Protein AF-0000000074539979 (afdb_homodimer)

Foldseek 3Di:
DDDDDWDWDDDDPDDIDTDDDPVVCVVVVPDPPQDWDWDDDPVDTDTHRDPPPDQAEEEAEDAPAALVRLLVVVLVCVLLRHFKYKYFYDDPSSVVSVVVSQLLEPQWDFDDDPPGITMIGGHDDLVPDDLVVLVVVLLVLLLVLLVLLLVCQAPPDVVSLVVLVVSLSVSSSSLSVSSSSLSVCVVVVVDDPLVSVLSNLLSVLSNLLSVLSNLLSVLSVQLVGHDNVVSVLSVLLSVLLVLLVVCLVVLPLVSLVVSLVSLVVSVVVLVVVLVVLVPDDPSSSVSVVSNSVSSNSNSVSSNVSSVSSVVVVVD/DDDDDWDWDDDDPDDIDTDDDPVVCVVVVPDPPQDWDWDDDPVDTDTHRDPPPDQAEEEAEDAPAALVRLLVVVLVCVLLRHFKYKYFYDDPSSVVSVVVSQLLEPQWDFDDDPPGITMIGGHDDLVPDDLVVLVVVLLVLLLVLLVLLLVCQAPPDVVSLVVLVVSLSVSSSSLSVSSSSLSVCVVVVVDDPLVSVLSNLLSVLSNLLSVLSNLLSVLSVQLVGHDNVVSVLSVLLSVLLVLLVVCLVVLPLVSLVVSLVSLVVSVVVLVVVLVVLVPDDPSSSVSVVSNSVSSNSNSVSSNVSSVSSVVVVVD

Organism: Archaeoglobus fulgidus (strain ATCC 49558 / DSM 4304 / JCM 9628 / NBRC 100126 / VC-16) (NCBI:txid224325)

InterPro domains:
  IPR007159 SpoVT-AbrB domain [PF04014] (10-51)
  IPR007159 SpoVT-AbrB domain [SM00966] (10-55)
  IPR026022 PhoU domain [PF01895] (135-219)
  IPR026022 PhoU domain [PF01895] (230-309)
  IPR028366 PhoU [PTHR42930] (119-313)
  IPR037914 SpoVT-AbrB domain superfamily [SSF89447] (14-52)
  IPR038078 PhoU-like domain superfamily [G3DSA:1.20.58.220] (124-225)
  IPR038078 PhoU-like domain superfamily [G3DSA:1.20.58.220] (226-313)

pLDDT: mean 90.28, std 8.46, range [52.29, 98.52]

Secondary structure (DSSP, 8-state):
-EEEEEE-EEETTTEEEEEPPHHHHHHTT--TTPEEEEEE-SS-EEEESS-----EEEEE--TT--HHHHHHHHHHHHHTTEEEEEEE--SHHHHHHHHHHHHTSTTEEEEEE-SSEEEEEE---GGG--HHHHHHHHHHHHHHHHHHHHHHHHS--HHHHHHHHHHHHHHHHHHHHHHHHHHHHHHHTSS-HHHHHHHHHHHHHHHHHHHHHHHHHHHHHHH-S--HHHHHHHHHHHHHHHHHHHHHHHT-HHHHHHHHHHHHHHHHHHHHHHHHHTTS-HHHHHHHHHHHHHHHHHHHHHHHHHHHHHHHTT-/-EEEEEE-EEETTTEEEEEPPHHHHHHTT--TTPEEEEEE-SS-EEEESS-----EEEEE--TT--HHHHHHHHHHHHHTTEEEEEEE--SHHHHHHHHHHHHTSTTEEEEEE-SSEEEEEE---GGG--HHHHHHHHHHHHHHHHHHHHHHHHS--HHHHHHHHHHHHHHHHHHHHHHHHHHHHHHHTSS-HHHHHHHHHHHHHHHHHHHHHHHHHHHHHHH-S--HHHHHHHHHHHHHHHHHHHHHHHT-HHHHHHHHHHHHHHHHHHHHHHHHHTTS-HHHHHHHHHHHHHHHHHHHHHHHHHHHHHHHTT-

Nearest PDB structures (foldseek):
  2i0m-assembly1_A  TM=8.784E-01  e=3.864E-05  Streptococcus pneumoniae TIGR4
  1sum-assembly1_B  TM=8.101E-01  e=4.628E-04  Thermotoga maritima
  3l39-assembly1_A  TM=7.850E-01  e=6.197E-04  Bacteroides thetaiotaomicron VPI-5482
  2iiu-assembly1_A  TM=6.389E-01  e=1.937E-01  Shewanella oneidensis
  5i6j-assembly1_A-2  TM=2.763E-01  e=8.633E+00  Homo sapiens

Structure (mmCIF, N/CA/C/O backbone):
data_AF-0000000074539979-model_v1
#
loop_
_entity.id
_entity.type
_entity.pdbx_description
1 polymer 'SpoVT-AbrB domain-containing protein'
#
loop_
_atom_site.group_PDB
_atom_site.id
_atom_site.type_symbol
_atom_site.label_atom_id
_atom_site.label_alt_id
_atom_site.label_comp_id
_atom_site.label_asym_id
_atom_site.label_entity_id
_atom_site.label_seq_id
_atom_site.pdbx_PDB_ins_code
_atom_site.Cartn_x
_atom_site.Cartn_y
_atom_site.Cartn_z
_atom_site.occupancy
_atom_site.B_iso_or_equiv
_atom_site.auth_seq_id
_atom_site.auth_comp_id
_atom_site.auth_asym_id
_atom_site.auth_atom_id
_atom_site.pdbx_PDB_model_num
ATOM 1 N N . MET A 1 1 ? 1.001 26.762 -1.518 1 52.29 1 MET A N 1
ATOM 2 C CA . MET A 1 1 ? 1.401 26.958 -0.128 1 52.29 1 MET A CA 1
ATOM 3 C C . MET A 1 1 ? 2.257 28.211 0.02 1 52.29 1 MET A C 1
ATOM 5 O O . MET A 1 1 ? 3.234 28.391 -0.71 1 52.29 1 MET A O 1
ATOM 9 N N . LYS A 1 2 ? 1.678 29.297 0.604 1 69.04 2 LYS A N 1
ATOM 10 C CA . LYS A 1 2 ? 2.41 30.545 0.797 1 69.04 2 LYS A CA 1
ATOM 11 C C . LYS A 1 2 ? 3.04 30.604 2.186 1 69.04 2 LYS A C 1
ATOM 13 O O . LYS A 1 2 ? 2.398 30.259 3.18 1 69.04 2 LYS A O 1
ATOM 18 N N . VAL A 1 3 ? 4.4 30.557 2.191 1 72.48 3 VAL A N 1
ATOM 19 C CA . VAL A 1 3 ? 5.099 30.718 3.462 1 72.48 3 VAL A CA 1
ATOM 20 C C . VAL A 1 3 ? 5.379 32.197 3.714 1 72.48 3 VAL A C 1
ATOM 22 O O . VAL A 1 3 ? 5.797 32.92 2.807 1 72.48 3 VAL A O 1
ATOM 25 N N . GLU A 1 4 ? 4.974 32.739 4.833 1 80.27 4 GLU A N 1
ATOM 26 C CA . GLU A 1 4 ? 5.227 34.124 5.222 1 80.27 4 GLU A CA 1
ATOM 27 C C . GLU A 1 4 ? 6.032 34.195 6.516 1 80.27 4 GLU A C 1
ATOM 29 O O . GLU A 1 4 ? 5.826 33.39 7.427 1 80.27 4 GLU A O 1
ATOM 34 N N . ALA A 1 5 ? 7.022 34.973 6.437 1 84.09 5 ALA A N 1
ATOM 35 C CA . ALA A 1 5 ? 7.774 35.229 7.663 1 84.09 5 ALA A CA 1
ATOM 36 C C . ALA A 1 5 ? 7.119 36.335 8.487 1 84.09 5 ALA A C 1
ATOM 38 O O . ALA A 1 5 ? 6.659 37.338 7.937 1 84.09 5 ALA A O 1
ATOM 39 N N . ARG A 1 6 ? 6.929 36.041 9.745 1 87.79 6 ARG A N 1
ATOM 40 C CA . ARG A 1 6 ? 6.358 37.042 10.64 1 87.79 6 ARG A CA 1
ATOM 41 C C . ARG A 1 6 ? 7.199 37.189 11.904 1 87.79 6 ARG A C 1
ATOM 43 O O . ARG A 1 6 ? 7.682 36.197 12.453 1 87.79 6 ARG A O 1
ATOM 50 N N . LYS A 1 7 ? 7.308 38.388 12.328 1 87.36 7 LYS A N 1
ATOM 51 C CA . LYS A 1 7 ? 8.045 38.657 13.559 1 87.36 7 LYS A CA 1
ATOM 52 C C . LYS A 1 7 ? 7.157 38.462 14.785 1 87.36 7 LYS A C 1
ATOM 54 O O . LYS A 1 7 ? 5.972 38.803 14.76 1 87.36 7 LYS A O 1
ATOM 59 N N . VAL A 1 8 ? 7.786 37.895 15.728 1 90.78 8 VAL A N 1
ATOM 60 C CA . VAL A 1 8 ? 7.112 37.713 17.009 1 90.78 8 VAL A CA 1
ATOM 61 C C . VAL A 1 8 ? 7.216 38.993 17.835 1 90.78 8 VAL A C 1
ATOM 63 O O . VAL A 1 8 ? 8.274 39.625 17.88 1 90.78 8 VAL A O 1
ATOM 66 N N . TYR A 1 9 ? 6.072 39.407 18.362 1 89.83 9 TYR A N 1
ATOM 67 C CA . TYR A 1 9 ? 6.052 40.578 19.231 1 89.83 9 TYR A CA 1
ATOM 68 C C . TYR A 1 9 ? 5.64 40.199 20.648 1 89.83 9 TYR A C 1
ATOM 70 O O . TYR A 1 9 ? 4.967 39.186 20.856 1 89.83 9 TYR A O 1
ATOM 78 N N . ARG A 1 10 ? 6.166 40.864 21.538 1 89.21 10 ARG A N 1
ATOM 79 C CA . ARG A 1 10 ? 5.792 40.674 22.936 1 89.21 10 ARG A CA 1
ATOM 80 C C . ARG A 1 10 ? 4.747 41.698 23.367 1 89.21 10 ARG A C 1
ATOM 82 O O . ARG A 1 10 ? 4.844 42.876 23.018 1 89.21 10 ARG A O 1
ATOM 89 N N . THR A 1 11 ? 3.609 41.133 23.85 1 82.77 11 THR A N 1
ATOM 90 C CA . THR A 1 11 ? 2.59 42.022 24.397 1 82.77 11 THR A CA 1
ATOM 91 C C . THR A 1 11 ? 2.417 41.791 25.895 1 82.77 11 THR A C 1
ATOM 93 O O . THR A 1 11 ? 2.28 40.65 26.341 1 82.77 11 THR A O 1
ATOM 96 N N . GLY A 1 12 ? 2.29 42.96 26.704 1 77.36 12 GLY A N 1
ATOM 97 C CA . GLY A 1 12 ? 2.214 42.86 28.153 1 77.36 12 GLY A CA 1
ATOM 98 C C . GLY A 1 12 ? 3.476 42.298 28.779 1 77.36 12 GLY A C 1
ATOM 99 O O . GLY A 1 12 ? 4.578 42.523 28.276 1 77.36 12 GLY A O 1
ATOM 100 N N . ARG A 1 13 ? 3.464 41.643 29.956 1 75.71 13 ARG A N 1
ATOM 101 C CA . ARG A 1 13 ? 4.626 41.198 30.718 1 75.71 13 ARG A CA 1
ATOM 102 C C . ARG A 1 13 ? 5.082 39.816 30.263 1 75.71 13 ARG A C 1
ATOM 104 O O . ARG A 1 13 ? 6.241 39.443 30.46 1 75.71 13 ARG A O 1
ATOM 111 N N . SER A 1 14 ? 4.085 39.026 29.441 1 80.15 14 SER A N 1
ATOM 112 C CA . SER A 1 14 ? 4.582 37.664 29.274 1 80.15 14 SER A CA 1
ATOM 113 C C . SER A 1 14 ? 3.972 37.001 28.043 1 80.15 14 SER A C 1
ATOM 115 O O . SER A 1 14 ? 4.148 35.8 27.828 1 80.15 14 SER A O 1
ATOM 117 N N . SER A 1 15 ? 3.271 37.753 27.197 1 86.5 15 SER A N 1
ATOM 118 C CA . SER A 1 15 ? 2.617 37.077 26.082 1 86.5 15 SER A CA 1
ATOM 119 C C . SER A 1 15 ? 3.297 37.409 24.758 1 86.5 15 SER A C 1
ATOM 121 O O . SER A 1 15 ? 3.707 38.55 24.534 1 86.5 15 SER A O 1
ATOM 123 N N . TYR A 1 16 ? 3.55 36.388 23.968 1 91.53 16 TYR A N 1
ATOM 124 C CA . TYR A 1 16 ? 4.087 36.52 22.619 1 91.53 16 TYR A CA 1
ATOM 125 C C . TYR A 1 16 ? 2.976 36.44 21.579 1 91.53 16 TYR A C 1
ATOM 127 O O . TYR A 1 16 ? 2.056 35.628 21.705 1 91.53 16 TYR A O 1
ATOM 135 N N . ILE A 1 17 ? 2.966 37.355 20.653 1 91.69 17 ILE A N 1
ATOM 136 C CA . ILE A 1 17 ? 1.904 37.403 19.654 1 91.69 17 ILE A CA 1
ATOM 137 C C . ILE A 1 17 ? 2.512 37.377 18.253 1 91.69 17 ILE A C 1
ATOM 139 O O . ILE A 1 17 ? 3.673 37.75 18.067 1 91.69 17 ILE A O 1
ATOM 143 N N . ILE A 1 18 ? 1.766 36.895 17.347 1 90.66 18 ILE A N 1
ATOM 144 C CA . ILE A 1 18 ? 2.092 36.943 15.926 1 90.66 18 ILE A CA 1
ATOM 145 C C . ILE A 1 18 ? 0.904 37.497 15.142 1 90.66 18 ILE A C 1
ATOM 147 O O . ILE A 1 18 ? -0.247 37.343 15.557 1 90.66 18 ILE A O 1
ATOM 151 N N . THR A 1 19 ? 1.176 38.204 14.113 1 90.37 19 THR A N 1
ATOM 152 C CA . THR A 1 19 ? 0.126 38.725 13.245 1 90.37 19 THR A CA 1
ATOM 153 C C . THR A 1 19 ? -0.354 37.651 12.272 1 90.37 19 THR A C 1
ATOM 155 O O . THR A 1 19 ? 0.451 36.888 11.735 1 90.37 19 THR A O 1
ATOM 158 N N . LEU A 1 20 ? -1.553 37.551 12.093 1 91.04 20 LEU A N 1
ATOM 159 C CA . LEU A 1 20 ? -2.151 36.629 11.133 1 91.04 20 LEU A CA 1
ATOM 160 C C . LEU A 1 20 ? -2.149 37.228 9.73 1 91.04 20 LEU A C 1
ATOM 162 O O . LEU A 1 20 ? -2.277 38.443 9.57 1 91.04 20 LEU A O 1
ATOM 166 N N . PRO A 1 21 ? -1.953 36.369 8.758 1 89.05 21 PRO A N 1
ATOM 167 C CA . PRO A 1 21 ? -2.014 36.879 7.387 1 89.05 21 PRO A CA 1
ATOM 168 C C . PRO A 1 21 ? -3.369 37.496 7.046 1 89.05 21 PRO A C 1
ATOM 170 O O . PRO A 1 21 ? -4.409 36.874 7.276 1 89.05 21 PRO A O 1
ATOM 173 N N . LYS A 1 22 ? -3.296 38.687 6.472 1 86.91 22 LYS A N 1
ATOM 174 C CA . LYS A 1 22 ? -4.504 39.455 6.183 1 86.91 22 LYS A CA 1
ATOM 175 C C . LYS A 1 22 ? -5.45 38.672 5.278 1 86.91 22 LYS A C 1
ATOM 177 O O . LYS A 1 22 ? -6.652 38.596 5.544 1 86.91 22 LYS A O 1
ATOM 182 N N . ASN A 1 23 ? -4.862 38.112 4.248 1 87.31 23 ASN A N 1
ATOM 183 C CA . ASN A 1 23 ? -5.682 37.382 3.287 1 87.31 23 ASN A CA 1
ATOM 184 C C . ASN A 1 23 ? -6.419 36.22 3.947 1 87.31 23 ASN A C 1
ATOM 186 O O . ASN A 1 23 ? -7.581 35.959 3.634 1 87.31 23 ASN A O 1
ATOM 190 N N . TRP A 1 24 ? -5.778 35.528 4.815 1 87.44 24 TRP A N 1
ATOM 191 C CA . TRP A 1 24 ? -6.373 34.394 5.516 1 87.44 24 TRP A CA 1
ATOM 192 C C . TRP A 1 24 ? -7.48 34.857 6.458 1 87.44 24 TRP A C 1
ATOM 194 O O . TRP A 1 24 ? -8.544 34.237 6.526 1 87.44 24 TRP A O 1
ATOM 204 N N . VAL A 1 25 ? -7.356 36.012 7.13 1 88.22 25 VAL A N 1
ATOM 205 C CA . VAL A 1 25 ? -8.327 36.596 8.05 1 88.22 25 VAL A CA 1
ATOM 206 C C . VAL A 1 25 ? -9.581 37.009 7.283 1 88.22 25 VAL A C 1
ATOM 208 O O . VAL A 1 25 ? -10.702 36.762 7.736 1 88.22 25 VAL A O 1
ATOM 211 N N . GLU A 1 26 ? -9.273 37.533 6.199 1 87.92 26 GLU A N 1
ATOM 212 C CA . GLU A 1 26 ? -10.39 37.977 5.37 1 87.92 26 GLU A CA 1
ATOM 213 C C . GLU A 1 26 ? -11.156 36.79 4.794 1 87.92 26 GLU A C 1
ATOM 215 O O . GLU A 1 26 ? -12.388 36.799 4.756 1 87.92 26 GLU A O 1
ATOM 220 N N . GLU A 1 27 ? -10.378 35.845 4.344 1 85.7 27 GLU A N 1
ATOM 221 C CA . GLU A 1 27 ? -10.972 34.662 3.728 1 85.7 27 GLU A CA 1
ATOM 222 C C . GLU A 1 27 ? -11.903 33.943 4.699 1 85.7 27 GLU A C 1
ATOM 224 O O . GLU A 1 27 ? -12.963 33.452 4.304 1 85.7 27 GLU A O 1
ATOM 229 N N . PHE A 1 28 ? -11.556 33.972 5.994 1 83.14 28 PHE A N 1
ATOM 230 C CA . PHE A 1 28 ? -12.331 33.21 6.966 1 83.14 28 PHE A CA 1
ATOM 231 C C . PHE A 1 28 ? -13.201 34.134 7.808 1 83.14 28 PHE A C 1
ATOM 233 O O . PHE A 1 28 ? -13.854 33.689 8.755 1 83.14 28 PHE A O 1
ATOM 240 N N . GLY A 1 29 ? -13.188 35.373 7.43 1 85.74 29 GLY A N 1
ATOM 241 C CA . GLY A 1 29 ? -14.028 36.338 8.122 1 85.74 29 GLY A CA 1
ATOM 242 C C . GLY A 1 29 ? -13.706 36.457 9.6 1 85.74 29 GLY A C 1
ATOM 243 O O . GLY A 1 29 ? -14.611 36.559 10.431 1 85.74 29 GLY A O 1
ATOM 244 N N . ILE A 1 30 ? -12.473 36.288 9.889 1 87.37 30 ILE A N 1
ATOM 245 C CA . ILE A 1 30 ? -12.034 36.352 11.278 1 87.37 30 ILE A CA 1
ATOM 246 C C . ILE A 1 30 ? -12.118 37.792 11.78 1 87.37 30 ILE A C 1
ATOM 248 O O . ILE A 1 30 ? -11.679 38.721 11.097 1 87.37 30 ILE A O 1
ATOM 252 N N . LYS A 1 31 ? -12.771 37.954 12.904 1 87.61 31 LYS A N 1
ATOM 253 C CA . LYS A 1 31 ? -12.925 39.27 13.518 1 87.61 31 LYS A CA 1
ATOM 254 C C . LYS A 1 31 ? -12.324 39.295 14.92 1 87.61 31 LYS A C 1
ATOM 256 O O . LYS A 1 31 ? -11.983 38.248 15.475 1 87.61 31 LYS A O 1
ATOM 261 N N . GLU A 1 32 ? -12.153 40.567 15.34 1 88.47 32 GLU A N 1
ATOM 262 C CA . GLU A 1 32 ? -11.702 40.72 16.72 1 88.47 32 GLU A CA 1
ATOM 263 C C . GLU A 1 32 ? -12.657 40.034 17.692 1 88.47 32 GLU A C 1
ATOM 265 O O . GLU A 1 32 ? -13.876 40.177 17.579 1 88.47 32 GLU A O 1
ATOM 270 N N . GLY A 1 33 ? -12.107 39.248 18.546 1 88.4 33 GLY A N 1
ATOM 271 C CA . GLY A 1 33 ? -12.92 38.537 19.519 1 88.4 33 GLY A CA 1
ATOM 272 C C . GLY A 1 33 ? -13.191 37.095 19.132 1 88.4 33 GLY A C 1
ATOM 273 O O . GLY A 1 33 ? -13.623 36.294 19.963 1 88.4 33 GLY A O 1
ATOM 274 N N . ASP A 1 34 ? -12.951 36.829 17.817 1 85.91 34 ASP A N 1
ATOM 275 C CA . ASP A 1 34 ? -13.147 35.448 17.386 1 85.91 34 ASP A CA 1
ATOM 276 C C . ASP A 1 34 ? -12.156 34.512 18.074 1 85.91 34 ASP A C 1
ATOM 278 O O . ASP A 1 34 ? -11.083 34.943 18.502 1 85.91 34 ASP A O 1
ATOM 282 N N . THR A 1 35 ? -12.603 33.284 18.275 1 86.42 35 THR A N 1
ATOM 283 C CA . THR A 1 35 ? -11.745 32.268 18.876 1 86.42 35 THR A CA 1
ATOM 284 C C . THR A 1 35 ? -11.13 31.376 17.801 1 86.42 35 THR A C 1
ATOM 286 O O . THR A 1 35 ? -11.835 30.881 16.919 1 86.42 35 THR A O 1
ATOM 289 N N . LEU A 1 36 ? -9.838 31.389 17.795 1 85.52 36 LEU A N 1
ATOM 290 C CA . LEU A 1 36 ? -9.103 30.446 16.958 1 85.52 36 LEU A CA 1
ATOM 291 C C . LEU A 1 36 ? -8.589 29.272 17.784 1 85.52 36 LEU A C 1
ATOM 293 O O . LEU A 1 36 ? -8.378 29.403 18.992 1 85.52 36 LEU A O 1
ATOM 297 N N . PHE A 1 37 ? -8.494 28.185 17.104 1 82.92 37 PHE A N 1
ATOM 298 C CA . PHE A 1 37 ? -8.017 26.981 17.774 1 82.92 37 PHE A CA 1
ATOM 299 C C . PHE A 1 37 ? -6.596 26.645 17.337 1 82.92 37 PHE A C 1
ATOM 301 O O . PHE A 1 37 ? -6.318 26.539 16.14 1 82.92 37 PHE A O 1
ATOM 308 N N . LEU A 1 38 ? -5.721 26.645 18.338 1 82.96 38 LEU A N 1
ATOM 309 C CA . LEU A 1 38 ? -4.318 26.32 18.102 1 82.96 38 LEU A CA 1
ATOM 310 C C . LEU A 1 38 ? -4.035 24.859 18.432 1 82.96 38 LEU A C 1
ATOM 312 O O . LEU A 1 38 ? -4.19 24.436 19.58 1 82.96 38 LEU A O 1
ATOM 316 N N . GLU A 1 39 ? -3.773 24.149 17.424 1 77.21 39 GLU A N 1
ATOM 317 C CA . GLU A 1 39 ? -3.267 22.795 17.627 1 77.21 39 GLU A CA 1
ATOM 318 C C . GLU A 1 39 ? -1.749 22.788 17.774 1 77.21 39 GLU A C 1
ATOM 320 O O . GLU A 1 39 ? -1.026 23.059 16.812 1 77.21 39 GLU A O 1
ATOM 325 N N . ILE A 1 40 ? -1.297 22.602 18.984 1 77.02 40 ILE A N 1
ATOM 326 C CA . ILE A 1 40 ? 0.131 22.646 19.279 1 77.02 40 ILE A CA 1
ATOM 327 C C . ILE A 1 40 ? 0.762 21.287 18.983 1 77.02 40 ILE A C 1
ATOM 329 O O . ILE A 1 40 ? 0.363 20.273 19.559 1 77.02 40 ILE A O 1
ATOM 333 N N . LYS A 1 41 ? 1.581 21.325 18.054 1 73.73 41 LYS A N 1
ATOM 334 C CA . LYS A 1 41 ? 2.366 20.15 17.69 1 73.73 41 LYS A CA 1
ATOM 335 C C . LYS A 1 41 ? 3.806 20.277 18.181 1 73.73 41 LYS A C 1
ATOM 337 O O . LYS A 1 41 ? 4.152 21.245 18.86 1 73.73 41 LYS A O 1
ATOM 342 N N . GLU A 1 42 ? 4.561 19.279 18.088 1 65.42 42 GLU A N 1
ATOM 343 C CA . GLU A 1 42 ? 5.933 19.295 18.587 1 65.42 42 GLU A CA 1
ATOM 344 C C . GLU A 1 42 ? 6.715 20.472 18.012 1 65.42 42 GLU A C 1
ATOM 346 O O . GLU A 1 42 ? 7.359 21.218 18.753 1 65.42 42 GLU A O 1
ATOM 351 N N . ASN A 1 43 ? 6.608 20.671 16.667 1 70.33 43 ASN A N 1
ATOM 352 C CA . ASN A 1 43 ? 7.46 21.699 16.078 1 70.33 43 ASN A CA 1
ATOM 353 C C . ASN A 1 43 ? 6.64 22.754 15.342 1 70.33 43 ASN A C 1
ATOM 355 O O . ASN A 1 43 ? 7.169 23.482 14.5 1 70.33 43 ASN A O 1
ATOM 359 N N . SER A 1 44 ? 5.3 22.657 15.659 1 78.04 44 SER A N 1
ATOM 360 C CA . SER A 1 44 ? 4.474 23.613 14.929 1 78.04 44 SER A CA 1
ATOM 361 C C . SER A 1 44 ? 3.164 23.884 15.661 1 78.04 44 SER A C 1
ATOM 363 O O . SER A 1 44 ? 2.79 23.14 16.57 1 78.04 44 SER A O 1
ATOM 365 N N . ILE A 1 45 ? 2.58 25.003 15.398 1 82.63 45 ILE A N 1
ATOM 366 C CA . ILE A 1 45 ? 1.229 25.337 15.837 1 82.63 45 ILE A CA 1
ATOM 367 C C . ILE A 1 45 ? 0.317 25.498 14.623 1 82.63 45 ILE A C 1
ATOM 369 O O . ILE A 1 45 ? 0.634 26.246 13.695 1 82.63 45 ILE A O 1
ATOM 373 N N . CYS A 1 46 ? -0.687 24.659 14.645 1 81.98 46 CYS A N 1
ATOM 374 C CA . CYS A 1 46 ? -1.685 24.793 13.59 1 81.98 46 CYS A CA 1
ATOM 375 C C . CYS A 1 46 ? -2.89 25.59 14.077 1 81.98 46 CYS A C 1
ATOM 377 O O . CYS A 1 46 ? -3.516 25.228 15.075 1 81.98 46 CYS A O 1
ATOM 379 N N . ILE A 1 47 ? -3.146 26.736 13.525 1 84.15 47 ILE A N 1
ATOM 380 C CA . ILE A 1 47 ? -4.254 27.61 13.897 1 84.15 47 ILE A CA 1
ATOM 381 C C . ILE A 1 47 ? -5.451 27.34 12.989 1 84.15 47 ILE A C 1
ATOM 383 O O . ILE A 1 47 ? -5.318 27.33 11.763 1 84.15 47 ILE A O 1
ATOM 387 N N . LYS A 1 48 ? -6.571 26.959 13.532 1 82.02 48 LYS A N 1
ATOM 388 C CA . LYS A 1 48 ? -7.805 26.714 12.791 1 82.02 48 LYS A CA 1
ATOM 389 C C . LYS A 1 48 ? -8.946 27.577 13.323 1 82.02 48 LYS A C 1
ATOM 391 O O . LYS A 1 48 ? -9.036 27.823 14.527 1 82.02 48 LYS A O 1
ATOM 396 N N . PRO A 1 49 ? -9.73 28.266 12.458 1 75.79 49 PRO A N 1
ATOM 397 C CA . PRO A 1 49 ? -10.874 29.052 12.927 1 75.79 49 PRO A CA 1
ATOM 398 C C . PRO A 1 49 ? -11.923 28.2 13.638 1 75.79 49 PRO A C 1
ATOM 400 O O . PRO A 1 49 ? -12.659 28.704 14.49 1 75.79 49 PRO A O 1
ATOM 403 N N . LYS A 1 50 ? -12.367 27.048 13.225 1 63.6 50 LYS A N 1
ATOM 404 C CA . LYS A 1 50 ? -13.403 26.214 13.828 1 63.6 50 LYS A CA 1
ATOM 405 C C . LYS A 1 50 ? -12.828 24.883 14.305 1 63.6 50 LYS A C 1
ATOM 407 O O . LYS A 1 50 ? -11.805 24.423 13.793 1 63.6 50 LYS A O 1
ATOM 412 N N . ILE A 1 51 ? -13.126 24.451 15.634 1 54.24 51 ILE A N 1
ATOM 413 C CA . ILE A 1 51 ? -12.846 23.089 16.075 1 54.24 51 ILE A CA 1
ATOM 414 C C . ILE A 1 51 ? -13.557 22.093 15.161 1 54.24 51 ILE A C 1
ATOM 416 O O . ILE A 1 51 ? -14.776 22.161 14.988 1 54.24 51 ILE A O 1
ATOM 420 N N . GLU A 1 52 ? -13.148 21.715 14.149 1 52.52 52 GLU A N 1
ATOM 421 C CA . GLU A 1 52 ? -13.864 20.823 13.242 1 52.52 52 GLU A CA 1
ATOM 422 C C . GLU A 1 52 ? -14.326 19.559 13.961 1 52.52 52 GLU A C 1
ATOM 424 O O . GLU A 1 52 ? -13.547 18.62 14.139 1 52.52 52 GLU A O 1
ATOM 429 N N . GLU A 1 53 ? -14.852 19.67 15.198 1 53.32 53 GLU A N 1
ATOM 430 C CA . GLU A 1 53 ? -15.364 18.387 15.67 1 53.32 53 GLU A CA 1
ATOM 431 C C . GLU A 1 53 ? -16.529 17.908 14.809 1 53.32 53 GLU A C 1
ATOM 433 O O . GLU A 1 53 ? -17.409 17.191 15.291 1 53.32 53 GLU A O 1
ATOM 438 N N . LYS A 1 54 ? -16.968 18.596 13.705 1 54.55 54 LYS A N 1
ATOM 439 C CA . LYS A 1 54 ? -18.323 18.411 13.194 1 54.55 54 LYS A CA 1
ATOM 440 C C . LYS A 1 54 ? -18.562 16.96 12.785 1 54.55 54 LYS A C 1
ATOM 442 O O . LYS A 1 54 ? -17.702 16.336 12.159 1 54.55 54 LYS A O 1
ATOM 447 N N . SER A 1 55 ? -19.415 16.332 13.517 1 70.35 55 SER A N 1
ATOM 448 C CA . SER A 1 55 ? -20.095 15.133 13.039 1 70.35 55 SER A CA 1
ATOM 449 C C . SER A 1 55 ? -20.469 15.26 11.567 1 70.35 55 SER A C 1
ATOM 451 O O . SER A 1 55 ? -21.244 16.142 11.191 1 70.35 55 SER A O 1
ATOM 453 N N . LEU A 1 56 ? -19.668 14.64 10.74 1 84.58 56 LEU A N 1
ATOM 454 C CA . LEU A 1 56 ? -19.97 14.618 9.313 1 84.58 56 LEU A CA 1
ATOM 455 C C . LEU A 1 56 ? -21.201 13.763 9.031 1 84.58 56 LEU A C 1
ATOM 457 O O . LEU A 1 56 ? -21.346 12.674 9.59 1 84.58 56 LEU A O 1
ATOM 461 N N . ARG A 1 57 ? -22.209 14.349 8.413 1 91.56 57 ARG A N 1
ATOM 462 C CA . ARG A 1 57 ? -23.406 13.615 8.015 1 91.56 57 ARG A CA 1
ATOM 463 C C . ARG A 1 57 ? -23.493 13.493 6.498 1 91.56 57 ARG A C 1
ATOM 465 O O . ARG A 1 57 ? -23.158 14.433 5.774 1 91.56 57 ARG A O 1
ATOM 472 N N . ALA A 1 58 ? -23.924 12.289 6.019 1 94.27 58 ALA A N 1
ATOM 473 C CA . ALA A 1 58 ? -24.016 12.076 4.577 1 94.27 58 ALA A CA 1
ATOM 474 C C . ALA A 1 58 ? -25.366 11.476 4.196 1 94.27 58 ALA A C 1
ATOM 476 O O . ALA A 1 58 ? -26.007 10.807 5.011 1 94.27 58 ALA A O 1
ATOM 477 N N . ASN A 1 59 ? -25.823 11.871 3.012 1 94.85 59 ASN A N 1
ATOM 478 C CA . ASN A 1 59 ? -26.936 11.209 2.341 1 94.85 59 ASN A CA 1
ATOM 479 C C . ASN A 1 59 ? -26.466 10.42 1.122 1 94.85 59 ASN A C 1
ATOM 481 O O . ASN A 1 59 ? -25.93 10.996 0.174 1 94.85 59 ASN A O 1
ATOM 485 N N . ILE A 1 60 ? -26.665 9.129 1.171 1 96 60 ILE A N 1
ATOM 486 C CA . ILE A 1 60 ? -26.216 8.246 0.1 1 96 60 ILE A CA 1
ATOM 487 C C . ILE A 1 60 ? -27.414 7.792 -0.731 1 96 60 ILE A C 1
ATOM 489 O O . ILE A 1 60 ? -28.312 7.119 -0.22 1 96 60 ILE A O 1
ATOM 493 N N . GLU A 1 61 ? -27.403 8.234 -1.927 1 94.39 61 GLU A N 1
ATOM 494 C CA . GLU A 1 61 ? -28.478 7.846 -2.835 1 94.39 61 GLU A CA 1
ATOM 495 C C . GLU A 1 61 ? -27.929 7.45 -4.202 1 94.39 61 GLU A C 1
ATOM 497 O O . GLU A 1 61 ? -27.253 8.244 -4.86 1 94.39 61 GLU A O 1
ATOM 502 N N . ASP A 1 62 ? -28.207 6.247 -4.601 1 93.03 62 ASP A N 1
ATOM 503 C CA . ASP A 1 62 ? -27.844 5.709 -5.908 1 93.03 62 ASP A CA 1
ATOM 504 C C . ASP A 1 62 ? -28.771 4.562 -6.307 1 93.03 62 ASP A C 1
ATOM 506 O O . ASP A 1 62 ? -28.542 3.412 -5.926 1 93.03 62 ASP A O 1
ATOM 510 N N . ALA A 1 63 ? -29.726 4.848 -7.086 1 93.1 63 ALA A N 1
ATOM 511 C CA . ALA A 1 63 ? -30.773 3.898 -7.454 1 93.1 63 ALA A CA 1
ATOM 512 C C . ALA A 1 63 ? -30.198 2.732 -8.255 1 93.1 63 ALA A C 1
ATOM 514 O O . ALA A 1 63 ? -30.726 1.619 -8.208 1 93.1 63 ALA A O 1
ATOM 515 N N . GLU A 1 64 ? -29.153 2.984 -8.901 1 91.83 64 GLU A N 1
ATOM 516 C CA . GLU A 1 64 ? -28.609 1.977 -9.807 1 91.83 64 GLU A CA 1
ATOM 517 C C . GLU A 1 64 ? -27.469 1.203 -9.151 1 91.83 64 GLU A C 1
ATOM 519 O O . GLU A 1 64 ? -26.901 0.293 -9.757 1 91.83 64 GLU A O 1
ATOM 524 N N . ALA A 1 65 ? -27.208 1.52 -7.885 1 92.9 65 ALA A N 1
ATOM 525 C CA . ALA A 1 65 ? -26.066 0.889 -7.23 1 92.9 65 ALA A CA 1
ATOM 526 C C . ALA A 1 65 ? -26.301 -0.606 -7.037 1 92.9 65 ALA A C 1
ATOM 528 O O . ALA A 1 65 ? -27.309 -1.013 -6.454 1 92.9 65 ALA A O 1
ATOM 529 N N . LYS A 1 66 ? -25.363 -1.364 -7.505 1 93.84 66 LYS A N 1
ATOM 530 C CA . LYS A 1 66 ? -25.38 -2.797 -7.229 1 93.84 66 LYS A CA 1
ATOM 531 C C . LYS A 1 66 ? -24.862 -3.094 -5.825 1 93.84 66 LYS A C 1
ATOM 533 O O . LYS A 1 66 ? -24.401 -2.19 -5.124 1 93.84 66 LYS A O 1
ATOM 538 N N . PHE A 1 67 ? -24.974 -4.287 -5.441 1 95.36 67 PHE A N 1
ATOM 539 C CA . PHE A 1 67 ? -24.648 -4.731 -4.092 1 95.36 67 PHE A CA 1
ATOM 540 C C . PHE A 1 67 ? -23.253 -4.264 -3.69 1 95.36 67 PHE A C 1
ATOM 542 O O . PHE A 1 67 ? -23.1 -3.502 -2.734 1 95.36 67 PHE A O 1
ATOM 549 N N . ASN A 1 68 ? -22.243 -4.617 -4.464 1 94.55 68 ASN A N 1
ATOM 550 C CA . ASN A 1 68 ? -20.858 -4.324 -4.109 1 94.55 68 ASN A CA 1
ATOM 551 C C . ASN A 1 68 ? -20.571 -2.826 -4.161 1 94.55 68 ASN A C 1
ATOM 553 O O . ASN A 1 68 ? -19.763 -2.318 -3.381 1 94.55 68 ASN A O 1
ATOM 557 N N . HIS A 1 69 ? -21.271 -2.18 -5.062 1 94.14 69 HIS A N 1
ATOM 558 C CA . HIS A 1 69 ? -21.108 -0.735 -5.181 1 94.14 69 HIS A CA 1
ATOM 559 C C . HIS A 1 69 ? -21.576 -0.022 -3.917 1 94.14 69 HIS A C 1
ATOM 561 O O . HIS A 1 69 ? -20.87 0.838 -3.387 1 94.14 69 HIS A O 1
ATOM 567 N N . LEU A 1 70 ? -22.749 -0.38 -3.488 1 95.83 70 LEU A 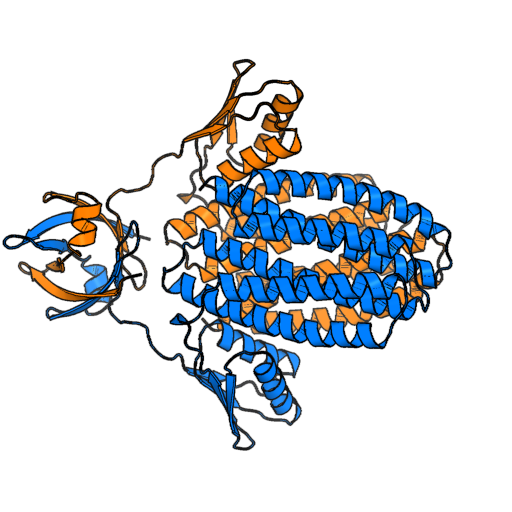N 1
ATOM 568 C CA . LEU A 1 70 ? -23.312 0.273 -2.31 1 95.83 70 LEU A CA 1
ATOM 569 C C . LEU A 1 70 ? -22.489 -0.046 -1.067 1 95.83 70 LEU A C 1
ATOM 571 O O . LEU A 1 70 ? -22.279 0.822 -0.216 1 95.83 70 LEU A O 1
ATOM 575 N N . VAL A 1 71 ? -22.01 -1.238 -0.966 1 96.54 71 VAL A N 1
ATOM 576 C CA . VAL A 1 71 ? -21.14 -1.625 0.14 1 96.54 71 VAL A CA 1
ATOM 577 C C . VAL A 1 71 ? -19.909 -0.721 0.17 1 96.54 71 VAL A C 1
ATOM 579 O O . VAL A 1 71 ? -19.57 -0.158 1.213 1 96.54 71 VAL A O 1
ATOM 582 N N . ARG A 1 72 ? -19.298 -0.522 -0.961 1 95.65 72 ARG A N 1
ATOM 583 C CA . ARG A 1 72 ? -18.09 0.289 -1.063 1 95.65 72 ARG A CA 1
ATOM 584 C C . ARG A 1 72 ? -18.374 1.742 -0.699 1 95.65 72 ARG A C 1
ATOM 586 O O . ARG A 1 72 ? -17.542 2.406 -0.076 1 95.65 72 ARG A O 1
ATOM 593 N N . LEU A 1 73 ? -19.507 2.207 -1.079 1 95.28 73 LEU A N 1
ATOM 594 C CA . LEU A 1 73 ? -19.88 3.586 -0.785 1 95.28 73 LEU A CA 1
ATOM 595 C C . LEU A 1 73 ? -20.017 3.803 0.718 1 95.28 73 LEU A C 1
ATOM 597 O O . LEU A 1 73 ? -19.483 4.774 1.261 1 95.28 73 LEU A O 1
ATOM 601 N N . VAL A 1 74 ? -20.707 2.904 1.353 1 96.83 74 VAL A N 1
ATOM 602 C CA . VAL A 1 74 ? -20.905 3.017 2.794 1 96.83 74 VAL A CA 1
ATOM 603 C C . VAL A 1 74 ? -19.555 2.975 3.506 1 96.83 74 VAL A C 1
ATOM 605 O O . VAL A 1 74 ? -19.285 3.794 4.388 1 96.83 74 VAL A O 1
ATOM 608 N N . ILE A 1 75 ? -18.708 2.095 3.088 1 96.58 75 ILE A N 1
ATOM 609 C CA . ILE A 1 75 ? -17.386 1.952 3.689 1 96.58 75 ILE A CA 1
ATOM 610 C C . ILE A 1 75 ? -16.583 3.234 3.479 1 96.58 75 ILE A C 1
ATOM 612 O O . ILE A 1 75 ? -15.904 3.706 4.394 1 96.58 75 ILE A O 1
ATOM 616 N N . SER A 1 76 ? -16.68 3.802 2.293 1 96.08 76 SER A N 1
ATOM 617 C CA . SER A 1 76 ? -15.924 5.009 1.978 1 96.08 76 SER A CA 1
ATOM 618 C C . SER A 1 76 ? -16.315 6.162 2.897 1 96.08 76 SER A C 1
ATOM 620 O O . SER A 1 76 ? -15.453 6.903 3.374 1 96.08 76 SER A O 1
ATOM 622 N N . TYR A 1 77 ? -17.582 6.315 3.187 1 95.98 77 TYR A N 1
ATOM 623 C CA . TYR A 1 77 ? -18.045 7.37 4.082 1 95.98 77 TYR A CA 1
ATOM 624 C C . TYR A 1 77 ? -17.586 7.113 5.512 1 95.98 77 TYR A C 1
ATOM 626 O O . TYR A 1 77 ? -17.224 8.047 6.231 1 95.98 77 TYR A O 1
ATOM 634 N N . TYR A 1 78 ? -17.662 5.835 5.861 1 95.15 78 TYR A N 1
ATOM 635 C CA . TYR A 1 78 ? -17.141 5.449 7.168 1 95.15 78 TYR A CA 1
ATOM 636 C C . TYR A 1 78 ? -15.673 5.835 7.306 1 95.15 78 TYR A C 1
ATOM 638 O O . TYR A 1 78 ? -15.276 6.443 8.303 1 95.15 78 TYR A O 1
ATOM 646 N N . LEU A 1 79 ? -14.852 5.597 6.344 1 93.96 79 LEU A N 1
ATOM 647 C CA . LEU A 1 79 ? -13.417 5.86 6.366 1 93.96 79 LEU A CA 1
ATOM 648 C C . LEU A 1 79 ? -13.139 7.359 6.417 1 93.96 79 LEU A C 1
ATOM 650 O O . LEU A 1 79 ? -12.162 7.793 7.032 1 93.96 79 LEU A O 1
ATOM 654 N N . ALA A 1 80 ? -14.037 8.099 5.797 1 91.16 80 ALA A N 1
ATOM 655 C CA . ALA A 1 80 ? -13.856 9.546 5.712 1 91.16 80 ALA A CA 1
ATOM 656 C C . ALA A 1 80 ? -14.222 10.223 7.03 1 91.16 80 ALA A C 1
ATOM 658 O O . ALA A 1 80 ? -14.012 11.427 7.195 1 91.16 80 ALA A O 1
ATOM 659 N N . GLY A 1 81 ? -14.894 9.46 7.946 1 90.87 81 GLY A N 1
ATOM 660 C CA . GLY A 1 81 ? -15.13 10.003 9.275 1 90.87 81 GLY A CA 1
ATOM 661 C C . GLY A 1 81 ? -16.572 10.414 9.503 1 90.87 81 GLY A C 1
ATOM 662 O O . GLY A 1 81 ? -16.887 11.066 10.501 1 90.87 81 GLY A O 1
ATOM 663 N N . TYR A 1 82 ? -17.456 9.986 8.581 1 92.6 82 TYR A N 1
ATOM 664 C CA . TYR A 1 82 ? -18.861 10.331 8.76 1 92.6 82 TYR A CA 1
ATOM 665 C C . TYR A 1 82 ? -19.456 9.594 9.955 1 92.6 82 TYR A C 1
ATOM 667 O O . TYR A 1 82 ? -19.248 8.389 10.114 1 92.6 82 TYR A O 1
ATOM 675 N N . SER A 1 83 ? -20.161 10.348 10.809 1 92.3 83 SER A N 1
ATOM 676 C CA . SER A 1 83 ? -20.748 9.755 12.006 1 92.3 83 SER A CA 1
ATOM 677 C C . SER A 1 83 ? -22.202 9.361 11.772 1 92.3 83 SER A C 1
ATOM 679 O O . SER A 1 83 ? -22.782 8.612 12.561 1 92.3 83 SER A O 1
ATOM 681 N N . SER A 1 84 ? -22.75 9.923 10.733 1 94.15 84 SER A N 1
ATOM 682 C CA . SER A 1 84 ? -24.134 9.626 10.379 1 94.15 84 SER A CA 1
ATOM 683 C C . SER A 1 84 ? -24.307 9.52 8.868 1 94.15 84 SER A C 1
ATOM 685 O O . SER A 1 84 ? -23.899 10.417 8.127 1 94.15 84 SER A O 1
ATOM 687 N N . MET A 1 85 ? -24.965 8.354 8.412 1 96.9 85 MET A N 1
ATOM 688 C CA . MET A 1 85 ? -25.202 8.127 6.989 1 96.9 85 MET A CA 1
ATOM 689 C C . MET A 1 85 ? -26.644 7.697 6.74 1 96.9 85 MET A C 1
ATOM 691 O O . MET A 1 85 ? -27.085 6.665 7.248 1 96.9 85 MET A O 1
ATOM 695 N N . ALA A 1 86 ? -27.348 8.498 6.067 1 97.37 86 ALA A N 1
ATOM 696 C CA . ALA A 1 86 ? -28.677 8.104 5.607 1 97.37 86 ALA A CA 1
ATOM 697 C C . ALA A 1 86 ? -28.613 7.484 4.214 1 97.37 86 ALA A C 1
ATOM 699 O O . ALA A 1 86 ? -28.25 8.155 3.245 1 97.37 86 ALA A O 1
ATOM 700 N N . VAL A 1 87 ? -29.045 6.234 4.073 1 97.72 87 VAL A N 1
ATOM 701 C CA . VAL A 1 87 ? -28.934 5.525 2.803 1 97.72 87 VAL A CA 1
ATOM 702 C C . VAL A 1 87 ? -30.327 5.223 2.256 1 97.72 87 VAL A C 1
ATOM 704 O O . VAL A 1 87 ? -31.113 4.52 2.895 1 97.72 87 VAL A O 1
ATOM 707 N N . ARG A 1 88 ? -30.59 5.73 1.153 1 97.25 88 ARG A N 1
ATOM 708 C CA . ARG A 1 88 ? -31.829 5.37 0.471 1 97.25 88 ARG A CA 1
ATOM 709 C C . ARG A 1 88 ? -31.671 4.062 -0.298 1 97.25 88 ARG A C 1
ATOM 711 O O . ARG A 1 88 ? -30.712 3.893 -1.054 1 97.25 88 ARG A O 1
ATOM 718 N N . VAL A 1 89 ? -32.614 3.146 -0.08 1 96.81 89 VAL A N 1
ATOM 719 C CA . VAL A 1 89 ? -32.536 1.848 -0.743 1 96.81 89 VAL A CA 1
ATOM 720 C C . VAL A 1 89 ? -33.759 1.648 -1.635 1 96.81 89 VAL A C 1
ATOM 722 O O . VAL A 1 89 ? -34.869 2.049 -1.275 1 96.81 89 VAL A O 1
ATOM 725 N N . TYR A 1 90 ? -33.577 1.022 -2.766 1 95.83 90 TYR A N 1
ATOM 726 C CA . TYR A 1 90 ? -34.623 0.868 -3.771 1 95.83 90 TYR A CA 1
ATOM 727 C C . TYR A 1 90 ? -34.956 -0.603 -3.991 1 95.83 90 TYR A C 1
ATOM 729 O O . TYR A 1 90 ? -35.877 -0.932 -4.742 1 95.83 90 TYR A O 1
ATOM 737 N N . SER A 1 91 ? -34.218 -1.51 -3.459 1 95.38 91 SER A N 1
ATOM 738 C CA . SER A 1 91 ? -34.409 -2.949 -3.611 1 95.38 91 SER A CA 1
ATOM 739 C C . SER A 1 91 ? -33.942 -3.703 -2.371 1 95.38 91 SER A C 1
ATOM 741 O O . SER A 1 91 ? -33.266 -3.135 -1.51 1 95.38 91 SER A O 1
ATOM 743 N N . ASP A 1 92 ? -34.255 -4.928 -2.309 1 94.87 92 ASP A N 1
ATOM 744 C CA . ASP A 1 92 ? -33.824 -5.784 -1.208 1 94.87 92 ASP A CA 1
ATOM 745 C C . ASP A 1 92 ? -32.318 -6.028 -1.26 1 94.87 92 ASP A C 1
ATOM 747 O O . ASP A 1 92 ? -31.669 -6.162 -0.22 1 94.87 92 ASP A O 1
ATOM 751 N N . GLU A 1 93 ? -31.886 -6.063 -2.388 1 96.19 93 GLU A N 1
ATOM 752 C CA . GLU A 1 93 ? -30.448 -6.247 -2.563 1 96.19 93 GLU A CA 1
ATOM 753 C C . GLU A 1 93 ? -29.664 -5.095 -1.941 1 96.19 93 GLU A C 1
ATOM 755 O O . GLU A 1 93 ? -28.651 -5.315 -1.274 1 96.19 93 GLU A O 1
ATOM 760 N N . GLN A 1 94 ? -30.151 -3.935 -2.175 1 97.11 94 GLN A N 1
ATOM 761 C CA . GLN A 1 94 ? -29.487 -2.763 -1.613 1 97.11 94 GLN A CA 1
ATOM 762 C C . GLN A 1 94 ? -29.582 -2.755 -0.09 1 97.11 94 GLN A C 1
ATOM 764 O O . GLN A 1 94 ? -28.629 -2.376 0.594 1 97.11 94 GLN A O 1
ATOM 769 N N . ARG A 1 95 ? -30.694 -3.178 0.381 1 96.18 95 ARG A N 1
ATOM 770 C CA . ARG A 1 95 ? -30.859 -3.273 1.827 1 96.18 95 ARG A CA 1
ATOM 771 C C . ARG A 1 95 ? -29.852 -4.244 2.432 1 96.18 95 ARG A C 1
ATOM 773 O O . ARG A 1 95 ? -29.227 -3.945 3.452 1 96.18 95 ARG A O 1
ATOM 780 N N . ARG A 1 96 ? -29.713 -5.306 1.814 1 96.2 96 ARG A N 1
ATOM 781 C CA . ARG A 1 96 ? -28.752 -6.308 2.265 1 96.2 96 ARG A CA 1
ATOM 782 C C . ARG A 1 96 ? -27.326 -5.773 2.185 1 96.2 96 ARG A C 1
ATOM 784 O O . ARG A 1 96 ? -26.492 -6.082 3.039 1 96.2 96 ARG A O 1
ATOM 791 N N . ALA A 1 97 ? -27.065 -5.013 1.145 1 97.01 97 ALA A N 1
ATOM 792 C CA . ALA A 1 97 ? -25.738 -4.427 0.97 1 97.01 97 ALA A CA 1
ATOM 793 C C . ALA A 1 97 ? -25.38 -3.521 2.144 1 97.01 97 ALA A C 1
ATOM 795 O O . ALA A 1 97 ? -24.261 -3.575 2.66 1 97.01 97 ALA A O 1
ATOM 796 N N . VAL A 1 98 ? -26.321 -2.77 2.566 1 97.25 98 VAL A N 1
ATOM 797 C CA . VAL A 1 98 ? -26.094 -1.843 3.67 1 97.25 98 VAL A CA 1
ATOM 798 C C . VAL A 1 98 ? -25.854 -2.625 4.96 1 97.25 98 VAL A C 1
ATOM 800 O O . VAL A 1 98 ? -24.922 -2.325 5.71 1 97.25 98 VAL A O 1
ATOM 803 N N . ALA A 1 99 ? -26.644 -3.603 5.152 1 95.92 99 ALA A N 1
ATOM 804 C CA . ALA A 1 99 ? -26.494 -4.438 6.341 1 95.92 99 ALA A CA 1
ATOM 805 C C . ALA A 1 99 ? -25.127 -5.117 6.365 1 95.92 99 ALA A C 1
ATOM 807 O O . ALA A 1 99 ? -24.471 -5.168 7.408 1 95.92 99 ALA A O 1
ATOM 808 N N . PHE A 1 100 ? -24.786 -5.564 5.249 1 95.7 100 PHE A N 1
ATOM 809 C CA . PHE A 1 100 ? -23.498 -6.232 5.109 1 95.7 100 PHE A CA 1
ATOM 810 C C . PHE A 1 100 ? -22.354 -5.271 5.407 1 95.7 100 PHE A C 1
ATOM 812 O O . PHE A 1 100 ? -21.407 -5.624 6.113 1 95.7 100 PHE A O 1
ATOM 819 N N . ALA A 1 101 ? -22.419 -4.107 4.865 1 96.8 101 ALA A N 1
ATOM 820 C CA . ALA A 1 101 ? -21.393 -3.092 5.09 1 96.8 101 ALA A CA 1
ATOM 821 C C . ALA A 1 101 ? -21.281 -2.745 6.572 1 96.8 101 ALA A C 1
ATOM 823 O O . ALA A 1 101 ? -20.177 -2.677 7.118 1 96.8 101 ALA A O 1
ATOM 824 N N . VAL A 1 102 ? -22.405 -2.559 7.19 1 96.07 102 VAL A N 1
ATOM 825 C CA . VAL A 1 102 ? -22.44 -2.169 8.595 1 96.07 102 VAL A CA 1
ATOM 826 C C . VAL A 1 102 ? -21.799 -3.259 9.451 1 96.07 102 VAL A C 1
ATOM 828 O O . VAL A 1 102 ? -21.113 -2.964 10.433 1 96.07 102 VAL A O 1
ATOM 831 N N . ASP A 1 103 ? -21.974 -4.458 9.053 1 93.77 103 ASP A N 1
ATOM 832 C CA . ASP A 1 103 ? -21.415 -5.595 9.776 1 93.77 103 ASP A CA 1
ATOM 833 C C . ASP A 1 103 ? -19.889 -5.589 9.716 1 93.77 103 ASP A C 1
ATOM 835 O O . ASP A 1 103 ? -19.227 -6.213 10.547 1 93.77 103 ASP A O 1
ATOM 839 N N . LEU A 1 104 ? -19.346 -4.869 8.766 1 94.51 104 LEU A N 1
ATOM 840 C CA . LEU A 1 104 ? -17.9 -4.818 8.58 1 94.51 104 LEU A CA 1
ATOM 841 C C . LEU A 1 104 ? -17.299 -3.622 9.311 1 94.51 104 LEU A C 1
ATOM 843 O O . LEU A 1 104 ? -16.077 -3.472 9.365 1 94.51 104 LEU A O 1
ATOM 847 N N . LEU A 1 105 ? -18.17 -2.799 9.904 1 95.73 105 LEU A N 1
ATOM 848 C CA . LEU A 1 105 ? -17.683 -1.52 10.41 1 95.73 105 LEU A CA 1
ATOM 849 C C . LEU A 1 105 ? -17.86 -1.43 11.922 1 95.73 105 LEU A C 1
ATOM 851 O O . LEU A 1 105 ? -18.989 -1.428 12.42 1 95.73 105 LEU A O 1
ATOM 855 N N . VAL A 1 106 ? -16.788 -1.311 12.589 1 93.26 106 VAL A N 1
ATOM 856 C CA . VAL A 1 106 ? -16.807 -1.232 14.045 1 93.26 106 VAL A CA 1
ATOM 857 C C . VAL A 1 106 ? -17.515 0.048 14.484 1 93.26 106 VAL A C 1
ATOM 859 O O . VAL A 1 106 ? -17.22 1.133 13.977 1 93.26 106 VAL A O 1
ATOM 862 N N . GLY A 1 107 ? -18.471 -0.069 15.383 1 92.29 107 GLY A N 1
ATOM 863 C CA . GLY A 1 107 ? -19.146 1.076 15.973 1 92.29 107 GLY A CA 1
ATOM 864 C C . GLY A 1 107 ? -20.317 1.57 15.145 1 92.29 107 GLY A C 1
ATOM 865 O O . GLY A 1 107 ? -21.004 2.517 15.534 1 92.29 107 GLY A O 1
ATOM 866 N N . ALA A 1 108 ? -20.526 0.949 13.991 1 94.83 108 ALA A N 1
ATOM 867 C CA . ALA A 1 108 ? -21.638 1.358 13.138 1 94.83 108 ALA A CA 1
ATOM 868 C C . ALA A 1 108 ? -22.885 0.529 13.427 1 94.83 108 ALA A C 1
ATOM 870 O O . ALA A 1 108 ? -22.796 -0.681 13.651 1 94.83 108 ALA A O 1
ATOM 871 N N . GLU A 1 109 ? -24.007 1.221 13.45 1 94.64 109 GLU A N 1
ATOM 872 C CA . GLU A 1 109 ? -25.281 0.546 13.675 1 94.64 109 GLU A CA 1
ATOM 873 C C . GLU A 1 109 ? -26.394 1.175 12.84 1 94.64 109 GLU A C 1
ATOM 875 O O . GLU A 1 109 ? -26.396 2.386 12.612 1 94.64 109 GLU A O 1
ATOM 880 N N . ILE A 1 110 ? -27.278 0.338 12.468 1 95 110 ILE A N 1
ATOM 881 C CA . ILE A 1 110 ? -28.49 0.842 11.831 1 95 110 ILE A CA 1
ATOM 882 C C . ILE A 1 110 ? -29.491 1.278 12.899 1 95 110 ILE A C 1
ATOM 884 O O . ILE A 1 110 ? -29.999 0.449 13.658 1 95 110 ILE A O 1
ATOM 888 N N . MET A 1 111 ? -29.781 2.545 12.881 1 92.09 111 MET A N 1
ATOM 889 C CA . MET A 1 111 ? -30.618 3.088 13.946 1 92.09 111 MET A CA 1
ATOM 890 C C . MET A 1 111 ? -32.071 3.194 13.496 1 92.09 111 MET A C 1
ATOM 892 O O . MET A 1 111 ? -32.986 3.151 14.321 1 92.09 111 MET A O 1
ATOM 896 N N . GLU A 1 112 ? -32.214 3.538 12.278 1 90.35 112 GLU A N 1
ATOM 897 C CA . GLU A 1 112 ? -33.55 3.687 11.709 1 90.35 112 GLU A CA 1
ATOM 898 C C . GLU A 1 112 ? -33.687 2.898 10.41 1 90.35 112 GLU A C 1
ATOM 900 O O . GLU A 1 112 ? -32.761 2.865 9.597 1 90.35 112 GLU A O 1
ATOM 905 N N . ASP A 1 113 ? -34.793 2.191 10.278 1 91.16 113 ASP A N 1
ATOM 906 C CA . ASP A 1 113 ? -35.161 1.453 9.073 1 91.16 113 ASP A CA 1
ATOM 907 C C . ASP A 1 113 ? -36.614 1.72 8.689 1 91.16 113 ASP A C 1
ATOM 909 O O . ASP A 1 113 ? -37.53 1.108 9.242 1 91.16 113 ASP A O 1
ATOM 913 N N . THR A 1 114 ? -36.818 2.606 7.729 1 89.51 114 THR A N 1
ATOM 914 C CA . THR A 1 114 ? -38.171 2.979 7.329 1 89.51 114 THR A CA 1
ATOM 915 C C . THR A 1 114 ? -38.597 2.21 6.082 1 89.51 114 THR A C 1
ATOM 917 O O . THR A 1 114 ? -39.634 2.508 5.486 1 89.51 114 THR A O 1
ATOM 920 N N . GLY A 1 115 ? -37.853 1.245 5.642 1 86.15 115 GLY A N 1
ATOM 921 C CA . GLY A 1 115 ? -38.135 0.482 4.436 1 86.15 115 GLY A CA 1
ATOM 922 C C . GLY A 1 115 ? -37.385 0.991 3.219 1 86.15 115 GLY A C 1
ATOM 923 O O . GLY A 1 115 ? -36.685 0.227 2.551 1 86.15 115 GLY A O 1
ATOM 924 N N . ASN A 1 116 ? -37.491 2.378 3.074 1 92.08 116 ASN A N 1
ATOM 925 C CA . ASN A 1 116 ? -36.803 2.912 1.903 1 92.08 116 ASN A CA 1
ATOM 926 C C . ASN A 1 116 ? -35.567 3.715 2.298 1 92.08 116 ASN A C 1
ATOM 928 O O . ASN A 1 116 ? -34.843 4.213 1.434 1 92.08 116 ASN A O 1
ATOM 932 N N . LYS A 1 117 ? -35.379 3.86 3.589 1 95.24 117 LYS A N 1
ATOM 933 C CA . LYS A 1 117 ? -34.236 4.621 4.084 1 95.24 117 LYS A CA 1
ATOM 934 C C . LYS A 1 117 ? -33.659 3.987 5.347 1 95.24 117 LYS A C 1
ATOM 936 O O . LYS A 1 117 ? -34.403 3.618 6.257 1 95.24 117 LYS A O 1
ATOM 941 N N . LEU A 1 118 ? -32.38 3.851 5.31 1 96.85 118 LEU A N 1
ATOM 942 C CA . LEU A 1 118 ? -31.664 3.336 6.472 1 96.85 118 LEU A CA 1
ATOM 943 C C . LEU A 1 118 ? -30.743 4.4 7.059 1 96.85 118 LEU A C 1
ATOM 945 O O . LEU A 1 118 ? -30.033 5.088 6.322 1 96.85 118 LEU A O 1
ATOM 949 N N . LEU A 1 119 ? -30.757 4.586 8.326 1 96.81 119 LEU A N 1
ATOM 950 C CA . LEU A 1 119 ? -29.868 5.526 9.001 1 96.81 119 LEU A CA 1
ATOM 951 C C . LEU A 1 119 ? -28.779 4.786 9.771 1 96.81 119 LEU A C 1
ATOM 953 O O . LEU A 1 119 ? -29.074 4.013 10.684 1 96.81 119 LEU A O 1
ATOM 957 N N . ILE A 1 120 ? -27.577 4.951 9.35 1 96.8 120 ILE A N 1
ATOM 958 C CA . ILE A 1 120 ? -26.424 4.355 10.016 1 96.8 120 ILE A CA 1
ATOM 959 C C . ILE A 1 120 ? -25.766 5.387 10.93 1 96.8 120 ILE A C 1
ATOM 961 O O . ILE A 1 120 ? -25.453 6.498 10.498 1 96.8 120 ILE A O 1
ATOM 965 N N . GLU A 1 121 ? -25.515 5.035 12.161 1 94.68 121 GLU A N 1
ATOM 966 C CA . GLU A 1 121 ? -24.789 5.882 13.103 1 94.68 121 GLU A CA 1
ATOM 967 C C . GLU A 1 121 ? -23.504 5.208 13.575 1 94.68 121 GLU A C 1
ATOM 969 O O . GLU A 1 121 ? -23.483 3.998 13.813 1 94.68 121 GLU A O 1
ATOM 974 N N . VAL A 1 122 ? -22.491 5.957 13.618 1 93.03 122 VAL A N 1
ATOM 975 C CA . VAL A 1 122 ? -21.2 5.447 14.067 1 93.03 122 VAL A CA 1
ATOM 976 C C . VAL A 1 122 ? -20.89 5.981 15.464 1 93.03 122 VAL A C 1
ATOM 978 O O . VAL A 1 122 ? -20.757 7.191 15.657 1 93.03 122 VAL A O 1
ATOM 981 N N . PHE A 1 123 ? -20.722 5.133 16.442 1 86.92 123 PHE A N 1
ATOM 982 C CA . PHE A 1 123 ? -20.536 5.487 17.845 1 86.92 123 PHE A CA 1
ATOM 983 C C . PHE A 1 123 ? -19.084 5.293 18.265 1 86.92 123 PHE A C 1
ATOM 985 O O . PHE A 1 123 ? -18.806 4.639 19.272 1 86.92 123 PHE A O 1
ATOM 992 N N . LEU A 1 124 ? -18.191 5.71 17.503 1 84.6 124 LEU A N 1
ATOM 993 C CA . LEU A 1 124 ? -16.777 5.532 17.814 1 84.6 124 LEU A CA 1
ATOM 994 C C . LEU A 1 124 ? -16.2 6.788 18.458 1 84.6 124 LEU A C 1
ATOM 996 O O . LEU A 1 124 ? -16.424 7.899 17.973 1 84.6 124 LEU A O 1
ATOM 1000 N N . ASP A 1 125 ? -15.612 6.612 19.592 1 78.65 125 ASP A N 1
ATOM 1001 C CA . ASP A 1 125 ? -14.805 7.676 20.182 1 78.65 125 ASP A CA 1
ATOM 1002 C C . ASP A 1 125 ? -13.34 7.546 19.771 1 78.65 125 ASP A C 1
ATOM 1004 O O . ASP A 1 125 ? -12.571 6.828 20.413 1 78.65 125 ASP A O 1
ATOM 1008 N N . VAL A 1 126 ? -12.987 8.152 18.776 1 76.59 126 VAL A N 1
ATOM 1009 C CA . VAL A 1 126 ? -11.687 8.004 18.13 1 76.59 126 VAL A CA 1
ATOM 1010 C C . VAL A 1 126 ? -10.575 8.336 19.123 1 76.59 126 VAL A C 1
ATOM 1012 O O . VAL A 1 126 ? -9.474 7.787 19.037 1 76.59 126 VAL A O 1
ATOM 1015 N N . GLU A 1 127 ? -10.811 9.155 20.04 1 71.91 127 GLU A N 1
ATOM 1016 C CA . GLU A 1 127 ? -9.793 9.587 20.994 1 71.91 127 GLU A CA 1
ATOM 1017 C C . GLU A 1 127 ? -9.429 8.463 21.96 1 71.91 127 GLU A C 1
ATOM 1019 O O . GLU A 1 127 ? -8.374 8.502 22.597 1 71.91 127 GLU A O 1
ATOM 1024 N N . ARG A 1 128 ? -10.301 7.499 22.013 1 75.43 128 ARG A N 1
ATOM 1025 C CA . ARG A 1 128 ? -10.095 6.418 22.97 1 75.43 128 ARG A CA 1
ATOM 1026 C C . ARG A 1 128 ? -9.265 5.295 22.357 1 75.43 128 ARG A C 1
ATOM 1028 O O . ARG A 1 128 ? -8.824 4.385 23.063 1 75.43 128 ARG A O 1
ATOM 1035 N N . PHE A 1 129 ? -9.042 5.438 21.086 1 77.02 129 PHE A N 1
ATOM 1036 C CA . PHE A 1 129 ? -8.338 4.345 20.427 1 77.02 129 PHE A CA 1
ATOM 1037 C C . PHE A 1 129 ? -6.867 4.689 20.23 1 77.02 129 PHE A C 1
ATOM 1039 O O . PHE A 1 129 ? -6.533 5.808 19.834 1 77.02 129 PHE A O 1
ATOM 1046 N N . GLU A 1 130 ? -6.089 3.741 20.651 1 86.81 130 GLU A N 1
ATOM 1047 C CA . GLU A 1 130 ? -4.671 3.776 20.308 1 86.81 130 GLU A CA 1
ATOM 1048 C C . GLU A 1 130 ? -4.385 2.952 19.057 1 86.81 130 GLU A C 1
ATOM 1050 O O . GLU A 1 130 ? -4.545 1.729 19.062 1 86.81 130 GLU A O 1
ATOM 1055 N N . ILE A 1 131 ? -4 3.517 18.086 1 90.92 131 ILE A N 1
ATOM 1056 C CA . ILE A 1 131 ? -3.785 2.888 16.788 1 90.92 131 ILE A CA 1
ATOM 1057 C C . ILE A 1 131 ? -2.864 1.68 16.946 1 90.92 131 ILE A C 1
ATOM 1059 O O . ILE A 1 131 ? -3.124 0.616 16.379 1 90.92 131 ILE A O 1
ATOM 1063 N N . ASP A 1 132 ? -1.823 1.756 17.803 1 92.56 132 ASP A N 1
ATOM 1064 C CA . ASP A 1 132 ? -0.874 0.666 18.008 1 92.56 132 ASP A CA 1
ATOM 1065 C C . ASP A 1 132 ? -1.561 -0.554 18.616 1 92.56 132 ASP A C 1
ATOM 1067 O O . ASP A 1 132 ? -1.254 -1.692 18.254 1 92.56 132 ASP A O 1
ATOM 1071 N N . ALA A 1 133 ? -2.494 -0.27 19.5 1 93.09 133 ALA A N 1
ATOM 1072 C CA . ALA A 1 133 ? -3.19 -1.371 20.162 1 93.09 133 ALA A CA 1
ATOM 1073 C C . ALA A 1 133 ? -4.067 -2.136 19.176 1 93.09 133 ALA A C 1
ATOM 1075 O O . ALA A 1 133 ? -4.122 -3.368 19.21 1 93.09 133 ALA A O 1
ATOM 1076 N N . ILE A 1 134 ? -4.754 -1.466 18.333 1 94.4 134 ILE A N 1
ATOM 1077 C CA . ILE A 1 134 ? -5.621 -2.102 17.348 1 94.4 134 ILE A CA 1
ATOM 1078 C C . ILE A 1 134 ? -4.774 -2.847 16.319 1 94.4 134 ILE A C 1
ATOM 1080 O O . ILE A 1 134 ? -5.136 -3.944 15.885 1 94.4 134 ILE A O 1
ATOM 1084 N N . LEU A 1 135 ? -3.658 -2.254 15.931 1 95.79 135 LEU A N 1
ATOM 1085 C CA . LEU A 1 135 ? -2.731 -2.904 15.011 1 95.79 135 LEU A CA 1
ATOM 1086 C C . LEU A 1 135 ? -2.195 -4.202 15.606 1 95.79 135 LEU A C 1
ATOM 1088 O O . LEU A 1 135 ? -2.078 -5.21 14.904 1 95.79 135 LEU A O 1
ATOM 1092 N N . GLU A 1 136 ? -1.873 -4.176 16.861 1 95.98 136 GLU A N 1
ATOM 1093 C CA . GLU A 1 136 ? -1.404 -5.377 17.545 1 95.98 136 GLU A CA 1
ATOM 1094 C C . GLU A 1 136 ? -2.476 -6.464 17.549 1 95.98 136 GLU A C 1
ATOM 1096 O O . GLU A 1 136 ? -2.171 -7.645 17.372 1 95.98 136 GLU A O 1
ATOM 1101 N N . LYS A 1 137 ? -3.683 -6.071 17.833 1 96.36 137 LYS A N 1
ATOM 1102 C CA . LYS A 1 137 ? -4.79 -7.021 17.789 1 96.36 137 LYS A CA 1
ATOM 1103 C C . LYS A 1 137 ? -4.927 -7.642 16.402 1 96.36 137 LYS A C 1
ATOM 1105 O O . LYS A 1 137 ? -5.101 -8.856 16.274 1 96.36 137 LYS A O 1
ATOM 1110 N N . LEU A 1 138 ? -4.901 -6.793 15.364 1 97.16 138 LEU A N 1
ATOM 1111 C CA . LEU A 1 138 ? -4.953 -7.244 13.977 1 97.16 138 LEU A CA 1
ATOM 1112 C C . LEU A 1 138 ? -3.841 -8.248 13.69 1 97.16 138 LEU A C 1
ATOM 1114 O O . LEU A 1 138 ? -4.088 -9.303 13.101 1 97.16 138 LEU A O 1
ATOM 1118 N N . PHE A 1 139 ? -2.663 -7.937 14.128 1 97.92 139 PHE A N 1
ATOM 1119 C CA . PHE A 1 139 ? -1.509 -8.811 13.951 1 97.92 139 PHE A CA 1
ATOM 1120 C C . PHE A 1 139 ? -1.724 -10.143 14.66 1 97.92 139 PHE A C 1
ATOM 1122 O O . PHE A 1 139 ? -1.486 -11.205 14.082 1 97.92 139 PHE A O 1
ATOM 1129 N N . ASN A 1 140 ? -2.178 -10.08 15.857 1 97.67 140 ASN A N 1
ATOM 1130 C CA . ASN A 1 140 ? -2.353 -11.291 16.651 1 97.67 140 ASN A CA 1
ATOM 1131 C C . ASN A 1 140 ? -3.367 -12.237 16.016 1 97.67 140 ASN A C 1
ATOM 1133 O O . ASN A 1 140 ? -3.166 -13.453 16.003 1 97.67 140 ASN A O 1
ATOM 1137 N N . ILE A 1 141 ? -4.425 -11.703 15.501 1 97.69 141 ILE A N 1
ATOM 1138 C CA . ILE A 1 141 ? -5.426 -12.53 14.835 1 97.69 141 ILE A CA 1
ATOM 1139 C C . ILE A 1 141 ? -4.819 -13.17 13.589 1 97.69 141 ILE A C 1
ATOM 1141 O O . ILE A 1 141 ? -4.971 -14.374 13.364 1 97.69 141 ILE A O 1
ATOM 1145 N N . THR A 1 142 ? -4.111 -12.408 12.792 1 98.03 142 THR A N 1
ATOM 1146 C CA . THR A 1 142 ? -3.495 -12.901 11.565 1 98.03 142 THR A CA 1
ATOM 1147 C C . THR A 1 142 ? -2.461 -13.979 11.874 1 98.03 142 THR A C 1
ATOM 1149 O O . THR A 1 142 ? -2.404 -15.006 11.194 1 98.03 142 THR A O 1
ATOM 1152 N N . LEU A 1 143 ? -1.68 -13.714 12.931 1 97.73 143 LEU A N 1
ATOM 1153 C CA . LEU A 1 143 ? -0.674 -14.688 13.339 1 97.73 143 LEU A CA 1
ATOM 1154 C C . LEU A 1 143 ? -1.327 -15.997 13.769 1 97.73 143 LEU A C 1
ATOM 1156 O O . LEU A 1 143 ? -0.838 -17.079 13.435 1 97.73 143 LEU A O 1
ATOM 1160 N N . SER A 1 144 ? -2.388 -15.847 14.507 1 96.76 144 SER A N 1
ATOM 1161 C CA . SER A 1 144 ? -3.116 -17.032 14.948 1 96.76 144 SER A CA 1
ATOM 1162 C C . SER A 1 144 ? -3.669 -17.815 13.762 1 96.76 144 SER A C 1
ATOM 1164 O O . SER A 1 144 ? -3.682 -19.047 13.776 1 96.76 144 SER A O 1
ATOM 1166 N N . MET A 1 145 ? -4.136 -17.112 12.726 1 97.09 145 MET A N 1
ATOM 1167 C CA . MET A 1 145 ? -4.604 -17.765 11.506 1 97.09 145 MET A CA 1
ATOM 1168 C C . MET A 1 145 ? -3.481 -18.559 10.849 1 97.09 145 MET A C 1
ATOM 1170 O O . MET A 1 145 ? -3.698 -19.677 10.379 1 97.09 145 MET A O 1
ATOM 1174 N N . LEU A 1 146 ? -2.338 -17.986 10.817 1 96.84 146 LEU A N 1
ATOM 1175 C CA . LEU A 1 146 ? -1.185 -18.644 10.213 1 96.84 146 LEU A CA 1
ATOM 1176 C C . LEU A 1 146 ? -0.783 -19.88 11.012 1 96.84 146 LEU A C 1
ATOM 1178 O O . LEU A 1 146 ? -0.446 -20.915 10.434 1 96.84 146 LEU A O 1
ATOM 1182 N N . LYS A 1 147 ? -0.829 -19.808 12.324 1 96 147 LYS A N 1
ATOM 1183 C CA . LYS A 1 147 ? -0.538 -20.946 13.192 1 96 147 LYS A CA 1
ATOM 1184 C C . LYS A 1 147 ? -1.505 -22.097 12.932 1 96 147 LYS A C 1
ATOM 1186 O O . LYS A 1 147 ? -1.09 -23.253 12.832 1 96 147 LYS A O 1
ATOM 1191 N N . ASP A 1 148 ? -2.751 -21.763 12.816 1 95.63 148 ASP A N 1
ATOM 1192 C CA . ASP A 1 148 ? -3.763 -22.777 12.536 1 95.63 148 ASP A CA 1
ATOM 1193 C C . ASP A 1 148 ? -3.542 -23.409 11.164 1 95.63 148 ASP A C 1
ATOM 1195 O O . ASP A 1 148 ? -3.744 -24.613 10.99 1 95.63 148 ASP A O 1
ATOM 1199 N N . LEU A 1 149 ? -3.191 -22.556 10.203 1 95.65 149 LEU A N 1
ATOM 1200 C CA . LEU A 1 149 ? -2.933 -23.054 8.857 1 95.65 149 LEU A CA 1
ATOM 1201 C C . LEU A 1 149 ? -1.816 -24.093 8.867 1 95.65 149 LEU A C 1
ATOM 1203 O O . LEU A 1 149 ? -1.872 -25.078 8.128 1 95.65 149 LEU A O 1
ATOM 1207 N N . LYS A 1 150 ? -0.763 -23.842 9.654 1 94.91 150 LYS A N 1
ATOM 1208 C CA . LYS A 1 150 ? 0.344 -24.784 9.795 1 94.91 150 LYS A CA 1
ATOM 1209 C C . LYS A 1 150 ? -0.165 -26.184 10.129 1 94.91 150 LYS A C 1
ATOM 1211 O O . LYS A 1 150 ? 0.254 -27.165 9.512 1 94.91 150 LYS A O 1
ATOM 1216 N N . ASP A 1 151 ? -1.087 -26.26 11.021 1 90.69 151 ASP A N 1
ATOM 1217 C CA . ASP A 1 151 ? -1.639 -27.539 11.457 1 90.69 151 ASP A CA 1
ATOM 1218 C C . ASP A 1 151 ? -2.518 -28.156 10.372 1 90.69 151 ASP A C 1
ATOM 1220 O O . ASP A 1 151 ? -2.495 -29.371 10.163 1 90.69 151 ASP A O 1
ATOM 1224 N N . VAL A 1 152 ? -3.273 -27.301 9.698 1 92.18 152 VAL A N 1
ATOM 1225 C CA . VAL A 1 152 ? -4.228 -27.758 8.694 1 92.18 152 VAL A CA 1
ATOM 1226 C C . VAL A 1 152 ? -3.481 -28.342 7.497 1 92.18 152 VAL A C 1
ATOM 1228 O O . VAL A 1 152 ? -3.908 -29.343 6.918 1 92.18 152 VAL A O 1
ATOM 1231 N N . VAL A 1 153 ? -2.385 -27.766 7.131 1 91.68 153 VAL A N 1
ATOM 1232 C CA . VAL A 1 153 ? -1.644 -28.225 5.961 1 91.68 153 VAL A CA 1
ATOM 1233 C C . VAL A 1 153 ? -0.97 -29.561 6.268 1 91.68 153 VAL A C 1
ATOM 1235 O O . VAL A 1 153 ? -0.752 -30.375 5.367 1 91.68 153 VAL A O 1
ATOM 1238 N N . ALA A 1 154 ? -0.59 -29.733 7.554 1 90.05 154 ALA A N 1
ATOM 1239 C CA . ALA A 1 154 ? 0.017 -30.997 7.965 1 90.05 154 ALA A CA 1
ATOM 1240 C C . ALA A 1 154 ? -1.033 -32.099 8.074 1 90.05 154 ALA A C 1
ATOM 1242 O O . ALA A 1 154 ? -0.814 -33.222 7.612 1 90.05 154 ALA A O 1
ATOM 1243 N N . ASN A 1 155 ? -2.097 -31.709 8.791 1 88.85 155 ASN A N 1
ATOM 1244 C CA . ASN A 1 155 ? -3.229 -32.604 9.01 1 88.85 155 ASN A CA 1
ATOM 1245 C C . ASN A 1 155 ? -4.551 -31.934 8.649 1 88.85 155 ASN A C 1
ATOM 1247 O O . ASN A 1 155 ? -5.116 -31.191 9.454 1 88.85 155 ASN A O 1
ATOM 1251 N N . LEU A 1 156 ? -4.995 -32.258 7.538 1 88.97 156 LEU A N 1
ATOM 1252 C CA . LEU A 1 156 ? -6.214 -31.624 7.047 1 88.97 156 LEU A CA 1
ATOM 1253 C C . LEU A 1 156 ? -7.304 -31.642 8.113 1 88.97 156 LEU A C 1
ATOM 1255 O O . LEU A 1 156 ? -7.581 -32.688 8.705 1 88.97 156 LEU A O 1
ATOM 1259 N N . ASP A 1 157 ? -7.782 -30.511 8.5 1 89.05 157 ASP A N 1
ATOM 1260 C CA . ASP A 1 157 ? -8.905 -30.32 9.412 1 89.05 157 ASP A CA 1
ATOM 1261 C C . ASP A 1 157 ? -9.899 -29.305 8.854 1 89.05 157 ASP A C 1
ATOM 1263 O O . ASP A 1 157 ? -9.675 -28.096 8.94 1 89.05 157 ASP A O 1
ATOM 1267 N N . ARG A 1 158 ? -10.946 -29.684 8.385 1 89.55 158 ARG A N 1
ATOM 1268 C CA . ARG A 1 158 ? -11.936 -28.851 7.71 1 89.55 158 ARG A CA 1
ATOM 1269 C C . ARG A 1 158 ? -12.531 -27.823 8.666 1 89.55 158 ARG A C 1
ATOM 1271 O O . ARG A 1 158 ? -12.841 -26.7 8.264 1 89.55 158 ARG A O 1
ATOM 1278 N N . ALA A 1 159 ? -12.72 -28.256 9.88 1 91.28 159 ALA A N 1
ATOM 1279 C CA . ALA A 1 159 ? -13.293 -27.352 10.873 1 91.28 159 ALA A CA 1
ATOM 1280 C C . ALA A 1 159 ? -12.383 -26.149 11.11 1 91.28 159 ALA A C 1
ATOM 1282 O O . ALA A 1 159 ? -12.852 -25.01 11.167 1 91.28 159 ALA A O 1
ATOM 1283 N N . VAL A 1 160 ? -11.136 -26.421 11.197 1 92.45 160 VAL A N 1
ATOM 1284 C CA . VAL A 1 160 ? -10.168 -25.353 11.424 1 92.45 160 VAL A CA 1
ATOM 1285 C C . VAL A 1 160 ? -10.113 -24.438 10.203 1 92.45 160 VAL A C 1
ATOM 1287 O O . VAL A 1 160 ? -9.992 -23.218 10.339 1 92.45 160 VAL A O 1
ATOM 1290 N N . CYS A 1 161 ? -10.245 -24.926 9.008 1 90.56 161 CYS A N 1
ATOM 1291 C CA . CYS A 1 161 ? -10.272 -24.125 7.79 1 90.56 161 CYS A CA 1
ATOM 1292 C C . CYS A 1 161 ? -11.437 -23.142 7.809 1 90.56 161 CYS A C 1
ATOM 1294 O O . CYS A 1 161 ? -11.283 -21.982 7.422 1 90.56 161 CYS A O 1
ATOM 1296 N N . SER A 1 162 ? -12.542 -23.6 8.301 1 90.22 162 SER A N 1
ATOM 1297 C CA . SER A 1 162 ? -13.726 -22.749 8.375 1 90.22 162 SER A CA 1
ATOM 1298 C C . SER A 1 162 ? -13.522 -21.602 9.359 1 90.22 162 SER A C 1
ATOM 1300 O O . SER A 1 162 ? -13.989 -20.486 9.124 1 90.22 162 SER A O 1
ATOM 1302 N N . THR A 1 163 ? -12.845 -21.84 10.443 1 93.16 163 THR A N 1
ATOM 1303 C CA . THR A 1 163 ? -12.599 -20.805 11.441 1 93.16 163 THR A CA 1
ATOM 1304 C C . THR A 1 163 ? -11.661 -19.735 10.89 1 93.16 163 THR A C 1
ATOM 1306 O O . THR A 1 163 ? -11.771 -18.561 11.248 1 93.16 163 THR A O 1
ATOM 1309 N N . ILE A 1 164 ? -10.73 -20.167 9.992 1 92.88 164 ILE A N 1
ATOM 1310 C CA . ILE A 1 164 ? -9.81 -19.215 9.378 1 92.88 164 ILE A CA 1
ATOM 1311 C C . ILE A 1 164 ? -10.594 -18.206 8.543 1 92.88 164 ILE A C 1
ATOM 1313 O O . ILE A 1 164 ? -10.328 -17.003 8.599 1 92.88 164 ILE A O 1
ATOM 1317 N N . LEU A 1 165 ? -11.588 -18.664 7.915 1 87.48 165 LEU A N 1
ATOM 1318 C CA . LEU A 1 165 ? -12.401 -17.806 7.059 1 87.48 165 LEU A CA 1
ATOM 1319 C C . LEU A 1 165 ? -13.188 -16.799 7.889 1 87.48 165 LEU A C 1
ATOM 1321 O O . LEU A 1 165 ? -13.314 -15.634 7.504 1 87.48 165 LEU A O 1
ATOM 1325 N N . THR A 1 166 ? -13.687 -17.241 9.031 1 89.95 166 THR A N 1
ATOM 1326 C CA . THR A 1 166 ? -14.43 -16.359 9.925 1 89.95 166 THR A CA 1
ATOM 1327 C C . THR A 1 166 ? -13.519 -15.276 10.497 1 89.95 166 THR A C 1
ATOM 1329 O O . THR A 1 166 ? -13.917 -14.114 10.599 1 89.95 166 THR A O 1
ATOM 1332 N N . ARG A 1 167 ? -12.353 -15.673 10.836 1 93.86 167 ARG A N 1
ATOM 1333 C CA . ARG A 1 167 ? -11.41 -14.726 11.421 1 93.86 167 ARG A CA 1
ATOM 1334 C C . ARG A 1 167 ? -10.93 -13.719 10.381 1 93.86 167 ARG A C 1
ATOM 1336 O O . ARG A 1 167 ? -10.535 -12.603 10.727 1 93.86 167 ARG A O 1
ATOM 1343 N N . GLU A 1 168 ? -10.949 -14.124 9.13 1 94.02 168 GLU A N 1
ATOM 1344 C CA . GLU A 1 168 ? -10.629 -13.173 8.069 1 94.02 168 GLU A CA 1
ATOM 1345 C C . GLU A 1 168 ? -11.572 -11.974 8.1 1 94.02 168 GLU A C 1
ATOM 1347 O O . GLU A 1 168 ? -11.153 -10.842 7.849 1 94.02 168 GLU A O 1
ATOM 1352 N N . ASN A 1 169 ? -12.806 -12.176 8.487 1 91.4 169 ASN A N 1
ATOM 1353 C CA . ASN A 1 169 ? -13.774 -11.092 8.616 1 91.4 169 ASN A CA 1
ATOM 1354 C C . ASN A 1 169 ? -13.395 -10.133 9.741 1 91.4 169 ASN A C 1
ATOM 1356 O O . ASN A 1 169 ? -13.589 -8.922 9.622 1 91.4 169 ASN A O 1
ATOM 1360 N N . GLU A 1 170 ? -12.916 -10.725 10.807 1 93.59 170 GLU A N 1
ATOM 1361 C CA . GLU A 1 170 ? -12.465 -9.903 11.925 1 93.59 170 GLU A CA 1
ATOM 1362 C C . GLU A 1 170 ? -11.277 -9.032 11.527 1 93.59 170 GLU A C 1
ATOM 1364 O O . GLU A 1 170 ? -11.181 -7.875 11.943 1 93.59 170 GLU A O 1
ATOM 1369 N N . VAL A 1 171 ? -10.421 -9.623 10.724 1 96.06 171 VAL A N 1
ATOM 1370 C CA . VAL A 1 171 ? -9.269 -8.88 10.224 1 96.06 171 VAL A CA 1
ATOM 1371 C C . VAL A 1 171 ? -9.743 -7.701 9.376 1 96.06 171 VAL A C 1
ATOM 1373 O O . VAL A 1 171 ? -9.236 -6.586 9.514 1 96.06 171 VAL A O 1
ATOM 1376 N N . ASP A 1 172 ? -10.731 -7.88 8.573 1 94.55 172 ASP A N 1
ATOM 1377 C CA . ASP A 1 172 ? -11.277 -6.829 7.72 1 94.55 172 ASP A CA 1
ATOM 1378 C C . ASP A 1 172 ? -11.857 -5.69 8.555 1 94.55 172 ASP A C 1
ATOM 1380 O O . ASP A 1 172 ? -11.627 -4.516 8.258 1 94.55 172 ASP A O 1
ATOM 1384 N N . LYS A 1 173 ? -12.54 -6.058 9.611 1 94.7 173 LYS A N 1
ATOM 1385 C CA . LYS A 1 173 ? -13.15 -5.068 10.495 1 94.7 173 LYS A CA 1
ATOM 1386 C C . LYS A 1 173 ? -12.091 -4.171 11.129 1 94.7 173 LYS A C 1
ATOM 1388 O O . LYS A 1 173 ? -12.222 -2.945 11.119 1 94.7 173 LYS A O 1
ATOM 1393 N N . LEU A 1 174 ? -11.116 -4.815 11.611 1 95.84 174 LEU A N 1
ATOM 1394 C CA . LEU A 1 174 ? -10.051 -4.065 12.269 1 95.84 174 LEU A CA 1
ATOM 1395 C C . LEU A 1 174 ? -9.257 -3.247 11.257 1 95.84 174 LEU A C 1
ATOM 1397 O O . LEU A 1 174 ? -8.784 -2.153 11.571 1 95.84 174 LEU A O 1
ATOM 1401 N N . HIS A 1 175 ? -9.136 -3.804 10.063 1 96.82 175 HIS A N 1
ATOM 1402 C CA . HIS A 1 175 ? -8.48 -3.084 8.977 1 96.82 175 HIS A CA 1
ATOM 1403 C C . HIS A 1 175 ? -9.183 -1.761 8.691 1 96.82 175 HIS A C 1
ATOM 1405 O O . HIS A 1 175 ? -8.54 -0.71 8.644 1 96.82 175 HIS A O 1
ATOM 1411 N N . PHE A 1 176 ? -10.495 -1.746 8.583 1 95.51 176 PHE A N 1
ATOM 1412 C CA . PHE A 1 176 ? -11.252 -0.534 8.294 1 95.51 176 PHE A CA 1
ATOM 1413 C C . PHE A 1 176 ? -11.191 0.435 9.469 1 95.51 176 PHE A C 1
ATOM 1415 O O . PHE A 1 176 ? -11.126 1.651 9.275 1 95.51 176 PHE A O 1
ATOM 1422 N N . LEU A 1 177 ? -11.197 -0.108 10.64 1 95.24 177 LEU A N 1
ATOM 1423 C CA . LEU A 1 177 ? -11.117 0.74 11.825 1 95.24 177 LEU A CA 1
ATOM 1424 C C . LEU A 1 177 ? -9.797 1.505 11.858 1 95.24 177 LEU A C 1
ATOM 1426 O O . LEU A 1 177 ? -9.785 2.721 12.056 1 95.24 177 LEU A O 1
ATOM 1430 N N . VAL A 1 178 ? -8.715 0.795 11.605 1 95.19 178 VAL A N 1
ATOM 1431 C CA . VAL A 1 178 ? -7.404 1.435 11.643 1 95.19 178 VAL A CA 1
ATOM 1432 C C . VAL A 1 178 ? -7.32 2.507 10.559 1 95.19 178 VAL A C 1
ATOM 1434 O O . VAL A 1 178 ? -6.797 3.599 10.796 1 95.19 178 VAL A O 1
ATOM 1437 N N . LEU A 1 179 ? -7.851 2.176 9.411 1 93.99 179 LEU A N 1
ATOM 1438 C CA . LEU A 1 179 ? -7.827 3.146 8.322 1 93.99 179 LEU A CA 1
ATOM 1439 C C . LEU A 1 179 ? -8.604 4.404 8.698 1 93.99 179 LEU A C 1
ATOM 1441 O O . LEU A 1 179 ? -8.165 5.519 8.406 1 93.99 179 LEU A O 1
ATOM 1445 N N . ARG A 1 180 ? -9.741 4.254 9.345 1 92.77 180 ARG A N 1
ATOM 1446 C CA . ARG A 1 180 ? -10.525 5.399 9.796 1 92.77 180 ARG A CA 1
ATOM 1447 C C . ARG A 1 180 ? -9.743 6.238 10.8 1 92.77 180 ARG A C 1
ATOM 1449 O O . ARG A 1 180 ? -9.728 7.468 10.712 1 92.77 180 ARG A O 1
ATOM 1456 N N . LEU A 1 181 ? -9.081 5.553 11.687 1 91.46 181 LEU A N 1
ATOM 1457 C CA . LEU A 1 181 ? -8.313 6.236 12.722 1 91.46 181 LEU A CA 1
ATOM 1458 C C . LEU A 1 181 ? -7.129 6.983 12.117 1 91.46 181 LEU A C 1
ATOM 1460 O O . LEU A 1 181 ? -6.811 8.097 12.538 1 91.46 181 LEU A O 1
ATOM 1464 N N . LEU A 1 182 ? -6.493 6.393 11.135 1 91.21 182 LEU A N 1
ATOM 1465 C CA . LEU A 1 182 ? -5.356 7.03 10.479 1 91.21 182 LEU A CA 1
ATOM 1466 C C . LEU A 1 182 ? -5.798 8.268 9.707 1 91.21 182 LEU A C 1
ATOM 1468 O O . LEU A 1 182 ? -5.113 9.293 9.724 1 91.21 182 LEU A O 1
ATOM 1472 N N . ASN A 1 183 ? -6.915 8.148 9.03 1 87.39 183 ASN A N 1
ATOM 1473 C CA . ASN A 1 183 ? -7.456 9.3 8.316 1 87.39 183 ASN A CA 1
ATOM 1474 C C . ASN A 1 183 ? -7.751 10.459 9.264 1 87.39 183 ASN A C 1
ATOM 1476 O O . ASN A 1 183 ? -7.459 11.614 8.949 1 87.39 183 ASN A O 1
ATOM 1480 N N . HIS A 1 184 ? -8.258 10.116 10.378 1 83.59 184 HIS A N 1
ATOM 1481 C CA . HIS A 1 184 ? -8.539 11.123 11.396 1 83.59 184 HIS A CA 1
ATOM 1482 C C . HIS A 1 184 ? -7.251 11.735 11.935 1 83.59 184 HIS A C 1
ATOM 1484 O O . HIS A 1 184 ? -7.141 12.958 12.051 1 83.59 184 HIS A O 1
ATOM 1490 N N . ALA A 1 185 ? -6.326 10.899 12.222 1 79.9 185 ALA A N 1
ATOM 1491 C CA . ALA A 1 185 ? -5.061 11.346 12.799 1 79.9 185 ALA A CA 1
ATOM 1492 C C . ALA A 1 185 ? -4.287 12.219 11.816 1 79.9 185 ALA A C 1
ATOM 1494 O O . ALA A 1 185 ? -3.651 13.198 12.213 1 79.9 185 ALA A O 1
ATOM 1495 N N . GLY A 1 186 ? -4.321 11.892 10.617 1 73.81 186 GLY A N 1
ATOM 1496 C CA . GLY A 1 186 ? -3.63 12.659 9.592 1 73.81 186 GLY A CA 1
ATOM 1497 C C . GLY A 1 186 ? -4.25 14.021 9.347 1 73.81 186 GLY A C 1
ATOM 1498 O O . GLY A 1 186 ? -3.538 15.021 9.233 1 73.81 186 GLY A O 1
ATOM 1499 N N . GLU A 1 187 ? -5.505 14.045 9.27 1 68.94 187 GLU A N 1
ATOM 1500 C CA . GLU A 1 187 ? -6.219 15.29 9 1 68.94 187 G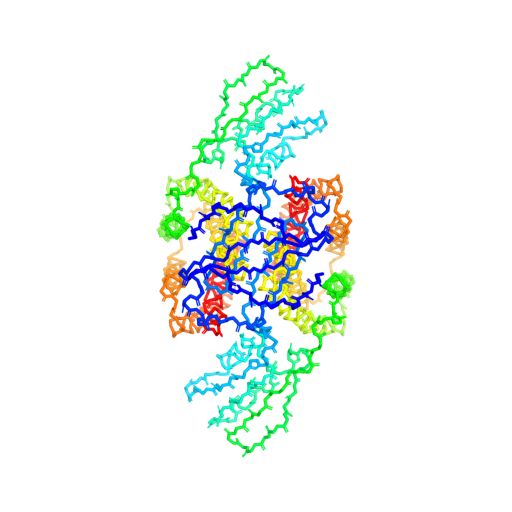LU A CA 1
ATOM 1501 C C . GLU A 1 187 ? -6.119 16.25 10.181 1 68.94 187 GLU A C 1
ATOM 1503 O O . GLU A 1 187 ? -6.04 17.466 9.995 1 68.94 187 GLU A O 1
ATOM 1508 N N . GLY A 1 188 ? -6.063 15.607 11.348 1 64.38 188 GLY A N 1
ATOM 1509 C CA . GLY A 1 188 ? -5.987 16.431 12.543 1 64.38 188 GLY A CA 1
ATOM 1510 C C . GLY A 1 188 ? -4.576 16.883 12.868 1 64.38 188 GLY A C 1
ATOM 1511 O O . GLY A 1 188 ? -4.372 17.697 13.771 1 64.38 188 GLY A O 1
ATOM 1512 N N . GLY A 1 189 ? -3.628 16.302 12.095 1 63.93 189 GLY A N 1
ATOM 1513 C CA . GLY A 1 189 ? -2.248 16.695 12.335 1 63.93 189 GLY A CA 1
ATOM 1514 C C . GLY A 1 189 ? -1.636 16.016 13.545 1 63.93 189 GLY A C 1
ATOM 1515 O O . GLY A 1 189 ? -0.596 16.447 14.046 1 63.93 189 GLY A O 1
ATOM 1516 N N . ILE A 1 190 ? -2.343 15.067 14.128 1 66.37 190 ILE A N 1
ATOM 1517 C CA . ILE A 1 190 ? -1.87 14.345 15.304 1 66.37 190 ILE A CA 1
ATOM 1518 C C . ILE A 1 190 ? -0.684 13.462 14.926 1 66.37 190 ILE A C 1
ATOM 1520 O O . ILE A 1 190 ? 0.219 13.244 15.736 1 66.37 190 ILE A O 1
ATOM 1524 N N . MET A 1 191 ? -0.679 13.038 13.693 1 75.26 191 MET A N 1
ATOM 1525 C CA . MET A 1 191 ? 0.362 12.156 13.174 1 75.26 191 MET A CA 1
ATOM 1526 C C . MET A 1 191 ? 1.003 12.749 11.923 1 75.26 191 MET A C 1
ATOM 1528 O O . MET A 1 191 ? 0.31 13.304 11.069 1 75.26 191 MET A O 1
ATOM 1532 N N . HIS A 1 192 ? 2.348 12.639 11.964 1 77.65 192 HIS A N 1
ATOM 1533 C CA . HIS A 1 192 ? 3.038 13.079 10.757 1 77.65 192 HIS A CA 1
ATOM 1534 C C . HIS A 1 192 ? 2.593 12.27 9.543 1 77.65 192 HIS A C 1
ATOM 1536 O O . HIS A 1 192 ? 2.328 11.071 9.654 1 77.65 192 HIS A O 1
ATOM 1542 N N . ALA A 1 193 ? 2.488 12.924 8.522 1 80.1 193 ALA A N 1
ATOM 1543 C CA . ALA A 1 193 ? 2.006 12.301 7.292 1 80.1 193 ALA A CA 1
ATOM 1544 C C . ALA A 1 193 ? 2.821 11.056 6.952 1 80.1 193 ALA A C 1
ATOM 1546 O O . ALA A 1 193 ? 2.264 10.033 6.548 1 80.1 193 ALA A O 1
ATOM 1547 N N . VAL A 1 194 ? 4.134 11.129 7.153 1 84.18 194 VAL A N 1
ATOM 1548 C CA . VAL A 1 194 ? 5.013 10.013 6.818 1 84.18 194 VAL A CA 1
ATOM 1549 C C . VAL A 1 194 ? 4.684 8.813 7.703 1 84.18 194 VAL A C 1
ATOM 1551 O O . VAL A 1 194 ? 4.642 7.676 7.227 1 84.18 194 VAL A O 1
ATOM 1554 N N . ASP A 1 195 ? 4.413 9.076 8.903 1 87.32 195 ASP A N 1
ATOM 1555 C CA . ASP A 1 195 ? 4.053 8.005 9.827 1 87.32 195 ASP A CA 1
ATOM 1556 C C . ASP A 1 195 ? 2.708 7.387 9.453 1 87.32 195 ASP A C 1
ATOM 1558 O O . ASP A 1 195 ? 2.551 6.164 9.482 1 87.32 195 ASP A O 1
ATOM 1562 N N . ALA A 1 196 ? 1.764 8.278 9.157 1 89.34 196 ALA A N 1
ATOM 1563 C CA . ALA A 1 196 ? 0.453 7.784 8.744 1 89.34 196 ALA A CA 1
ATOM 1564 C C . ALA A 1 196 ? 0.568 6.876 7.523 1 89.34 196 ALA A C 1
ATOM 1566 O O . ALA A 1 196 ? -0.073 5.825 7.461 1 89.34 196 ALA A O 1
ATOM 1567 N N . MET A 1 197 ? 1.386 7.236 6.612 1 90.73 197 MET A N 1
ATOM 1568 C CA . MET A 1 197 ? 1.604 6.444 5.405 1 90.73 197 MET A CA 1
ATOM 1569 C C . MET A 1 197 ? 2.244 5.102 5.742 1 90.73 197 MET A C 1
ATOM 1571 O O . MET A 1 197 ? 1.864 4.07 5.187 1 90.73 197 MET A O 1
ATOM 1575 N N . ASN A 1 198 ? 3.228 5.136 6.589 1 91.88 198 ASN A N 1
ATOM 1576 C CA . ASN A 1 198 ? 3.889 3.905 7.011 1 91.88 198 ASN A CA 1
ATOM 1577 C C . ASN A 1 198 ? 2.909 2.942 7.676 1 91.88 198 ASN A C 1
ATOM 1579 O O . ASN A 1 198 ? 2.877 1.756 7.344 1 91.88 198 ASN A O 1
ATOM 1583 N N . TYR A 1 199 ? 2.086 3.496 8.566 1 93.63 199 TYR A N 1
ATOM 1584 C CA . TYR A 1 199 ? 1.095 2.671 9.248 1 93.63 199 TYR A CA 1
ATOM 1585 C C . TYR A 1 199 ? 0.105 2.074 8.255 1 93.63 199 TYR A C 1
ATOM 1587 O O . TYR A 1 199 ? -0.245 0.896 8.349 1 93.63 199 TYR A O 1
ATOM 1595 N N . ARG A 1 200 ? -0.305 2.844 7.382 1 93.99 200 ARG A N 1
ATOM 1596 C CA . ARG A 1 200 ? -1.257 2.367 6.383 1 93.99 200 ARG A CA 1
ATOM 1597 C C . ARG A 1 200 ? -0.673 1.209 5.581 1 93.99 200 ARG A C 1
ATOM 1599 O O . ARG A 1 200 ? -1.37 0.233 5.293 1 93.99 200 ARG A O 1
ATOM 1606 N N . SER A 1 201 ? 0.559 1.361 5.189 1 94.74 201 SER A N 1
ATOM 1607 C CA . SER A 1 201 ? 1.225 0.295 4.448 1 94.74 201 SER A CA 1
ATOM 1608 C C . SER A 1 201 ? 1.243 -1.004 5.246 1 94.74 201 SER A C 1
ATOM 1610 O O . SER A 1 201 ? 0.98 -2.078 4.7 1 94.74 201 SER A O 1
ATOM 1612 N N . VAL A 1 202 ? 1.56 -0.909 6.482 1 96.73 202 VAL A N 1
ATOM 1613 C CA . VAL A 1 202 ? 1.662 -2.093 7.329 1 96.73 202 VAL A CA 1
ATOM 1614 C C . VAL A 1 202 ? 0.286 -2.735 7.489 1 96.73 202 VAL A C 1
ATOM 1616 O O . VAL A 1 202 ? 0.147 -3.955 7.383 1 96.73 202 VAL A O 1
ATOM 1619 N N . VAL A 1 203 ? -0.721 -1.933 7.704 1 96.59 203 VAL A N 1
ATOM 1620 C CA . VAL A 1 203 ? -2.08 -2.437 7.87 1 96.59 203 VAL A CA 1
ATOM 1621 C C . VAL A 1 203 ? -2.526 -3.15 6.595 1 96.59 203 VAL A C 1
ATOM 1623 O O . VAL A 1 203 ? -3.146 -4.215 6.657 1 96.59 203 VAL A O 1
ATOM 1626 N N . ARG A 1 204 ? -2.229 -2.6 5.511 1 95.34 204 ARG A N 1
ATOM 1627 C CA . ARG A 1 204 ? -2.565 -3.225 4.236 1 95.34 204 ARG A CA 1
ATOM 1628 C C . ARG A 1 204 ? -1.85 -4.562 4.075 1 95.34 204 ARG A C 1
ATOM 1630 O O . ARG A 1 204 ? -2.435 -5.53 3.585 1 95.34 204 ARG A O 1
ATOM 1637 N N . ASN A 1 205 ? -0.598 -4.566 4.404 1 96.88 205 ASN A N 1
ATOM 1638 C CA . ASN A 1 205 ? 0.148 -5.818 4.334 1 96.88 205 ASN A CA 1
ATOM 1639 C C . ASN A 1 205 ? -0.48 -6.895 5.214 1 96.88 205 ASN A C 1
ATOM 1641 O O . ASN A 1 205 ? -0.539 -8.063 4.826 1 96.88 205 ASN A O 1
ATOM 1645 N N . LEU A 1 206 ? -0.966 -6.544 6.414 1 97.58 206 LEU A N 1
ATOM 1646 C CA . LEU A 1 206 ? -1.611 -7.503 7.305 1 97.58 206 LEU A CA 1
ATOM 1647 C C . LEU A 1 206 ? -2.881 -8.062 6.673 1 97.58 206 LEU A C 1
ATOM 1649 O O . LEU A 1 206 ? -3.135 -9.267 6.74 1 97.58 206 LEU A O 1
ATOM 1653 N N . GLU A 1 207 ? -3.636 -7.194 6.123 1 96.48 207 GLU A N 1
ATOM 1654 C CA . GLU A 1 207 ? -4.85 -7.622 5.435 1 96.48 207 GLU A CA 1
ATOM 1655 C C . GLU A 1 207 ? -4.53 -8.587 4.298 1 96.48 207 GLU A C 1
ATOM 1657 O O . GLU A 1 207 ? -5.22 -9.593 4.117 1 96.48 207 GLU A O 1
ATOM 1662 N N . ARG A 1 208 ? -3.527 -8.309 3.555 1 95.45 208 ARG A N 1
ATOM 1663 C CA . ARG A 1 208 ? -3.123 -9.158 2.438 1 95.45 208 ARG A CA 1
ATOM 1664 C C . ARG A 1 208 ? -2.626 -10.513 2.932 1 95.45 208 ARG A C 1
ATOM 1666 O O . ARG A 1 208 ? -2.873 -11.54 2.297 1 95.45 208 ARG A O 1
ATOM 1673 N N . VAL A 1 209 ? -1.867 -10.462 4.004 1 97.68 209 VAL A N 1
ATOM 1674 C CA . VAL A 1 209 ? -1.423 -11.72 4.594 1 97.68 209 VAL A CA 1
ATOM 1675 C C . VAL A 1 209 ? -2.634 -12.584 4.941 1 97.68 209 VAL A C 1
ATOM 1677 O O . VAL A 1 209 ? -2.664 -13.776 4.626 1 97.68 209 VAL A O 1
ATOM 1680 N N . SER A 1 210 ? -3.623 -11.981 5.598 1 97.64 210 SER A N 1
ATOM 1681 C CA . SER A 1 210 ? -4.832 -12.713 5.96 1 97.64 210 SER A CA 1
ATOM 1682 C C . SER A 1 210 ? -5.518 -13.291 4.727 1 97.64 210 SER A C 1
ATOM 1684 O O . SER A 1 210 ? -6.007 -14.422 4.754 1 97.64 210 SER A O 1
ATOM 1686 N N . ASP A 1 211 ? -5.532 -12.565 3.684 1 94.66 211 ASP A N 1
ATOM 1687 C CA . ASP A 1 211 ? -6.113 -13.038 2.431 1 94.66 211 ASP A CA 1
ATOM 1688 C C . ASP A 1 211 ? -5.375 -14.271 1.915 1 94.66 211 ASP A C 1
ATOM 1690 O O . ASP A 1 211 ? -6.001 -15.235 1.468 1 94.66 211 ASP A O 1
ATOM 1694 N N . HIS A 1 212 ? -4.12 -14.215 1.915 1 96.44 212 HIS A N 1
ATOM 1695 C CA . HIS A 1 212 ? -3.329 -15.334 1.415 1 96.44 212 HIS A CA 1
ATOM 1696 C C . HIS A 1 212 ? -3.467 -16.555 2.319 1 96.44 212 HIS A C 1
ATOM 1698 O O . HIS A 1 212 ? -3.43 -17.692 1.843 1 96.44 212 HIS A O 1
ATOM 1704 N N . ILE A 1 213 ? -3.627 -16.337 3.642 1 97.42 213 ILE A N 1
ATOM 1705 C CA . ILE A 1 213 ? -3.874 -17.457 4.544 1 97.42 213 ILE A CA 1
ATOM 1706 C C . ILE A 1 213 ? -5.185 -18.143 4.166 1 97.42 213 ILE A C 1
ATOM 1708 O O . ILE A 1 213 ? -5.257 -19.373 4.112 1 97.42 213 ILE A O 1
ATOM 1712 N N . SER A 1 214 ? -6.143 -17.331 3.89 1 95.29 214 SER A N 1
ATOM 1713 C CA . SER A 1 214 ? -7.427 -17.878 3.465 1 95.29 214 SER A CA 1
ATOM 1714 C C . SER A 1 214 ? -7.29 -18.658 2.161 1 95.29 214 SER A C 1
ATOM 1716 O O . SER A 1 214 ? -7.854 -19.745 2.02 1 95.29 214 SER A O 1
ATOM 1718 N N . GLN A 1 215 ? -6.556 -18.15 1.235 1 94.22 215 GLN A N 1
ATOM 1719 C CA . GLN A 1 215 ? -6.336 -18.818 -0.043 1 94.22 215 GLN A CA 1
ATOM 1720 C C . GLN A 1 215 ? -5.619 -20.151 0.149 1 94.22 215 GLN A C 1
ATOM 1722 O O . GLN A 1 215 ? -5.977 -21.151 -0.478 1 94.22 215 GLN A O 1
ATOM 1727 N N . MET A 1 216 ? -4.628 -20.135 0.99 1 95.57 216 MET A N 1
ATOM 1728 C CA . MET A 1 216 ? -3.894 -21.366 1.268 1 95.57 216 MET A CA 1
ATOM 1729 C C . MET A 1 216 ? -4.797 -22.4 1.931 1 95.57 216 MET A C 1
ATOM 1731 O O . MET A 1 216 ? -4.7 -23.594 1.64 1 95.57 216 MET A O 1
ATOM 1735 N N . SER A 1 217 ? -5.654 -21.937 2.825 1 94.47 217 SER A N 1
ATOM 1736 C CA . SER A 1 217 ? -6.602 -22.831 3.482 1 94.47 217 SER A CA 1
ATOM 1737 C C . SER A 1 217 ? -7.53 -23.494 2.47 1 94.47 217 SER A C 1
ATOM 1739 O O . SER A 1 217 ? -7.738 -24.708 2.512 1 94.47 217 SER A O 1
ATOM 1741 N N . GLU A 1 218 ? -8.035 -22.739 1.567 1 92.72 218 GLU A N 1
ATOM 1742 C CA . GLU A 1 218 ? -8.914 -23.269 0.529 1 92.72 218 GLU A CA 1
ATOM 1743 C C . GLU A 1 218 ? -8.179 -24.272 -0.357 1 92.72 218 GLU A C 1
ATOM 1745 O O . GLU A 1 218 ? -8.726 -25.323 -0.698 1 92.72 218 GLU A O 1
ATOM 1750 N N . ALA A 1 219 ? -6.948 -23.924 -0.77 1 92.78 219 ALA A N 1
ATOM 1751 C CA . ALA A 1 219 ? -6.139 -24.824 -1.588 1 92.78 219 ALA A CA 1
ATOM 1752 C C . ALA A 1 219 ? -5.866 -26.135 -0.855 1 92.78 219 ALA A C 1
ATOM 1754 O O . ALA A 1 219 ? -5.857 -27.205 -1.467 1 92.78 219 ALA A O 1
ATOM 1755 N N . THR A 1 220 ? -5.638 -26.06 0.44 1 92.92 220 THR A N 1
ATOM 1756 C CA . THR A 1 220 ? -5.386 -27.247 1.249 1 92.92 220 THR A CA 1
ATOM 1757 C C . THR A 1 220 ? -6.612 -28.155 1.274 1 92.92 220 THR A C 1
ATOM 1759 O O . THR A 1 220 ? -6.488 -29.378 1.17 1 92.92 220 THR A O 1
ATOM 1762 N N . LEU A 1 221 ? -7.767 -27.566 1.347 1 91.46 221 LEU A N 1
ATOM 1763 C CA . LEU A 1 221 ? -9.003 -28.34 1.306 1 91.46 221 LEU A CA 1
ATOM 1764 C C . LEU A 1 221 ? -9.118 -29.112 -0.004 1 91.46 221 LEU A C 1
ATOM 1766 O O . LEU A 1 221 ? -9.532 -30.273 -0.011 1 91.46 221 LEU A O 1
ATOM 1770 N N . ASN A 1 222 ? -8.658 -28.546 -1.052 1 90.18 222 ASN A N 1
ATOM 1771 C CA . ASN A 1 222 ? -8.75 -29.153 -2.376 1 90.18 222 ASN A CA 1
ATOM 1772 C C . ASN A 1 222 ? -7.728 -30.272 -2.552 1 90.18 222 ASN A C 1
ATOM 1774 O O . ASN A 1 222 ? -7.895 -31.142 -3.408 1 90.18 222 ASN A O 1
ATOM 1778 N N . LEU A 1 223 ? -6.623 -30.257 -1.852 1 89.12 223 LEU A N 1
ATOM 1779 C CA . LEU A 1 223 ? -5.605 -31.301 -1.904 1 89.12 223 LEU A CA 1
ATOM 1780 C C . LEU A 1 223 ? -6.116 -32.589 -1.269 1 89.12 223 LEU A C 1
ATOM 1782 O O . LEU A 1 223 ? -5.619 -33.676 -1.573 1 89.12 223 LEU A O 1
ATOM 1786 N N . GLU A 1 224 ? -7.033 -32.498 -0.398 1 85.11 224 GLU A N 1
ATOM 1787 C CA . GLU A 1 224 ? -7.696 -33.61 0.276 1 85.11 224 GLU A CA 1
ATOM 1788 C C . GLU A 1 224 ? -6.701 -34.438 1.085 1 85.11 224 GLU A C 1
ATOM 1790 O O . GLU A 1 224 ? -7.005 -35.562 1.49 1 85.11 224 GLU A O 1
ATOM 1795 N N . ARG A 1 225 ? -5.429 -33.98 1.201 1 83.48 225 ARG A N 1
ATOM 1796 C CA . ARG A 1 225 ? -4.447 -34.64 2.054 1 83.48 225 ARG A CA 1
ATOM 1797 C C . ARG A 1 225 ? -3.464 -33.631 2.639 1 83.48 225 ARG A C 1
ATOM 1799 O O . ARG A 1 225 ? -3.347 -32.509 2.141 1 83.48 225 ARG A O 1
ATOM 1806 N N . GLY A 1 226 ? -2.813 -33.971 3.689 1 82.12 226 GLY A N 1
ATOM 1807 C CA . GLY A 1 226 ? -1.81 -33.124 4.315 1 82.12 226 GLY A CA 1
ATOM 1808 C C . GLY A 1 226 ? -0.432 -33.277 3.701 1 82.12 226 GLY A C 1
ATOM 1809 O O . GLY A 1 226 ? -0.127 -34.305 3.094 1 82.12 226 GLY A O 1
ATOM 1810 N N . TYR A 1 227 ? 0.316 -32.273 3.782 1 85.52 227 TYR A N 1
ATOM 1811 C CA . TYR A 1 227 ? 1.697 -32.259 3.314 1 85.52 227 TYR A CA 1
ATOM 1812 C C . TYR A 1 227 ? 2.638 -31.763 4.405 1 85.52 227 TYR A C 1
ATOM 1814 O O . TYR A 1 227 ? 2.752 -30.557 4.634 1 85.52 227 TYR A O 1
ATOM 1822 N N . GLY A 1 228 ? 3.294 -32.62 5.05 1 84.42 228 GLY A N 1
ATOM 1823 C CA . GLY A 1 228 ? 4.182 -32.303 6.157 1 84.42 228 GLY A CA 1
ATOM 1824 C C . GLY A 1 228 ? 5.216 -31.248 5.809 1 84.42 228 GLY A C 1
ATOM 1825 O O . GLY A 1 228 ? 5.474 -30.34 6.6 1 84.42 228 GLY A O 1
ATOM 1826 N N . GLU A 1 229 ? 5.8 -31.326 4.66 1 86.4 229 GLU A N 1
ATOM 1827 C CA . GLU A 1 229 ? 6.831 -30.381 4.239 1 86.4 229 GLU A CA 1
ATOM 1828 C C . GLU A 1 229 ? 6.286 -28.956 4.189 1 86.4 229 GLU A C 1
ATOM 1830 O O . GLU A 1 229 ? 7.008 -28 4.477 1 86.4 229 GLU A O 1
ATOM 1835 N N . LEU A 1 230 ? 5.05 -28.842 3.885 1 90.99 230 LEU A N 1
ATOM 1836 C CA . LEU A 1 230 ? 4.421 -27.526 3.837 1 90.99 230 LEU A CA 1
ATOM 1837 C C . LEU A 1 230 ? 4.264 -26.947 5.239 1 90.99 230 LEU A C 1
ATOM 1839 O O . LEU A 1 230 ? 4.37 -25.734 5.43 1 90.99 230 LEU A O 1
ATOM 1843 N N . SER A 1 231 ? 4.057 -27.846 6.165 1 92.88 231 SER A N 1
ATOM 1844 C CA . SER A 1 231 ? 3.936 -27.406 7.551 1 92.88 231 SER A CA 1
ATOM 1845 C C . SER A 1 231 ? 5.221 -26.744 8.036 1 92.88 231 SER A C 1
ATOM 1847 O O . SER A 1 231 ? 5.18 -25.708 8.701 1 92.88 231 SER A O 1
ATOM 1849 N N . GLU A 1 232 ? 6.342 -27.255 7.688 1 93.71 232 GLU A N 1
ATOM 1850 C CA . GLU A 1 232 ? 7.631 -26.68 8.058 1 93.71 232 GLU A CA 1
ATOM 1851 C C . GLU A 1 232 ? 7.844 -25.325 7.389 1 93.71 232 GLU A C 1
ATOM 1853 O O . GLU A 1 232 ? 8.394 -24.405 7.998 1 93.71 232 GLU A O 1
ATOM 1858 N N . MET A 1 233 ? 7.438 -25.251 6.194 1 95.2 233 MET A N 1
ATOM 1859 C CA . MET A 1 233 ? 7.553 -23.996 5.457 1 95.2 233 MET A CA 1
ATOM 1860 C C . MET A 1 233 ? 6.7 -22.908 6.099 1 95.2 233 MET A C 1
ATOM 1862 O O . MET A 1 233 ? 7.15 -21.771 6.255 1 95.2 233 MET A O 1
ATOM 1866 N N . ILE A 1 234 ? 5.52 -23.301 6.494 1 96.44 234 ILE A N 1
ATOM 1867 C CA . ILE A 1 234 ? 4.602 -22.344 7.101 1 96.44 234 ILE A CA 1
ATOM 1868 C C . ILE A 1 234 ? 5.126 -21.927 8.473 1 96.44 234 ILE A C 1
ATOM 1870 O O . ILE A 1 234 ? 4.98 -20.77 8.875 1 96.44 234 ILE A O 1
ATOM 1874 N N . GLU A 1 235 ? 5.736 -22.808 9.164 1 96.29 235 GLU A N 1
ATOM 1875 C CA . GLU A 1 235 ? 6.345 -22.483 10.45 1 96.29 235 GLU A CA 1
ATOM 1876 C C . GLU A 1 235 ? 7.445 -21.436 10.291 1 96.29 235 GLU A C 1
ATOM 1878 O O . GLU A 1 235 ? 7.522 -20.485 11.072 1 96.29 235 GLU A O 1
ATOM 1883 N N . THR A 1 236 ? 8.299 -21.675 9.303 1 97.33 236 THR A N 1
ATOM 1884 C CA . THR A 1 236 ? 9.348 -20.703 9.015 1 97.33 236 THR A CA 1
ATOM 1885 C C . THR A 1 236 ? 8.745 -19.347 8.657 1 97.33 236 THR A C 1
ATOM 1887 O O . THR A 1 236 ? 9.212 -18.31 9.132 1 97.33 236 THR A O 1
ATOM 1890 N N . LEU A 1 237 ? 7.718 -19.384 7.867 1 98.04 237 LEU A N 1
ATOM 1891 C CA . LEU A 1 237 ? 7.02 -18.175 7.444 1 98.04 237 LEU A CA 1
ATOM 1892 C C . LEU A 1 237 ? 6.424 -17.443 8.642 1 98.04 237 LEU A C 1
ATOM 1894 O O . LEU A 1 237 ? 6.509 -16.216 8.731 1 98.04 237 LEU A O 1
ATOM 1898 N N . GLU A 1 238 ? 5.817 -18.231 9.526 1 97.94 238 GLU A N 1
ATOM 1899 C CA . GLU A 1 238 ? 5.245 -17.677 10.75 1 97.94 238 GLU A CA 1
ATOM 1900 C C . GLU A 1 238 ? 6.293 -16.913 11.553 1 97.94 238 GLU A C 1
ATOM 1902 O O . GLU A 1 238 ? 6.022 -15.823 12.06 1 97.94 238 GLU A O 1
ATOM 1907 N N . ASN A 1 239 ? 7.401 -17.467 11.668 1 97.84 239 ASN A N 1
ATOM 1908 C CA . ASN A 1 239 ? 8.486 -16.84 12.415 1 97.84 239 ASN A CA 1
ATOM 1909 C C . ASN A 1 239 ? 8.953 -15.549 11.748 1 97.84 239 ASN A C 1
ATOM 1911 O O . ASN A 1 239 ? 9.183 -14.545 12.424 1 97.84 239 ASN A O 1
ATOM 1915 N N . ILE A 1 240 ? 9.108 -15.578 10.445 1 98.43 240 ILE A N 1
ATOM 1916 C CA . ILE A 1 240 ? 9.523 -14.402 9.689 1 98.43 240 ILE A CA 1
ATOM 1917 C C . ILE A 1 240 ? 8.498 -13.284 9.869 1 98.43 240 ILE A C 1
ATOM 1919 O O . ILE A 1 240 ? 8.86 -12.142 10.159 1 98.43 240 ILE A O 1
ATOM 1923 N N . PHE A 1 241 ? 7.241 -13.661 9.76 1 98.52 241 PHE A N 1
ATOM 1924 C CA . PHE A 1 241 ? 6.145 -12.705 9.866 1 98.52 241 PHE A CA 1
ATOM 1925 C C . PHE A 1 241 ? 6.085 -12.103 11.265 1 98.52 241 PHE A C 1
ATOM 1927 O O . PHE A 1 241 ? 5.958 -10.887 11.418 1 98.52 241 PHE A O 1
ATOM 1934 N N . ARG A 1 242 ? 6.217 -12.907 12.251 1 98.24 242 ARG A N 1
ATOM 1935 C CA . ARG A 1 242 ? 6.222 -12.459 13.639 1 98.24 242 ARG A CA 1
ATOM 1936 C C . ARG A 1 242 ? 7.367 -11.485 13.897 1 98.24 242 ARG A C 1
ATOM 1938 O O . ARG A 1 242 ? 7.166 -10.426 14.495 1 98.24 242 ARG A O 1
ATOM 1945 N N . ARG A 1 243 ? 8.495 -11.767 13.445 1 98.05 243 ARG A N 1
ATOM 1946 C CA . ARG A 1 243 ? 9.667 -10.924 13.661 1 98.05 243 ARG A CA 1
ATOM 1947 C C . ARG A 1 243 ? 9.531 -9.598 12.921 1 98.05 243 ARG A C 1
ATOM 1949 O O . ARG A 1 243 ? 9.984 -8.56 13.408 1 98.05 243 ARG A O 1
ATOM 1956 N N . ALA A 1 244 ? 8.948 -9.659 11.709 1 98.21 244 ALA A N 1
ATOM 1957 C CA . ALA A 1 244 ? 8.715 -8.423 10.967 1 98.21 244 ALA A CA 1
ATOM 1958 C C . ALA A 1 244 ? 7.837 -7.462 11.764 1 98.21 244 ALA A C 1
ATOM 1960 O O . ALA A 1 244 ? 8.142 -6.271 11.865 1 98.21 244 ALA A O 1
ATOM 1961 N N . MET A 1 245 ? 6.83 -8.009 12.407 1 97.84 245 MET A N 1
ATOM 1962 C CA . MET A 1 245 ? 5.903 -7.169 13.159 1 97.84 245 MET A CA 1
ATOM 1963 C C . MET A 1 245 ? 6.534 -6.696 14.464 1 97.84 245 MET A C 1
ATOM 1965 O O . MET A 1 245 ? 6.346 -5.547 14.869 1 97.84 245 MET A O 1
ATOM 1969 N N . VAL A 1 246 ? 7.254 -7.565 15.088 1 96.28 246 VAL A N 1
ATOM 1970 C CA . VAL A 1 246 ? 7.963 -7.184 16.305 1 96.28 246 VAL A CA 1
ATOM 1971 C C . VAL A 1 246 ? 8.931 -6.042 16.003 1 96.28 246 VAL A C 1
ATOM 1973 O O . VAL A 1 246 ? 9.016 -5.074 16.763 1 96.28 246 VAL A O 1
ATOM 1976 N N . CYS A 1 247 ? 9.61 -6.196 14.881 1 96.5 247 CYS A N 1
ATOM 1977 C CA . CYS A 1 247 ? 10.557 -5.157 14.493 1 96.5 247 CYS A CA 1
ATOM 1978 C C . CYS A 1 247 ? 9.846 -3.828 14.268 1 96.5 247 CYS A C 1
ATOM 1980 O O . CYS A 1 247 ? 10.371 -2.771 14.623 1 96.5 247 CYS A O 1
ATOM 1982 N N . PHE A 1 248 ? 8.697 -3.805 13.756 1 96.68 248 PHE A N 1
ATOM 1983 C CA . PHE A 1 248 ? 7.923 -2.595 13.506 1 96.68 248 PHE A CA 1
ATOM 1984 C C . PHE A 1 248 ? 7.515 -1.934 14.817 1 96.68 248 PHE A C 1
ATOM 1986 O O . PHE A 1 248 ? 7.687 -0.725 14.988 1 96.68 248 PHE A O 1
ATOM 1993 N N . PHE A 1 249 ? 7.04 -2.721 15.793 1 95.22 249 PHE A N 1
ATOM 1994 C CA . PHE A 1 249 ? 6.577 -2.183 17.067 1 95.22 249 PHE A CA 1
ATOM 1995 C C . PHE A 1 249 ? 7.745 -1.644 17.884 1 95.22 249 PHE A C 1
ATOM 1997 O O . PHE A 1 249 ? 7.609 -0.639 18.584 1 95.22 249 PHE A O 1
ATOM 2004 N N . LYS A 1 250 ? 8.86 -2.285 17.698 1 94.61 250 LYS A N 1
ATOM 2005 C CA . LYS A 1 250 ? 10.026 -1.884 18.48 1 94.61 250 LYS A CA 1
ATOM 2006 C C . LYS A 1 250 ? 10.86 -0.849 17.731 1 94.61 250 LYS A C 1
ATOM 2008 O O . LYS A 1 250 ? 11.79 -0.268 18.295 1 94.61 250 LYS A O 1
ATOM 2013 N N . ASN A 1 251 ? 10.587 -0.721 16.504 1 93.33 251 ASN A N 1
ATOM 2014 C CA . ASN A 1 251 ? 11.369 0.166 15.65 1 93.33 251 ASN A CA 1
ATOM 2015 C C . ASN A 1 251 ? 12.852 -0.193 15.677 1 93.33 251 ASN A C 1
ATOM 2017 O O . ASN A 1 251 ? 13.7 0.672 15.904 1 93.33 251 ASN A O 1
ATOM 2021 N N . ASP A 1 252 ? 13.132 -1.419 15.468 1 94.45 252 ASP A N 1
ATOM 2022 C CA . ASP A 1 252 ? 14.492 -1.94 15.558 1 94.45 252 ASP A CA 1
ATOM 2023 C C . ASP A 1 252 ? 15.058 -2.239 14.172 1 94.45 252 ASP A C 1
ATOM 2025 O O . ASP A 1 252 ? 14.698 -3.241 13.551 1 94.45 252 ASP A O 1
ATOM 2029 N N . ARG A 1 253 ? 15.99 -1.541 13.755 1 92.35 253 ARG A N 1
ATOM 2030 C CA . ARG A 1 253 ? 16.562 -1.651 12.417 1 92.35 253 ARG A CA 1
ATOM 2031 C C . ARG A 1 253 ? 17.341 -2.952 12.259 1 92.35 253 ARG A C 1
ATOM 2033 O O . ARG A 1 253 ? 17.337 -3.558 11.185 1 92.35 253 ARG A O 1
ATOM 2040 N N . LYS A 1 254 ? 18.031 -3.342 13.239 1 92.36 254 LYS A N 1
ATOM 2041 C CA . LYS A 1 254 ? 18.827 -4.564 13.173 1 92.36 254 LYS A CA 1
ATOM 2042 C C . LYS A 1 254 ? 17.945 -5.782 12.914 1 92.36 254 LYS A C 1
ATOM 2044 O O . LYS A 1 254 ? 18.249 -6.601 12.044 1 92.36 254 LYS A O 1
ATOM 2049 N N . ILE A 1 255 ? 16.86 -5.862 13.658 1 95.79 255 ILE A N 1
ATOM 2050 C CA . ILE A 1 255 ? 15.917 -6.956 13.455 1 95.79 255 ILE A CA 1
ATOM 2051 C C . ILE A 1 255 ? 15.347 -6.891 12.04 1 95.79 255 ILE A C 1
ATOM 2053 O O . ILE A 1 255 ? 15.146 -7.923 11.396 1 95.79 255 ILE A O 1
ATOM 2057 N N . ALA A 1 256 ? 15.108 -5.687 11.567 1 96.44 256 ALA A N 1
ATOM 2058 C CA . ALA A 1 256 ? 14.575 -5.509 10.219 1 96.44 256 ALA A CA 1
ATOM 2059 C C . ALA A 1 256 ? 15.507 -6.119 9.176 1 96.44 256 ALA A C 1
ATOM 2061 O O . ALA A 1 256 ? 15.058 -6.832 8.275 1 96.44 256 ALA A O 1
ATOM 2062 N N . GLU A 1 257 ? 16.766 -5.891 9.311 1 93.99 257 GLU A N 1
ATOM 2063 C CA . GLU A 1 257 ? 17.748 -6.423 8.371 1 93.99 257 GLU A CA 1
ATOM 2064 C C . GLU A 1 257 ? 17.799 -7.947 8.431 1 93.99 257 GLU A C 1
ATOM 2066 O O . GLU A 1 257 ? 17.923 -8.61 7.399 1 93.99 257 GLU A O 1
ATOM 2071 N N . GLU A 1 258 ? 17.701 -8.402 9.586 1 95.74 258 GLU A N 1
ATOM 2072 C CA . GLU A 1 258 ? 17.695 -9.853 9.748 1 95.74 258 GLU A CA 1
ATOM 2073 C C . GLU A 1 258 ? 16.482 -10.48 9.067 1 95.74 258 GLU A C 1
ATOM 2075 O O . GLU A 1 258 ? 16.597 -11.522 8.419 1 95.74 258 GLU A O 1
ATOM 2080 N N . VAL A 1 259 ? 15.374 -9.872 9.216 1 97.56 259 VAL A N 1
ATOM 2081 C CA . VAL A 1 259 ? 14.149 -10.356 8.587 1 97.56 259 VAL A CA 1
ATOM 2082 C C . VAL A 1 259 ? 14.318 -10.367 7.069 1 97.56 259 VAL A C 1
ATOM 2084 O O . VAL A 1 259 ? 13.948 -11.338 6.404 1 97.56 259 VAL A O 1
ATOM 2087 N N . LEU A 1 260 ? 14.875 -9.326 6.519 1 96.95 260 LEU A N 1
ATOM 2088 C CA . LEU A 1 260 ? 15.06 -9.218 5.076 1 96.95 260 LEU A CA 1
ATOM 2089 C C . LEU A 1 260 ? 16.01 -10.297 4.567 1 96.95 260 LEU A C 1
ATOM 2091 O O . LEU A 1 260 ? 15.788 -10.871 3.499 1 96.95 260 LEU A O 1
ATOM 2095 N N . GLU A 1 261 ? 16.982 -10.58 5.326 1 95.33 261 GLU A N 1
ATOM 2096 C CA . GLU A 1 261 ? 17.888 -11.668 4.972 1 95.33 261 GLU A CA 1
ATOM 2097 C C . GLU A 1 261 ? 17.176 -13.017 5.017 1 95.33 261 GLU A C 1
ATOM 2099 O O . GLU A 1 261 ? 17.355 -13.849 4.125 1 95.33 261 GLU A O 1
ATOM 2104 N N . ASP A 1 262 ? 16.393 -13.18 6.036 1 96.8 262 ASP A N 1
ATOM 2105 C CA . ASP A 1 262 ? 15.636 -14.419 6.179 1 96.8 262 ASP A CA 1
ATOM 2106 C C . ASP A 1 262 ? 14.667 -14.608 5.013 1 96.8 262 ASP A C 1
ATOM 2108 O O . ASP A 1 262 ? 14.481 -15.727 4.529 1 96.8 262 ASP A O 1
ATOM 2112 N N . VAL A 1 263 ? 14.056 -13.554 4.609 1 97.38 263 VAL A N 1
ATOM 2113 C CA . VAL A 1 263 ? 13.109 -13.624 3.5 1 97.38 263 VAL A CA 1
ATOM 2114 C C . VAL A 1 263 ? 13.836 -14.046 2.225 1 97.38 263 VAL A C 1
ATOM 2116 O O . VAL A 1 263 ? 13.321 -14.853 1.448 1 97.38 263 VAL A O 1
ATOM 2119 N N . GLU A 1 264 ? 14.982 -13.481 2.007 1 94.24 264 GLU A N 1
ATOM 2120 C CA . GLU A 1 264 ? 15.769 -13.843 0.832 1 94.24 264 GLU A CA 1
ATOM 2121 C C . GLU A 1 264 ? 16.103 -15.332 0.829 1 94.24 264 GLU A C 1
ATOM 2123 O O . GLU A 1 264 ? 15.918 -16.013 -0.182 1 94.24 264 GLU A O 1
ATOM 2128 N N . ASP A 1 265 ? 16.542 -15.811 1.932 1 95.15 265 ASP A N 1
ATOM 2129 C CA . ASP A 1 265 ? 16.866 -17.227 2.069 1 95.15 265 ASP A CA 1
ATOM 2130 C C . ASP A 1 265 ? 15.625 -18.096 1.878 1 95.15 265 ASP A C 1
ATOM 2132 O O . ASP A 1 265 ? 15.685 -19.138 1.223 1 95.15 265 ASP A O 1
ATOM 2136 N N . PHE A 1 266 ? 14.568 -17.666 2.449 1 96.73 266 PHE A N 1
ATOM 2137 C CA . PHE A 1 266 ? 13.308 -18.399 2.389 1 96.73 266 PHE A CA 1
ATOM 2138 C C . PHE A 1 266 ? 12.79 -18.467 0.957 1 96.73 266 PHE A C 1
ATOM 2140 O O . PHE A 1 266 ? 12.28 -19.503 0.525 1 96.73 266 PHE A O 1
ATOM 2147 N N . THR A 1 267 ? 12.908 -17.416 0.243 1 93.82 267 THR A N 1
ATOM 2148 C CA . THR A 1 267 ? 12.47 -17.366 -1.147 1 93.82 267 THR A CA 1
ATOM 2149 C C . THR A 1 267 ? 13.251 -18.364 -1.997 1 93.82 267 THR A C 1
ATOM 2151 O O . THR A 1 267 ? 12.685 -19.015 -2.877 1 93.82 267 THR A O 1
ATOM 2154 N N . ASN A 1 268 ? 14.505 -18.506 -1.719 1 92.36 268 ASN A N 1
ATOM 2155 C CA . ASN A 1 268 ? 15.327 -19.484 -2.424 1 92.36 268 ASN A CA 1
ATOM 2156 C C 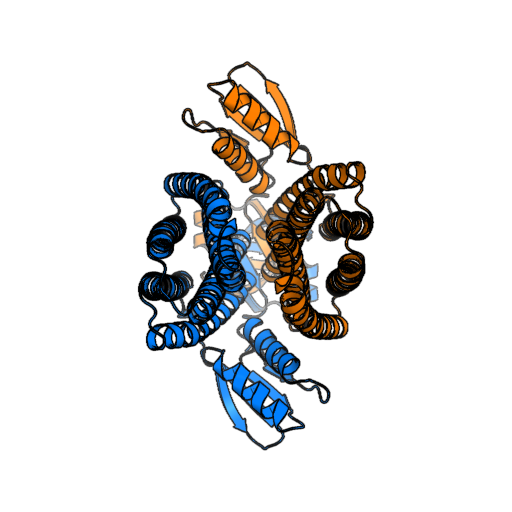. ASN A 1 268 ? 14.868 -20.911 -2.14 1 92.36 268 ASN A C 1
ATOM 2158 O O . ASN A 1 268 ? 14.905 -21.768 -3.025 1 92.36 268 ASN A O 1
ATOM 2162 N N . ARG A 1 269 ? 14.449 -21.117 -0.964 1 92.45 269 ARG A N 1
ATOM 2163 C CA . ARG A 1 269 ? 13.926 -22.43 -0.599 1 92.45 269 ARG A CA 1
ATOM 2164 C C . ARG A 1 269 ? 12.633 -22.732 -1.35 1 92.45 269 ARG A C 1
ATOM 2166 O O . ARG A 1 269 ? 12.411 -23.864 -1.783 1 92.45 269 ARG A O 1
ATOM 2173 N N . ILE A 1 270 ? 11.799 -21.756 -1.467 1 93.63 270 ILE A N 1
ATOM 2174 C CA . ILE A 1 270 ? 10.533 -21.919 -2.174 1 93.63 270 ILE A CA 1
ATOM 2175 C C . ILE A 1 270 ? 10.799 -22.293 -3.63 1 93.63 270 ILE A C 1
ATOM 2177 O O . ILE A 1 270 ? 10.119 -23.155 -4.191 1 93.63 270 ILE A O 1
ATOM 2181 N N . LEU A 1 271 ? 11.846 -21.73 -4.243 1 89.71 271 LEU A N 1
ATOM 2182 C CA . LEU A 1 271 ? 12.199 -22.003 -5.632 1 89.71 271 LEU A CA 1
ATOM 2183 C C . LEU A 1 271 ? 12.571 -23.47 -5.819 1 89.71 271 LEU A C 1
ATOM 2185 O O . LEU A 1 271 ? 12.193 -24.088 -6.817 1 89.71 271 LEU A O 1
ATOM 2189 N N . LYS A 1 272 ? 13.224 -23.984 -4.855 1 90.3 272 LYS A N 1
ATOM 2190 C CA . LYS A 1 272 ? 13.615 -25.39 -4.917 1 90.3 272 LYS A CA 1
ATOM 2191 C C . LYS A 1 272 ? 12.399 -26.304 -4.797 1 90.3 272 LYS A C 1
ATOM 2193 O O . LYS A 1 272 ? 12.371 -27.388 -5.384 1 90.3 272 LYS A O 1
ATOM 2198 N N . TYR A 1 273 ? 11.453 -25.853 -4.074 1 90.41 273 TYR A N 1
ATOM 2199 C CA . TYR A 1 273 ? 10.258 -26.664 -3.87 1 90.41 273 TYR A CA 1
ATOM 2200 C C . TYR A 1 273 ? 9.411 -26.717 -5.136 1 90.41 273 TYR A C 1
ATOM 2202 O O . TYR A 1 273 ? 8.692 -27.691 -5.369 1 90.41 273 TYR A O 1
ATOM 2210 N N . TYR A 1 274 ? 9.451 -25.708 -5.961 1 88.54 274 TYR A N 1
ATOM 2211 C CA . TYR A 1 274 ? 8.738 -25.721 -7.234 1 88.54 274 TYR A CA 1
ATOM 2212 C C . TYR A 1 274 ? 9.191 -26.89 -8.101 1 88.54 274 TYR A C 1
ATOM 2214 O O . TYR A 1 274 ? 8.38 -27.508 -8.795 1 88.54 274 TYR A O 1
ATOM 2222 N N . GLU A 1 275 ? 10.44 -27.2 -8.027 1 87.6 275 GLU A N 1
ATOM 2223 C CA . GLU A 1 275 ? 10.977 -28.31 -8.808 1 87.6 275 GLU A CA 1
ATOM 2224 C C . GLU A 1 275 ? 10.41 -29.645 -8.333 1 87.6 275 GLU A C 1
ATOM 2226 O O . GLU A 1 275 ? 10.136 -30.533 -9.143 1 87.6 275 GLU A O 1
ATOM 2231 N N . LYS A 1 276 ? 10.209 -29.71 -7.086 1 86.83 276 LYS A N 1
ATOM 2232 C CA . LYS A 1 276 ? 9.708 -30.948 -6.497 1 86.83 276 LYS A CA 1
ATOM 2233 C C . LYS A 1 276 ? 8.253 -31.193 -6.886 1 86.83 276 LYS A C 1
ATOM 2235 O O . LYS A 1 276 ? 7.866 -32.325 -7.184 1 86.83 276 LYS A O 1
ATOM 2240 N N . ILE A 1 277 ? 7.481 -30.204 -6.954 1 86.73 277 ILE A N 1
ATOM 2241 C CA . ILE A 1 277 ? 6.051 -30.399 -7.165 1 86.73 277 ILE A CA 1
ATOM 2242 C C . ILE A 1 277 ? 5.771 -30.597 -8.653 1 86.73 277 ILE A C 1
ATOM 2244 O O . ILE A 1 277 ? 4.688 -31.049 -9.032 1 86.73 277 ILE A O 1
ATOM 2248 N N . ALA A 1 278 ? 6.722 -30.272 -9.483 1 84.58 278 ALA A N 1
ATOM 2249 C CA . ALA A 1 278 ? 6.57 -30.43 -10.927 1 84.58 278 ALA A CA 1
ATOM 2250 C C . ALA A 1 278 ? 6.382 -31.898 -11.301 1 84.58 278 ALA A C 1
ATOM 2252 O O . ALA A 1 278 ? 5.913 -32.211 -12.398 1 84.58 278 ALA A O 1
ATOM 2253 N N . GLU A 1 279 ? 6.642 -32.805 -10.366 1 84.93 279 GLU A N 1
ATOM 2254 C CA . GLU A 1 279 ? 6.571 -34.239 -10.631 1 84.93 279 GLU A CA 1
ATOM 2255 C C . GLU A 1 279 ? 5.231 -34.816 -10.185 1 84.93 279 GLU A C 1
ATOM 2257 O O . GLU A 1 279 ? 4.949 -35.994 -10.416 1 84.93 279 GLU A O 1
ATOM 2262 N N . LEU A 1 280 ? 4.425 -34.007 -9.615 1 84.94 280 LEU A N 1
ATOM 2263 C CA . LEU A 1 280 ? 3.183 -34.499 -9.03 1 84.94 280 LEU A CA 1
ATOM 2264 C C . LEU A 1 280 ? 2.047 -34.454 -10.047 1 84.94 280 LEU A C 1
ATOM 2266 O O . LEU A 1 280 ? 2.22 -33.939 -11.154 1 84.94 280 LEU A O 1
ATOM 2270 N N . GLU A 1 281 ? 0.97 -35.097 -9.631 1 83.55 281 GLU A N 1
ATOM 2271 C CA . GLU A 1 281 ? -0.237 -35.048 -10.452 1 83.55 281 GLU A CA 1
ATOM 2272 C C . GLU A 1 281 ? -0.782 -33.626 -10.546 1 83.55 281 GLU A C 1
ATOM 2274 O O . GLU A 1 281 ? -0.516 -32.794 -9.677 1 83.55 281 GLU A O 1
ATOM 2279 N N . VAL A 1 282 ? -1.531 -33.37 -11.571 1 82.85 282 VAL A N 1
ATOM 2280 C CA . VAL A 1 282 ? -1.935 -32.035 -12 1 82.85 282 VAL A CA 1
ATOM 2281 C C . VAL A 1 282 ? -2.697 -31.339 -10.875 1 82.85 282 VAL A C 1
ATOM 2283 O O . VAL A 1 282 ? -2.412 -30.185 -10.546 1 82.85 282 VAL A O 1
ATOM 2286 N N . VAL A 1 283 ? -3.633 -32.043 -10.27 1 79.88 283 VAL A N 1
ATOM 2287 C CA . VAL A 1 283 ? -4.467 -31.423 -9.246 1 79.88 283 VAL A CA 1
ATOM 2288 C C . VAL A 1 283 ? -3.611 -31.049 -8.037 1 79.88 283 VAL A C 1
ATOM 2290 O O . VAL A 1 283 ? -3.747 -29.954 -7.488 1 79.88 283 VAL A O 1
ATOM 2293 N N . GLN A 1 284 ? -2.734 -31.909 -7.666 1 86.52 284 GLN A N 1
ATOM 2294 C CA . GLN A 1 284 ? -1.823 -31.658 -6.555 1 86.52 284 GLN A CA 1
ATOM 2295 C C . GLN A 1 284 ? -0.862 -30.518 -6.878 1 86.52 284 GLN A C 1
ATOM 2297 O O . GLN A 1 284 ? -0.627 -29.642 -6.043 1 86.52 284 GLN A O 1
ATOM 2302 N N . LEU A 1 285 ? -0.451 -30.573 -8.115 1 89.17 285 LEU A N 1
ATOM 2303 C CA . LEU A 1 285 ? 0.497 -29.56 -8.564 1 89.17 285 LEU A CA 1
ATOM 2304 C C . LEU A 1 285 ? -0.126 -28.169 -8.509 1 89.17 285 LEU A C 1
ATOM 2306 O O . LEU A 1 285 ? 0.475 -27.236 -7.974 1 89.17 285 LEU A O 1
ATOM 2310 N N . MET A 1 286 ? -1.323 -28.01 -8.957 1 89.55 286 MET A N 1
ATOM 2311 C CA . MET A 1 286 ? -1.994 -26.715 -9.033 1 89.55 286 MET A CA 1
ATOM 2312 C C . MET A 1 286 ? -2.252 -26.154 -7.638 1 89.55 286 MET A C 1
ATOM 2314 O O . MET A 1 286 ? -1.996 -24.977 -7.38 1 89.55 286 MET A O 1
ATOM 2318 N N . ASN A 1 287 ? -2.712 -26.988 -6.75 1 91.41 287 ASN A N 1
ATOM 2319 C CA . ASN A 1 287 ? -3.024 -26.534 -5.399 1 91.41 287 ASN A CA 1
ATOM 2320 C C . ASN A 1 287 ? -1.758 -26.239 -4.6 1 91.41 287 ASN A C 1
ATOM 2322 O O . ASN A 1 287 ? -1.7 -25.255 -3.862 1 91.41 287 ASN A O 1
ATOM 2326 N N . LEU A 1 288 ? -0.756 -27.047 -4.784 1 91.94 288 LEU A N 1
ATOM 2327 C CA . LEU A 1 288 ? 0.51 -26.819 -4.095 1 91.94 288 LEU A CA 1
ATOM 2328 C C . LEU A 1 288 ? 1.185 -25.55 -4.603 1 91.94 288 LEU A C 1
ATOM 2330 O O . LEU A 1 288 ? 1.794 -24.811 -3.826 1 91.94 288 LEU A O 1
ATOM 2334 N N . LYS A 1 289 ? 1.117 -25.366 -5.88 1 93.1 289 LYS A N 1
ATOM 2335 C CA . LYS A 1 289 ? 1.672 -24.133 -6.43 1 93.1 289 LYS A CA 1
ATOM 2336 C C . LYS A 1 289 ? 0.964 -22.908 -5.858 1 93.1 289 LYS A C 1
ATOM 2338 O O . LYS A 1 289 ? 1.605 -21.898 -5.558 1 93.1 289 LYS A O 1
ATOM 2343 N N . THR A 1 290 ? -0.351 -22.969 -5.697 1 93.59 290 THR A N 1
ATOM 2344 C CA . THR A 1 290 ? -1.117 -21.882 -5.097 1 93.59 290 THR A CA 1
ATOM 2345 C C . THR A 1 290 ? -0.636 -21.601 -3.676 1 93.59 290 THR A C 1
ATOM 2347 O O . THR A 1 290 ? -0.445 -20.444 -3.298 1 93.59 290 THR A O 1
ATOM 2350 N N . ILE A 1 291 ? -0.439 -22.593 -2.956 1 94.87 291 ILE A N 1
ATOM 2351 C CA . ILE A 1 291 ? 0.024 -22.46 -1.579 1 94.87 291 ILE A CA 1
ATOM 2352 C C . ILE A 1 291 ? 1.418 -21.837 -1.561 1 94.87 291 ILE A C 1
ATOM 2354 O O . ILE A 1 291 ? 1.667 -20.877 -0.828 1 94.87 291 ILE A O 1
ATOM 2358 N N . LEU A 1 292 ? 2.286 -22.349 -2.424 1 94.88 292 LEU A N 1
ATOM 2359 C CA . LEU A 1 292 ? 3.66 -21.86 -2.456 1 94.88 292 LEU A CA 1
ATOM 2360 C C . LEU A 1 292 ? 3.707 -20.4 -2.894 1 94.88 292 LEU A C 1
ATOM 2362 O O . LEU A 1 292 ? 4.477 -19.608 -2.347 1 94.88 292 LEU A O 1
ATOM 2366 N N . ASP A 1 293 ? 2.885 -20.066 -3.84 1 94.39 293 ASP A N 1
ATOM 2367 C CA . ASP A 1 293 ? 2.799 -18.676 -4.278 1 94.39 293 ASP A CA 1
ATOM 2368 C C . ASP A 1 293 ? 2.339 -17.769 -3.139 1 94.39 293 ASP A C 1
ATOM 2370 O O . ASP A 1 293 ? 2.866 -16.669 -2.963 1 94.39 293 ASP A O 1
ATOM 2374 N N . SER A 1 294 ? 1.382 -18.204 -2.438 1 96.18 294 SER A N 1
ATOM 2375 C CA . SER A 1 294 ? 0.876 -17.442 -1.301 1 96.18 294 SER A CA 1
ATOM 2376 C C . SER A 1 294 ? 1.933 -17.312 -0.209 1 96.18 294 SER A C 1
ATOM 2378 O O . SER A 1 294 ? 2.074 -16.25 0.402 1 96.18 294 SER A O 1
ATOM 2380 N N . VAL A 1 295 ? 2.667 -18.382 0.023 1 97.19 295 VAL A N 1
ATOM 2381 C CA . VAL A 1 295 ? 3.764 -18.357 0.985 1 97.19 295 VAL A CA 1
ATOM 2382 C C . VAL A 1 295 ? 4.789 -17.303 0.573 1 97.19 295 VAL A C 1
ATOM 2384 O O . VAL A 1 295 ? 5.23 -16.501 1.399 1 97.19 295 VAL A O 1
ATOM 2387 N N . SER A 1 296 ? 5.118 -17.284 -0.64 1 96.24 296 SER A N 1
ATOM 2388 C CA . SER A 1 296 ? 6.068 -16.31 -1.169 1 96.24 296 SER A CA 1
ATOM 2389 C C . SER A 1 296 ? 5.562 -14.884 -0.977 1 96.24 296 SER A C 1
ATOM 2391 O O . SER A 1 296 ? 6.331 -13.991 -0.614 1 96.24 296 SER A O 1
ATOM 2393 N N . ARG A 1 297 ? 4.322 -14.71 -1.124 1 95.06 297 ARG A N 1
ATOM 2394 C CA . ARG A 1 297 ? 3.739 -13.378 -0.994 1 95.06 297 ARG A CA 1
ATOM 2395 C C . ARG A 1 297 ? 3.733 -12.923 0.462 1 95.06 297 ARG A C 1
ATOM 2397 O O . ARG A 1 297 ? 4.027 -11.763 0.756 1 95.06 297 ARG A O 1
ATOM 2404 N N . VAL A 1 298 ? 3.368 -13.811 1.304 1 97.59 298 VAL A N 1
ATOM 2405 C CA . VAL A 1 298 ? 3.379 -13.462 2.721 1 97.59 298 VAL A CA 1
ATOM 2406 C C . VAL A 1 298 ? 4.797 -13.089 3.151 1 97.59 298 VAL A C 1
ATOM 2408 O O . VAL A 1 298 ? 4.992 -12.137 3.91 1 97.59 298 VAL A O 1
ATOM 2411 N N . ALA A 1 299 ? 5.759 -13.82 2.677 1 98.04 299 ALA A N 1
ATOM 2412 C CA . ALA A 1 299 ? 7.152 -13.462 2.933 1 98.04 299 ALA A CA 1
ATOM 2413 C C . ALA A 1 299 ? 7.469 -12.07 2.393 1 98.04 299 ALA A C 1
ATOM 2415 O O . ALA A 1 299 ? 8.122 -11.27 3.067 1 98.04 299 ALA A O 1
ATOM 2416 N N . GLY A 1 300 ? 6.995 -11.792 1.22 1 96.46 300 GLY A N 1
ATOM 2417 C CA . GLY A 1 300 ? 7.188 -10.481 0.622 1 96.46 300 GLY A CA 1
ATOM 2418 C C . GLY A 1 300 ? 6.572 -9.358 1.436 1 96.46 300 GLY A C 1
ATOM 2419 O O . GLY A 1 300 ? 7.177 -8.296 1.596 1 96.46 300 GLY A O 1
ATOM 2420 N N . TYR A 1 301 ? 5.392 -9.625 1.938 1 97.42 301 TYR A N 1
ATOM 2421 C CA . TYR A 1 301 ? 4.739 -8.624 2.773 1 97.42 301 TYR A CA 1
ATOM 2422 C C . TYR A 1 301 ? 5.505 -8.415 4.075 1 97.42 301 TYR A C 1
ATOM 2424 O O . TYR A 1 301 ? 5.561 -7.299 4.596 1 97.42 301 TYR A O 1
ATOM 2432 N N . SER A 1 302 ? 6.063 -9.462 4.598 1 98.24 302 SER A N 1
ATOM 2433 C CA . SER A 1 302 ? 6.903 -9.346 5.785 1 98.24 302 SER A CA 1
ATOM 2434 C C . SER A 1 302 ? 8.135 -8.491 5.509 1 98.24 302 SER A C 1
ATOM 2436 O O . SER A 1 302 ? 8.532 -7.676 6.345 1 98.24 302 SER A O 1
ATOM 2438 N N . ALA A 1 303 ? 8.699 -8.673 4.36 1 97.49 303 ALA A N 1
ATOM 2439 C CA . ALA A 1 303 ? 9.838 -7.856 3.951 1 97.49 303 ALA A CA 1
ATOM 2440 C C . ALA A 1 303 ? 9.445 -6.386 3.831 1 97.49 303 ALA A C 1
ATOM 2442 O O . ALA A 1 303 ? 10.204 -5.5 4.23 1 97.49 303 ALA A O 1
ATOM 2443 N N . ASP A 1 304 ? 8.273 -6.119 3.298 1 96.53 304 ASP A N 1
ATOM 2444 C CA . ASP A 1 304 ? 7.776 -4.753 3.171 1 96.53 304 ASP A CA 1
ATOM 2445 C C . ASP A 1 304 ? 7.681 -4.073 4.535 1 96.53 304 ASP A C 1
ATOM 2447 O O . ASP A 1 304 ? 8.016 -2.895 4.672 1 96.53 304 ASP A O 1
ATOM 2451 N N . ILE A 1 305 ? 7.185 -4.831 5.45 1 97.78 305 ILE A N 1
ATOM 2452 C CA . ILE A 1 305 ? 7.038 -4.301 6.801 1 97.78 305 ILE A CA 1
ATOM 2453 C C . ILE A 1 305 ? 8.411 -3.954 7.371 1 97.78 305 ILE A C 1
ATOM 2455 O O . ILE A 1 305 ? 8.592 -2.886 7.962 1 97.78 305 ILE A O 1
ATOM 2459 N N . ALA A 1 306 ? 9.369 -4.841 7.185 1 97.21 306 ALA A N 1
ATOM 2460 C CA . ALA A 1 306 ? 10.729 -4.589 7.654 1 97.21 306 ALA A CA 1
ATOM 2461 C C . ALA A 1 306 ? 11.326 -3.36 6.973 1 97.21 306 ALA A C 1
ATOM 2463 O O . ALA A 1 306 ? 12.043 -2.58 7.604 1 97.21 306 ALA A O 1
ATOM 2464 N N . GLU A 1 307 ? 11.032 -3.174 5.76 1 95.31 307 GLU A N 1
ATOM 2465 C CA . GLU A 1 307 ? 11.535 -2.025 5.013 1 95.31 307 GLU A CA 1
ATOM 2466 C C . GLU A 1 307 ? 10.973 -0.718 5.565 1 95.31 307 GLU A C 1
ATOM 2468 O O . GLU A 1 307 ? 11.661 0.305 5.573 1 95.31 307 GLU A O 1
ATOM 2473 N N . VAL A 1 308 ? 9.753 -0.76 5.951 1 95.06 308 VAL A N 1
ATOM 2474 C CA . VAL A 1 308 ? 9.144 0.413 6.568 1 95.06 308 VAL A CA 1
ATOM 2475 C C . VAL A 1 308 ? 9.965 0.843 7.782 1 95.06 308 VAL A C 1
ATOM 2477 O O . VAL A 1 308 ? 10.184 2.037 8 1 95.06 308 VAL A O 1
ATOM 2480 N N . VAL A 1 309 ? 10.434 -0.15 8.564 1 95.48 309 VAL A N 1
ATOM 2481 C CA . VAL A 1 309 ? 11.204 0.137 9.77 1 95.48 309 VAL A CA 1
ATOM 2482 C C . VAL A 1 309 ? 12.538 0.777 9.392 1 95.48 309 VAL A C 1
ATOM 2484 O O . VAL A 1 309 ? 12.978 1.733 10.034 1 95.48 309 VAL A O 1
ATOM 2487 N N . ILE A 1 310 ? 13.122 0.289 8.336 1 93.65 310 ILE A N 1
ATOM 2488 C CA . ILE A 1 310 ? 14.387 0.849 7.872 1 93.65 310 ILE A CA 1
ATOM 2489 C C . ILE A 1 310 ? 14.181 2.297 7.433 1 93.65 310 ILE A C 1
ATOM 2491 O O . ILE A 1 310 ? 14.96 3.18 7.799 1 93.65 310 ILE A O 1
ATOM 2495 N N . ASN A 1 311 ? 13.15 2.571 6.734 1 91.39 311 ASN A N 1
ATOM 2496 C CA . ASN A 1 311 ? 12.838 3.916 6.26 1 91.39 311 ASN A CA 1
ATOM 2497 C C . ASN A 1 311 ? 12.553 4.867 7.419 1 91.39 311 ASN A C 1
ATOM 2499 O O . ASN A 1 311 ? 12.97 6.026 7.394 1 91.39 311 ASN A O 1
ATOM 2503 N N . LYS A 1 312 ? 11.887 4.359 8.375 1 89.92 312 LYS A N 1
ATOM 2504 C CA . LYS A 1 312 ? 11.516 5.172 9.53 1 89.92 312 LYS A CA 1
ATOM 2505 C C . LYS A 1 312 ? 12.738 5.513 10.377 1 89.92 312 LYS A C 1
ATOM 2507 O O . LYS A 1 312 ? 12.769 6.552 11.041 1 89.92 312 LYS A O 1
ATOM 2512 N N . SER A 1 313 ? 13.727 4.685 10.351 1 89.59 313 SER A N 1
ATOM 2513 C CA . SER A 1 313 ? 14.878 4.804 11.24 1 89.59 313 SER A CA 1
ATOM 2514 C C . SER A 1 313 ? 15.753 5.993 10.855 1 89.59 313 SER A C 1
ATOM 2516 O O . SER A 1 313 ? 16.591 6.435 11.643 1 89.59 313 SER A O 1
ATOM 2518 N N . VAL A 1 314 ? 15.53 6.547 9.701 1 85.44 314 VAL A N 1
ATOM 2519 C CA . VAL A 1 314 ? 16.425 7.606 9.247 1 85.44 314 VAL A CA 1
ATOM 2520 C C . VAL A 1 314 ? 15.756 8.965 9.438 1 85.44 314 VAL A C 1
ATOM 2522 O O . VAL A 1 314 ? 16.35 10.004 9.141 1 85.44 314 VAL A O 1
ATOM 2525 N N . TYR A 1 315 ? 14.498 8.967 9.796 1 77.42 315 TYR A N 1
ATOM 2526 C CA . TYR A 1 315 ? 13.821 10.217 10.126 1 77.42 315 TYR A CA 1
ATOM 2527 C C . TYR A 1 315 ? 14.107 10.629 11.565 1 77.42 315 TYR A C 1
ATOM 2529 O O . TYR A 1 315 ? 14.289 9.776 12.437 1 77.42 315 TYR A O 1
ATOM 2537 N N . MET B 1 1 ? -1.506 15.969 21.626 1 52.63 1 MET B N 1
ATOM 2538 C CA . MET B 1 1 ? -1.934 17.147 20.877 1 52.63 1 MET B CA 1
ATOM 2539 C C . MET B 1 1 ? -2.824 18.042 21.733 1 52.63 1 MET B C 1
ATOM 2541 O O . MET B 1 1 ? -3.792 17.571 22.334 1 52.63 1 MET B O 1
ATOM 2545 N N . LYS B 1 2 ? -2.275 19.198 22.191 1 69.16 2 LYS B N 1
ATOM 2546 C CA . LYS B 1 2 ? -3.045 20.127 23.013 1 69.16 2 LYS B CA 1
ATOM 2547 C C . LYS B 1 2 ? -3.688 21.216 22.158 1 69.16 2 LYS B C 1
ATOM 2549 O O . LYS B 1 2 ? -3.045 21.771 21.265 1 69.16 2 LYS B O 1
ATOM 2554 N N . VAL B 1 3 ? -5.052 21.153 22.105 1 72.43 3 VAL B N 1
ATOM 2555 C CA . VAL B 1 3 ? -5.763 22.217 21.404 1 72.43 3 VAL B CA 1
ATOM 2556 C C . VAL B 1 3 ? -6.074 23.356 22.373 1 72.43 3 VAL B C 1
ATOM 2558 O O . VAL B 1 3 ? -6.501 23.117 23.505 1 72.43 3 VAL B O 1
ATOM 2561 N N . GLU B 1 4 ? -5.7 24.563 22.07 1 80.18 4 GLU B N 1
ATOM 2562 C CA . GLU B 1 4 ? -5.984 25.745 22.878 1 80.18 4 GLU B CA 1
ATOM 2563 C C . GLU B 1 4 ? -6.801 26.767 22.093 1 80.18 4 GLU B C 1
ATOM 2565 O O . GLU B 1 4 ? -6.587 26.951 20.893 1 80.18 4 GLU B O 1
ATOM 2570 N N . ALA B 1 5 ? -7.798 27.186 22.726 1 84.32 5 ALA B N 1
ATOM 2571 C CA . ALA B 1 5 ? -8.566 28.274 22.125 1 84.32 5 ALA B CA 1
ATOM 2572 C C . ALA B 1 5 ? -7.941 29.629 22.446 1 84.32 5 ALA B C 1
ATOM 2574 O O . ALA B 1 5 ? -7.487 29.86 23.569 1 84.32 5 ALA B O 1
ATOM 2575 N N . ARG B 1 6 ? -7.771 30.402 21.409 1 87.93 6 ARG B N 1
ATOM 2576 C CA . ARG B 1 6 ? -7.231 31.744 21.601 1 87.93 6 ARG B CA 1
ATOM 2577 C C . ARG B 1 6 ? -8.091 32.787 20.896 1 87.93 6 ARG B C 1
ATOM 2579 O O . ARG B 1 6 ? -8.563 32.559 19.78 1 87.93 6 ARG B O 1
ATOM 2586 N N . LYS B 1 7 ? -8.228 33.886 21.545 1 87.63 7 LYS B N 1
ATOM 2587 C C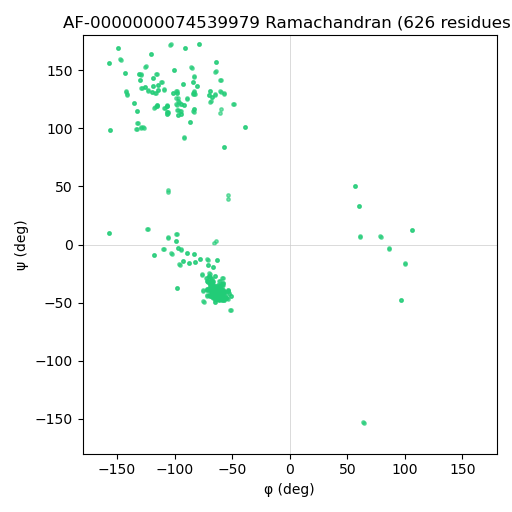A . LYS B 1 7 ? -8.983 34.987 20.952 1 87.63 7 LYS B CA 1
ATOM 2588 C C . LYS B 1 7 ? -8.103 35.818 20.021 1 87.63 7 LYS B C 1
ATOM 2590 O O . LYS B 1 7 ? -6.925 36.039 20.306 1 87.63 7 LYS B O 1
ATOM 2595 N N . VAL B 1 8 ? -8.737 36.16 18.983 1 90.87 8 VAL B N 1
ATOM 2596 C CA . VAL B 1 8 ? -8.072 37.04 18.027 1 90.87 8 VAL B CA 1
ATOM 2597 C C . VAL B 1 8 ? -8.209 38.492 18.479 1 90.87 8 VAL B C 1
ATOM 2599 O O . VAL B 1 8 ? -9.279 38.912 18.926 1 90.87 8 VAL B O 1
ATOM 2602 N N . TYR B 1 9 ? -7.077 39.189 18.454 1 89.81 9 TYR B N 1
ATOM 2603 C CA . TYR B 1 9 ? -7.087 40.607 18.794 1 89.81 9 TYR B CA 1
ATOM 2604 C C . TYR B 1 9 ? -6.683 41.459 17.597 1 89.81 9 TYR B C 1
ATOM 2606 O O . TYR B 1 9 ? -6.007 40.977 16.685 1 89.81 9 TYR B O 1
ATOM 2614 N N . ARG B 1 10 ? -7.225 42.565 17.525 1 89.2 10 ARG B N 1
ATOM 2615 C CA . ARG B 1 10 ? -6.862 43.523 16.486 1 89.2 10 ARG B CA 1
ATOM 2616 C C . ARG B 1 10 ? -5.846 44.535 17.006 1 89.2 10 ARG B C 1
ATOM 2618 O O . ARG B 1 10 ? -5.965 45.02 18.133 1 89.2 10 ARG B O 1
ATOM 2625 N N . THR B 1 11 ? -4.713 44.572 16.279 1 82.55 11 THR B N 1
ATOM 2626 C CA . THR B 1 11 ? -3.721 45.585 16.622 1 82.55 11 THR B CA 1
ATOM 2627 C C . THR B 1 11 ? -3.557 46.589 15.485 1 82.55 11 THR B C 1
ATOM 2629 O O . THR B 1 11 ? -3.394 46.201 14.326 1 82.55 11 THR B O 1
ATOM 2632 N N . GLY B 1 12 ? -3.459 47.958 15.848 1 77.46 12 GLY B N 1
ATOM 2633 C CA . GLY B 1 12 ? -3.394 49.005 14.841 1 77.46 12 GLY B CA 1
ATOM 2634 C C . GLY B 1 12 ? -4.649 49.097 13.994 1 77.46 12 GLY B C 1
ATOM 2635 O O . GLY B 1 12 ? -5.752 48.837 14.48 1 77.46 12 GLY B O 1
ATOM 2636 N N . ARG B 1 13 ? -4.638 49.567 12.741 1 75.94 13 ARG B N 1
ATOM 2637 C CA . ARG B 1 13 ? -5.802 49.843 11.905 1 75.94 13 ARG B CA 1
ATOM 2638 C C . ARG B 1 13 ? -6.227 48.6 11.13 1 75.94 13 ARG B C 1
ATOM 2640 O O . ARG B 1 13 ? -7.375 48.497 10.693 1 75.94 13 ARG B O 1
ATOM 2647 N N . SER B 1 14 ? -5.2 47.477 11.068 1 80.06 14 SER B N 1
ATOM 2648 C CA . SER B 1 14 ? -5.67 46.466 10.127 1 80.06 14 SER B CA 1
ATOM 2649 C C . SER B 1 14 ? -5.037 45.108 10.413 1 80.06 14 SER B C 1
ATOM 2651 O O . SER B 1 14 ? -5.199 44.165 9.636 1 80.06 14 SER B O 1
ATOM 2653 N N . SER B 1 15 ? -4.339 44.961 11.541 1 86.5 15 SER B N 1
ATOM 2654 C CA . SER B 1 15 ? -3.661 43.684 11.74 1 86.5 15 SER B CA 1
ATOM 2655 C C . SER B 1 15 ? -4.331 42.868 12.84 1 86.5 15 SER B C 1
ATOM 2657 O O . SER B 1 15 ? -4.759 43.42 13.856 1 86.5 15 SER B O 1
ATOM 2659 N N . TYR B 1 16 ? -4.552 41.604 12.566 1 91.58 16 TYR B N 1
ATOM 2660 C CA . TYR B 1 16 ? -5.078 40.644 13.529 1 91.58 16 TYR B CA 1
ATOM 2661 C C . TYR B 1 16 ? -3.954 39.819 14.146 1 91.58 16 TYR B C 1
ATOM 2663 O O . TYR B 1 16 ? -3.02 39.414 13.451 1 91.58 16 TYR B O 1
ATOM 2671 N N . ILE B 1 17 ? -3.952 39.693 15.442 1 91.67 17 ILE B N 1
ATOM 2672 C CA . ILE B 1 17 ? -2.881 38.981 16.131 1 91.67 17 ILE B CA 1
ATOM 2673 C C . ILE B 1 17 ? -3.475 37.881 17.008 1 91.67 17 ILE B C 1
ATOM 2675 O O . ILE B 1 17 ? -4.642 37.953 17.401 1 91.67 17 ILE B O 1
ATOM 2679 N N . ILE B 1 18 ? -2.706 36.887 17.226 1 90.75 18 ILE B N 1
ATOM 2680 C CA . ILE B 1 18 ? -3.02 35.826 18.177 1 90.75 18 ILE B CA 1
ATOM 2681 C C . ILE B 1 18 ? -1.839 35.612 19.12 1 90.75 18 ILE B C 1
ATOM 2683 O O . ILE B 1 18 ? -0.688 35.858 18.749 1 90.75 18 ILE B O 1
ATOM 2687 N N . THR B 1 19 ? -2.112 35.273 20.319 1 90.33 19 THR B N 1
ATOM 2688 C CA . THR B 1 19 ? -1.065 34.962 21.286 1 90.33 19 THR B CA 1
ATOM 2689 C C . THR B 1 19 ? -0.553 33.538 21.091 1 90.33 19 THR B C 1
ATOM 2691 O O . THR B 1 19 ? -1.337 32.62 20.843 1 90.33 19 THR B O 1
ATOM 2694 N N . LEU B 1 20 ? 0.649 33.357 21.139 1 91.03 20 LEU B N 1
ATOM 2695 C CA . LEU B 1 20 ? 1.275 32.042 21.053 1 91.03 20 LEU B CA 1
ATOM 2696 C C . LEU B 1 20 ? 1.275 31.35 22.412 1 91.03 20 LEU B C 1
ATOM 2698 O O . LEU B 1 20 ? 1.374 32.009 23.449 1 91.03 20 LEU B O 1
ATOM 2702 N N . PRO B 1 21 ? 1.117 30.062 22.377 1 89.14 21 PRO B N 1
ATOM 2703 C CA . PRO B 1 21 ? 1.179 29.338 23.649 1 89.14 21 PRO B CA 1
ATOM 2704 C C . PRO B 1 21 ? 2.522 29.503 24.356 1 89.14 21 PRO B C 1
ATOM 2706 O O . PRO B 1 21 ? 3.575 29.302 23.744 1 89.14 21 PRO B O 1
ATOM 2709 N N . LYS B 1 22 ? 2.428 29.822 25.643 1 86.93 22 LYS B N 1
ATOM 2710 C CA . LYS B 1 22 ? 3.62 30.121 26.432 1 86.93 22 LYS B CA 1
ATOM 2711 C C . LYS B 1 22 ? 4.594 28.946 26.423 1 86.93 22 LYS B C 1
ATOM 2713 O O . LYS B 1 22 ? 5.793 29.128 26.206 1 86.93 22 LYS B O 1
ATOM 2718 N N . ASN B 1 23 ? 4.037 27.781 26.653 1 87.35 23 ASN B N 1
ATOM 2719 C CA . ASN B 1 23 ? 4.883 26.594 26.721 1 87.35 23 ASN B CA 1
ATOM 2720 C C . ASN B 1 23 ? 5.637 26.368 25.414 1 87.35 23 ASN B C 1
ATOM 2722 O O . ASN B 1 23 ? 6.808 25.984 25.426 1 87.35 23 ASN B O 1
ATOM 2726 N N . TRP B 1 24 ? 4.995 26.574 24.31 1 87.31 24 TRP B N 1
ATOM 2727 C CA . TRP B 1 24 ? 5.607 26.397 22.998 1 87.31 24 TRP B CA 1
ATOM 2728 C C . TRP B 1 24 ? 6.695 27.44 22.759 1 87.31 24 TRP B C 1
ATOM 2730 O O . TRP B 1 24 ? 7.772 27.117 22.253 1 87.31 24 TRP B O 1
ATOM 2740 N N . VAL B 1 25 ? 6.531 28.695 23.203 1 88.17 25 VAL B N 1
ATOM 2741 C CA . VAL B 1 25 ? 7.478 29.797 23.07 1 88.17 25 VAL B CA 1
ATOM 2742 C C . VAL B 1 25 ? 8.73 29.504 23.894 1 88.17 25 VAL B C 1
ATOM 2744 O O . VAL B 1 25 ? 9.852 29.718 23.429 1 88.17 25 VAL B O 1
ATOM 2747 N N . GLU B 1 26 ? 8.428 29.008 24.997 1 88.01 26 GLU B N 1
ATOM 2748 C CA . GLU B 1 26 ? 9.543 28.685 25.883 1 88.01 26 GLU B CA 1
ATOM 2749 C C . GLU B 1 26 ? 10.342 27.498 25.354 1 88.01 26 GLU B C 1
ATOM 2751 O O . GLU B 1 26 ? 11.574 27.503 25.398 1 88.01 26 GLU B O 1
ATOM 2756 N N . GLU B 1 27 ? 9.591 26.527 24.907 1 85.56 27 GLU B N 1
ATOM 2757 C CA . GLU B 1 27 ? 10.217 25.308 24.404 1 85.56 27 GLU B CA 1
ATOM 2758 C C . GLU B 1 27 ? 11.155 25.609 23.238 1 85.56 27 GLU B C 1
ATOM 2760 O O . GLU B 1 27 ? 12.229 25.015 23.129 1 85.56 27 GLU B O 1
ATOM 2765 N N . PHE B 1 28 ? 10.794 26.609 22.423 1 82.85 28 PHE B N 1
ATOM 2766 C CA . PHE B 1 28 ? 11.577 26.88 21.223 1 82.85 28 PHE B CA 1
ATOM 2767 C C . PHE B 1 28 ? 12.42 28.138 21.399 1 82.85 28 PHE B C 1
ATOM 2769 O O . PHE B 1 28 ? 13.075 28.589 20.458 1 82.85 28 PHE B O 1
ATOM 2776 N N . GLY B 1 29 ? 12.374 28.647 22.598 1 85.68 29 GLY B N 1
ATOM 2777 C CA . GLY B 1 29 ? 13.186 29.815 22.9 1 85.68 29 GLY B CA 1
ATOM 2778 C C . GLY B 1 29 ? 12.848 31.016 22.036 1 85.68 29 GLY B C 1
ATOM 2779 O O . GLY B 1 29 ? 13.743 31.735 21.587 1 85.68 29 GLY B O 1
ATOM 2780 N N . ILE B 1 30 ? 11.621 31.099 21.709 1 87.22 30 ILE B N 1
ATOM 2781 C CA . ILE B 1 30 ? 11.169 32.196 20.861 1 87.22 30 ILE B CA 1
ATOM 2782 C C . ILE B 1 30 ? 11.221 33.507 21.641 1 87.22 30 ILE B C 1
ATOM 2784 O O . ILE B 1 30 ? 10.766 33.574 22.786 1 87.22 30 ILE B O 1
ATOM 2788 N N . LYS B 1 31 ? 11.866 34.483 21.044 1 87.59 31 LYS B N 1
ATOM 2789 C CA . LYS B 1 31 ? 11.988 35.802 21.66 1 87.59 31 LYS B CA 1
ATOM 2790 C C . LYS B 1 31 ? 11.365 36.88 20.778 1 87.59 31 LYS B C 1
ATOM 2792 O O . LYS B 1 31 ? 11.033 36.625 19.618 1 87.59 31 LYS B O 1
ATOM 2797 N N . GLU B 1 32 ? 11.167 38.011 21.487 1 88.57 32 GLU B N 1
ATOM 2798 C CA . GLU B 1 32 ? 10.694 39.159 20.719 1 88.57 32 GLU B CA 1
ATOM 2799 C C . GLU B 1 32 ? 11.647 39.488 19.574 1 88.57 32 GLU B C 1
ATOM 2801 O O . GLU B 1 32 ? 12.865 39.525 19.764 1 88.57 32 GLU B O 1
ATOM 2806 N N . GLY B 1 33 ? 11.102 39.626 18.422 1 88.37 33 GLY B N 1
ATOM 2807 C CA . GLY B 1 33 ? 11.915 39.934 17.256 1 88.37 33 GLY B CA 1
ATOM 2808 C C . GLY B 1 33 ? 12.222 38.717 16.404 1 88.37 33 GLY B C 1
ATOM 2809 O O . GLY B 1 33 ? 12.66 38.848 15.259 1 88.37 33 GLY B O 1
ATOM 2810 N N . ASP B 1 34 ? 11.997 37.53 17.035 1 85.59 34 ASP B N 1
ATOM 2811 C CA . ASP B 1 34 ? 12.228 36.319 16.254 1 85.59 34 ASP B CA 1
ATOM 2812 C C . ASP B 1 34 ? 11.249 36.223 15.086 1 85.59 34 ASP B C 1
ATOM 2814 O O . ASP B 1 34 ? 10.16 36.799 15.133 1 85.59 34 ASP B O 1
ATOM 2818 N N . THR B 1 35 ? 11.726 35.609 14.008 1 86.4 35 THR B N 1
ATOM 2819 C CA . THR B 1 35 ? 10.882 35.393 12.838 1 86.4 35 THR B CA 1
ATOM 2820 C C . THR B 1 35 ? 10.303 33.981 12.842 1 86.4 35 THR B C 1
ATOM 2822 O O . THR B 1 35 ? 11.032 33.007 13.037 1 86.4 35 THR B O 1
ATOM 2825 N N . LEU B 1 36 ? 9.008 33.952 12.852 1 85.38 36 LEU B N 1
ATOM 2826 C CA . LEU B 1 36 ? 8.307 32.686 12.662 1 85.38 36 LEU B CA 1
ATOM 2827 C C . LEU B 1 36 ? 7.807 32.551 11.228 1 85.38 36 LEU B C 1
ATOM 2829 O O . LEU B 1 36 ? 7.581 33.554 10.548 1 85.38 36 LEU B O 1
ATOM 2833 N N . PHE B 1 37 ? 7.747 31.322 10.836 1 82.72 37 PHE B N 1
ATOM 2834 C CA . PHE B 1 37 ? 7.288 31.047 9.479 1 82.72 37 PHE B CA 1
ATOM 2835 C C . PHE B 1 37 ? 5.877 30.47 9.492 1 82.72 37 PHE B C 1
ATOM 2837 O O . PHE B 1 37 ? 5.61 29.485 10.183 1 82.72 37 PHE B O 1
ATOM 2844 N N . LEU B 1 38 ? 4.986 31.213 8.842 1 82.95 38 LEU B N 1
ATOM 2845 C CA . LEU B 1 38 ? 3.593 30.793 8.73 1 82.95 38 LEU B CA 1
ATOM 2846 C C . LEU B 1 38 ? 3.34 30.099 7.396 1 82.95 38 LEU B C 1
ATOM 2848 O O . LEU B 1 38 ? 3.5 30.706 6.335 1 82.95 38 LEU B O 1
ATOM 2852 N N . GLU B 1 39 ? 3.106 28.866 7.489 1 77.35 39 GLU B N 1
ATOM 2853 C CA . GLU B 1 39 ? 2.63 28.141 6.315 1 77.35 39 GLU B CA 1
ATOM 2854 C C . GLU B 1 39 ? 1.111 28.214 6.199 1 77.35 39 GLU B C 1
ATOM 2856 O O . GLU B 1 39 ? 0.392 27.634 7.016 1 77.35 39 GLU B O 1
ATOM 2861 N N . ILE B 1 40 ? 0.654 29.016 5.275 1 77.33 40 ILE B N 1
ATOM 2862 C CA . ILE B 1 40 ? -0.778 29.234 5.102 1 77.33 40 ILE B CA 1
ATOM 2863 C C . ILE B 1 40 ? -1.371 28.117 4.246 1 77.33 40 ILE B C 1
ATOM 2865 O O . ILE B 1 40 ? -0.955 27.916 3.103 1 77.33 40 ILE B O 1
ATOM 2869 N N . LYS B 1 41 ? -2.172 27.394 4.86 1 73.85 41 LYS B N 1
ATOM 2870 C CA . LYS B 1 41 ? -2.921 26.338 4.185 1 73.85 41 LYS B CA 1
ATOM 2871 C C . LYS B 1 41 ? -4.367 26.758 3.941 1 73.85 41 LYS B C 1
ATOM 2873 O O . LYS B 1 41 ? -4.745 27.897 4.227 1 73.85 41 LYS B O 1
ATOM 2878 N N . GLU B 1 42 ? -5.109 26.017 3.237 1 65.62 42 GLU B N 1
ATOM 2879 C CA . GLU B 1 42 ? -6.484 26.372 2.902 1 65.62 42 GLU B CA 1
ATOM 2880 C C . GLU B 1 42 ? -7.296 26.681 4.156 1 65.62 42 GLU B C 1
ATOM 2882 O O . GLU B 1 42 ? -7.983 27.703 4.221 1 65.62 42 GLU B O 1
ATOM 2887 N N . ASN B 1 43 ? -7.173 25.812 5.194 1 70.57 43 ASN B N 1
ATOM 2888 C CA . ASN B 1 43 ? -8.048 26.007 6.344 1 70.57 43 ASN B CA 1
ATOM 2889 C C . ASN B 1 43 ? -7.252 26.148 7.638 1 70.57 43 ASN B C 1
ATOM 2891 O O . ASN B 1 43 ? -7.791 25.952 8.729 1 70.57 43 ASN B O 1
ATOM 2895 N N . SER B 1 44 ? -5.921 26.358 7.381 1 78.2 44 SER B N 1
ATOM 2896 C CA . SER B 1 44 ? -5.113 26.436 8.593 1 78.2 44 SER B CA 1
ATOM 2897 C C . SER B 1 44 ? -3.817 27.2 8.346 1 78.2 44 SER B C 1
ATOM 2899 O O . SER B 1 44 ? -3.434 27.427 7.197 1 78.2 44 SER B O 1
ATOM 2901 N N . ILE B 1 45 ? -3.249 27.739 9.366 1 82.65 45 ILE B N 1
ATOM 2902 C CA . ILE B 1 45 ? -1.91 28.318 9.356 1 82.65 45 ILE B CA 1
ATOM 2903 C C . ILE B 1 45 ? -0.992 27.512 10.273 1 82.65 45 ILE B C 1
ATOM 2905 O O . ILE B 1 45 ? -1.32 27.276 11.438 1 82.65 45 ILE B O 1
ATOM 2909 N N . CYS B 1 46 ? 0.026 27.004 9.633 1 81.94 46 CYS B N 1
ATOM 2910 C CA . CYS B 1 46 ? 1.03 26.305 10.427 1 81.94 46 CYS B CA 1
ATOM 2911 C C . CYS B 1 46 ? 2.211 27.217 10.738 1 81.94 46 CYS B C 1
ATOM 2913 O O . CYS B 1 46 ? 2.834 27.765 9.826 1 81.94 46 CYS B O 1
ATOM 2915 N N . ILE B 1 47 ? 2.457 27.545 11.962 1 84.21 47 ILE B N 1
ATOM 2916 C CA . ILE B 1 47 ? 3.544 28.413 12.404 1 84.21 47 ILE B CA 1
ATOM 2917 C C . ILE B 1 47 ? 4.754 27.566 12.793 1 84.21 47 ILE B C 1
ATOM 2919 O O . ILE B 1 47 ? 4.63 26.615 13.568 1 84.21 47 ILE B O 1
ATOM 2923 N N . LYS B 1 48 ? 5.879 27.765 12.167 1 81.86 48 LYS B N 1
ATOM 2924 C CA . LYS B 1 48 ? 7.122 27.061 12.468 1 81.86 48 LYS B CA 1
ATOM 2925 C C . LYS B 1 48 ? 8.24 28.042 12.809 1 81.86 48 LYS B C 1
ATOM 2927 O O . LYS B 1 48 ? 8.319 29.127 12.229 1 81.86 48 LYS B O 1
ATOM 2932 N N . PRO B 1 49 ? 9.003 27.827 13.908 1 75.73 49 PRO B N 1
ATOM 2933 C CA . PRO B 1 49 ? 10.122 28.715 14.231 1 75.73 49 PRO B CA 1
ATOM 2934 C C . PRO B 1 49 ? 11.187 28.744 13.137 1 75.73 49 PRO B C 1
ATOM 2936 O O . PRO B 1 49 ? 11.902 29.739 12.993 1 75.73 49 PRO B O 1
ATOM 2939 N N . LYS B 1 50 ? 11.67 27.703 12.515 1 63.24 50 LYS B N 1
ATOM 2940 C CA . LYS B 1 50 ? 12.723 27.656 11.505 1 63.24 50 LYS B CA 1
ATOM 2941 C C . LYS B 1 50 ? 12.183 27.147 10.171 1 63.24 50 LYS B C 1
ATOM 2943 O O . LYS B 1 50 ? 11.187 26.423 10.135 1 63.24 50 LYS B O 1
ATOM 2948 N N . ILE B 1 51 ? 12.468 27.889 9.001 1 54.4 51 ILE B N 1
ATOM 2949 C CA . ILE B 1 51 ? 12.219 27.339 7.673 1 54.4 51 ILE B CA 1
ATOM 2950 C C . ILE B 1 51 ? 12.981 26.026 7.507 1 54.4 51 ILE B C 1
ATOM 2952 O O . ILE B 1 51 ? 14.201 25.984 7.678 1 54.4 51 ILE B O 1
ATOM 2956 N N . GLU B 1 52 ? 12.603 24.992 7.866 1 52.38 52 GLU B N 1
ATOM 2957 C CA . GLU B 1 52 ? 13.365 23.75 7.78 1 52.38 52 GLU B CA 1
ATOM 2958 C C . GLU B 1 52 ? 13.861 23.503 6.358 1 52.38 52 GLU B C 1
ATOM 2960 O O . GLU B 1 52 ? 13.137 22.944 5.531 1 52.38 52 GLU B O 1
ATOM 2965 N N . GLU B 1 53 ? 14.302 24.531 5.616 1 53.34 53 GLU B N 1
ATOM 2966 C CA . GLU B 1 53 ? 14.82 24.068 4.332 1 53.34 53 GLU B CA 1
ATOM 2967 C C . GLU B 1 53 ? 16.074 23.219 4.517 1 53.34 53 GLU B C 1
ATOM 2969 O O . GLU B 1 53 ? 16.884 23.09 3.597 1 53.34 53 GLU B O 1
ATOM 2974 N N . LYS B 1 54 ? 16.595 22.925 5.77 1 54.71 54 LYS B N 1
ATOM 2975 C CA . LYS B 1 54 ? 17.989 22.511 5.907 1 54.71 54 LYS B CA 1
ATOM 2976 C C . LYS B 1 54 ? 18.267 21.244 5.104 1 54.71 54 LYS B C 1
ATOM 2978 O O . LYS B 1 54 ? 17.44 20.33 5.068 1 54.71 54 LYS B O 1
ATOM 2983 N N . SER B 1 55 ? 19.114 21.382 4.16 1 70.72 55 SER B N 1
ATOM 2984 C CA . SER B 1 55 ? 19.826 20.257 3.562 1 70.72 55 SER B CA 1
ATOM 2985 C C . SER B 1 55 ? 20.224 19.231 4.618 1 70.72 55 SER B C 1
ATOM 2987 O O . SER B 1 55 ? 20.994 19.538 5.531 1 70.72 55 SER B O 1
ATOM 2989 N N . LEU B 1 56 ? 19.448 18.175 4.682 1 85.18 56 LEU B N 1
ATOM 2990 C CA . LEU B 1 56 ? 19.777 17.083 5.592 1 85.18 56 LEU B CA 1
ATOM 2991 C C . LEU B 1 56 ? 21.038 16.357 5.137 1 85.18 56 LEU B C 1
ATOM 2993 O O . LEU B 1 56 ? 21.213 16.095 3.945 1 85.18 56 LEU B O 1
ATOM 2997 N N . ARG B 1 57 ? 22.039 16.28 5.995 1 91.89 57 ARG B N 1
ATOM 2998 C CA . ARG B 1 57 ? 23.264 15.54 5.71 1 91.89 57 ARG B CA 1
ATOM 2999 C C . ARG B 1 57 ? 23.378 14.306 6.599 1 91.89 57 ARG B C 1
ATOM 3001 O O . ARG B 1 57 ? 23.019 14.349 7.778 1 91.89 57 ARG B O 1
ATOM 3008 N N . ALA B 1 58 ? 23.848 13.173 5.994 1 94.45 58 ALA B N 1
ATOM 3009 C CA . ALA B 1 58 ? 23.968 11.939 6.766 1 94.45 58 ALA B CA 1
ATOM 3010 C C . ALA B 1 58 ? 25.341 11.301 6.571 1 94.45 58 ALA B C 1
ATOM 3012 O O . ALA B 1 58 ? 25.986 11.506 5.541 1 94.45 58 ALA B O 1
ATOM 3013 N N . ASN B 1 59 ? 25.809 10.672 7.644 1 94.94 59 ASN B N 1
ATOM 3014 C CA . ASN B 1 59 ? 26.95 9.765 7.586 1 94.94 59 ASN B CA 1
ATOM 3015 C C . ASN B 1 59 ? 26.521 8.311 7.765 1 94.94 59 ASN B C 1
ATOM 3017 O O . ASN B 1 59 ? 25.981 7.944 8.81 1 94.94 59 ASN B O 1
ATOM 3021 N N . ILE B 1 60 ? 26.754 7.518 6.752 1 96.08 60 ILE B N 1
ATOM 3022 C CA . ILE B 1 60 ? 26.346 6.118 6.764 1 96.08 60 ILE B CA 1
ATOM 3023 C C . ILE B 1 60 ? 27.569 5.226 6.97 1 96.08 60 ILE B C 1
ATOM 3025 O O . ILE B 1 60 ? 28.482 5.212 6.141 1 96.08 60 ILE B O 1
ATOM 3029 N N . GLU B 1 61 ? 27.561 4.601 8.082 1 94.43 61 GLU B N 1
ATOM 3030 C CA . GLU B 1 61 ? 28.661 3.69 8.384 1 94.43 61 GLU B CA 1
ATOM 3031 C C . GLU B 1 61 ? 28.145 2.374 8.959 1 94.43 61 GLU B C 1
ATOM 3033 O O . GLU B 1 61 ? 27.454 2.364 9.979 1 94.43 61 GLU B O 1
ATOM 3038 N N . ASP B 1 62 ? 28.475 1.297 8.3 1 93.08 62 ASP B N 1
ATOM 3039 C CA . ASP B 1 62 ? 28.151 -0.06 8.729 1 93.08 62 ASP B CA 1
ATOM 3040 C C . ASP B 1 62 ? 29.117 -1.075 8.121 1 93.08 62 ASP B C 1
ATOM 3042 O O . ASP B 1 62 ? 28.92 -1.527 6.992 1 93.08 62 ASP B O 1
ATOM 3046 N N . ALA B 1 63 ? 30.077 -1.458 8.854 1 93.2 63 ALA B N 1
ATOM 3047 C CA . ALA B 1 63 ? 31.157 -2.318 8.377 1 93.2 63 ALA B CA 1
ATOM 3048 C C . ALA B 1 63 ? 30.632 -3.698 7.995 1 93.2 63 ALA B C 1
ATOM 3050 O O . ALA B 1 63 ? 31.189 -4.361 7.117 1 93.2 63 ALA B O 1
ATOM 3051 N N . GLU B 1 64 ? 29.59 -4.06 8.596 1 91.85 64 GLU B N 1
ATOM 3052 C CA . GLU B 1 64 ? 29.091 -5.418 8.401 1 91.85 64 GLU B CA 1
ATOM 3053 C C . GLU B 1 64 ? 27.965 -5.45 7.372 1 91.85 64 GLU B C 1
ATOM 3055 O O . GLU B 1 64 ? 27.424 -6.516 7.07 1 91.85 64 GLU B O 1
ATOM 3060 N N . ALA B 1 65 ? 27.68 -4.284 6.792 1 92.88 65 ALA B N 1
ATOM 3061 C CA . ALA B 1 65 ? 26.547 -4.223 5.873 1 92.88 65 ALA B CA 1
ATOM 3062 C C . ALA B 1 65 ? 26.822 -5.034 4.61 1 92.88 65 ALA B C 1
ATOM 3064 O O . ALA B 1 65 ? 27.834 -4.824 3.937 1 92.88 65 ALA B O 1
ATOM 3065 N N . LYS B 1 66 ? 25.914 -5.909 4.326 1 93.93 66 LYS B N 1
ATOM 3066 C CA . LYS B 1 66 ? 25.968 -6.626 3.055 1 93.93 66 LYS B CA 1
ATOM 3067 C C . LYS B 1 66 ? 25.437 -5.762 1.914 1 93.93 66 LYS B C 1
ATOM 3069 O O . LYS B 1 66 ? 24.94 -4.658 2.144 1 93.93 66 LYS B O 1
ATOM 3074 N N . PHE B 1 67 ? 25.569 -6.232 0.755 1 95.41 67 PHE B N 1
ATOM 3075 C CA . PHE B 1 67 ? 25.236 -5.499 -0.461 1 95.41 67 PHE B CA 1
ATOM 3076 C C . PHE B 1 67 ? 23.822 -4.936 -0.383 1 95.41 67 PHE B C 1
ATOM 3078 O O . PHE B 1 67 ? 23.63 -3.719 -0.42 1 95.41 67 PHE B O 1
ATOM 3085 N N . ASN B 1 68 ? 22.832 -5.78 -0.164 1 94.59 68 ASN B N 1
ATOM 3086 C CA . ASN B 1 68 ? 21.433 -5.367 -0.189 1 94.59 68 ASN B CA 1
ATOM 3087 C C . ASN B 1 68 ? 21.099 -4.445 0.981 1 94.59 68 ASN B C 1
ATOM 3089 O O . ASN B 1 68 ? 20.264 -3.549 0.852 1 94.59 68 ASN B O 1
ATOM 3093 N N . HIS B 1 69 ? 21.795 -4.697 2.068 1 94.16 69 HIS B N 1
ATOM 3094 C CA . HIS B 1 69 ? 21.587 -3.859 3.243 1 94.16 69 HIS B CA 1
ATOM 3095 C C . HIS B 1 69 ? 22.017 -2.42 2.977 1 94.16 69 HIS B C 1
ATOM 3097 O O . HIS B 1 69 ? 21.277 -1.481 3.28 1 94.16 69 HIS B O 1
ATOM 3103 N N . LEU B 1 70 ? 23.199 -2.288 2.445 1 95.87 70 LEU B N 1
ATOM 3104 C CA . LEU B 1 70 ? 23.725 -0.951 2.19 1 95.87 70 LEU B CA 1
ATOM 3105 C C . LEU B 1 70 ? 22.895 -0.232 1.132 1 95.87 70 LEU B C 1
ATOM 3107 O O . LEU B 1 70 ? 22.649 0.971 1.242 1 95.87 70 LEU B O 1
ATOM 3111 N N . VAL B 1 71 ? 22.446 -0.943 0.148 1 96.58 71 VAL B N 1
ATOM 3112 C CA . VAL B 1 71 ? 21.573 -0.375 -0.873 1 96.58 71 VAL B CA 1
ATOM 3113 C C . VAL B 1 71 ? 20.315 0.194 -0.221 1 96.58 71 VAL B C 1
ATOM 3115 O O . VAL B 1 71 ? 19.945 1.343 -0.469 1 96.58 71 VAL B O 1
ATOM 3118 N N . ARG B 1 72 ? 19.71 -0.557 0.653 1 95.68 72 ARG B N 1
ATOM 3119 C CA . ARG B 1 72 ? 18.479 -0.148 1.321 1 95.68 72 ARG B CA 1
ATOM 3120 C C . ARG B 1 72 ? 18.714 1.077 2.199 1 95.68 72 ARG B C 1
ATOM 3122 O O . ARG B 1 72 ? 17.853 1.955 2.291 1 95.68 72 ARG B O 1
ATOM 3129 N N . LEU B 1 73 ? 19.839 1.12 2.814 1 95.32 73 LEU B N 1
ATOM 3130 C CA . LEU B 1 73 ? 20.167 2.245 3.684 1 95.32 73 LEU B CA 1
ATOM 3131 C C . LEU B 1 73 ? 20.277 3.537 2.882 1 95.32 73 LEU B C 1
ATOM 3133 O O . LEU B 1 73 ? 19.708 4.562 3.267 1 95.32 73 LEU B O 1
ATOM 3137 N N . VAL B 1 74 ? 20.99 3.468 1.797 1 96.93 74 VAL B N 1
ATOM 3138 C CA . VAL B 1 74 ? 21.164 4.648 0.957 1 96.93 74 VAL B CA 1
ATOM 3139 C C . VAL B 1 74 ? 19.806 5.125 0.447 1 96.93 74 VAL B C 1
ATOM 3141 O O . VAL B 1 74 ? 19.499 6.318 0.502 1 96.93 74 VAL B O 1
ATOM 3144 N N . ILE B 1 75 ? 18.989 4.209 0.032 1 96.64 75 ILE B N 1
ATOM 3145 C CA . ILE B 1 75 ? 17.665 4.536 -0.484 1 96.64 75 ILE B CA 1
ATOM 3146 C C . ILE B 1 75 ? 16.824 5.176 0.619 1 96.64 75 ILE B C 1
ATOM 3148 O O . ILE B 1 75 ? 16.119 6.159 0.379 1 96.64 75 ILE B O 1
ATOM 3152 N N . SER B 1 76 ? 16.923 4.638 1.815 1 96.16 76 SER B N 1
ATOM 3153 C CA . SER B 1 76 ? 16.133 5.152 2.929 1 96.16 76 SER B CA 1
ATOM 3154 C C . SER B 1 76 ? 16.476 6.608 3.224 1 96.16 76 SER B C 1
ATOM 3156 O O . SER B 1 76 ? 15.585 7.423 3.475 1 96.16 76 SER B O 1
ATOM 3158 N N . TYR B 1 77 ? 17.733 6.973 3.175 1 96.03 77 TYR B N 1
ATOM 3159 C CA . TYR B 1 77 ? 18.151 8.351 3.41 1 96.03 77 TYR B CA 1
ATOM 3160 C C . TYR B 1 77 ? 17.679 9.263 2.284 1 96.03 77 TYR B C 1
ATOM 3162 O O . TYR B 1 77 ? 17.277 10.403 2.529 1 96.03 77 TYR B O 1
ATOM 3170 N N . TYR B 1 78 ? 17.783 8.71 1.081 1 95.23 78 TYR B N 1
ATOM 3171 C CA . TYR B 1 78 ? 17.255 9.443 -0.064 1 95.23 78 TYR B CA 1
ATOM 3172 C C . TYR B 1 78 ? 15.774 9.751 0.122 1 95.23 78 TYR B C 1
ATOM 3174 O O . TYR B 1 78 ? 15.343 10.892 -0.061 1 95.23 78 TYR B O 1
ATOM 3182 N N . LEU B 1 79 ? 14.98 8.837 0.549 1 94.03 79 LEU B N 1
ATOM 3183 C CA . LEU B 1 79 ? 13.538 8.977 0.715 1 94.03 79 LEU B CA 1
ATOM 3184 C C . LEU B 1 79 ? 13.213 9.973 1.824 1 94.03 79 LEU B C 1
ATOM 3186 O O . LEU B 1 79 ? 12.214 10.691 1.746 1 94.03 79 LEU B O 1
ATOM 3190 N N . ALA B 1 80 ? 14.099 10.005 2.797 1 91.17 80 ALA B N 1
ATOM 3191 C CA . ALA B 1 80 ? 13.875 10.867 3.955 1 91.17 80 ALA B CA 1
ATOM 3192 C C . ALA B 1 80 ? 14.202 12.321 3.627 1 91.17 80 ALA B C 1
ATOM 3194 O O . ALA B 1 80 ? 13.957 13.217 4.438 1 91.17 80 ALA B O 1
ATOM 3195 N N . GLY B 1 81 ? 14.885 12.548 2.464 1 90.96 81 GLY B N 1
ATOM 3196 C CA . GLY B 1 81 ? 15.086 13.92 2.026 1 90.96 81 GLY B CA 1
ATOM 3197 C C . GLY B 1 81 ? 16.512 14.402 2.21 1 90.96 81 GLY B C 1
ATOM 3198 O O . GLY B 1 81 ? 16.793 15.594 2.069 1 90.96 81 GLY B O 1
ATOM 3199 N N . TYR B 1 82 ? 17.413 13.445 2.491 1 92.71 82 TYR B N 1
ATOM 3200 C CA . TYR B 1 82 ? 18.806 13.845 2.655 1 92.71 82 TYR B CA 1
ATOM 3201 C C . TYR B 1 82 ? 19.404 14.295 1.327 1 92.71 82 TYR B C 1
ATOM 3203 O O . TYR B 1 82 ? 19.228 13.631 0.303 1 92.71 82 TYR B O 1
ATOM 3211 N N . SER B 1 83 ? 20.079 15.453 1.362 1 92.45 83 SER B N 1
ATOM 3212 C CA . SER B 1 83 ? 20.665 15.998 0.142 1 92.45 83 SER B CA 1
ATOM 3213 C C . SER B 1 83 ? 22.136 15.618 0.018 1 92.45 83 SER B C 1
ATOM 3215 O O . SER B 1 83 ? 22.73 15.756 -1.054 1 92.45 83 SER B O 1
ATOM 3217 N N . SER B 1 84 ? 22.676 15.209 1.126 1 94.28 84 SER B N 1
ATOM 3218 C CA . SER B 1 84 ? 24.075 14.795 1.151 1 94.28 84 SER B CA 1
ATOM 3219 C C . SER B 1 84 ? 24.276 13.579 2.049 1 94.28 84 SER B C 1
ATOM 3221 O O . SER B 1 84 ? 23.852 13.578 3.206 1 94.28 84 SER B O 1
ATOM 3223 N N . MET B 1 85 ? 24.976 12.5 1.462 1 97.01 85 MET B N 1
ATOM 3224 C CA . MET B 1 85 ? 25.24 11.274 2.21 1 97.01 85 MET B CA 1
ATOM 3225 C C . MET B 1 85 ? 26.697 10.85 2.062 1 97.01 85 MET B C 1
ATOM 3227 O O . MET B 1 85 ? 27.164 10.595 0.951 1 97.01 85 MET B O 1
ATOM 3231 N N . ALA B 1 86 ? 27.388 10.87 3.124 1 97.43 86 ALA B N 1
ATOM 3232 C CA . ALA B 1 86 ? 28.735 10.304 3.138 1 97.43 86 ALA B CA 1
ATOM 3233 C C . ALA B 1 86 ? 28.71 8.839 3.566 1 97.43 86 ALA B C 1
ATOM 3235 O O . ALA B 1 86 ? 28.343 8.524 4.701 1 97.43 86 ALA B O 1
ATOM 3236 N N . VAL B 1 87 ? 29.176 7.934 2.703 1 97.75 87 VAL B N 1
ATOM 3237 C CA . VAL B 1 87 ? 29.107 6.504 2.983 1 97.75 87 VAL B CA 1
ATOM 3238 C C . VAL B 1 87 ? 30.518 5.936 3.124 1 97.75 87 VAL B C 1
ATOM 3240 O O . VAL B 1 87 ? 31.314 5.993 2.184 1 97.75 87 VAL B O 1
ATOM 3243 N N . ARG B 1 88 ? 30.787 5.431 4.226 1 97.29 88 ARG B N 1
ATOM 3244 C CA . ARG B 1 88 ? 32.047 4.716 4.407 1 97.29 88 ARG B CA 1
ATOM 3245 C C . ARG B 1 88 ? 31.939 3.281 3.902 1 97.29 88 ARG B C 1
ATOM 3247 O O . ARG B 1 88 ? 30.999 2.564 4.25 1 97.29 88 ARG B O 1
ATOM 3254 N N . VAL B 1 89 ? 32.899 2.874 3.076 1 96.84 89 VAL B N 1
ATOM 3255 C CA . VAL B 1 89 ? 32.869 1.53 2.51 1 96.84 89 VAL B CA 1
ATOM 3256 C C . VAL B 1 89 ? 34.11 0.756 2.949 1 96.84 89 VAL B C 1
ATOM 3258 O O . VAL B 1 89 ? 35.202 1.322 3.037 1 96.84 89 VAL B O 1
ATOM 3261 N N . TYR B 1 90 ? 33.969 -0.507 3.196 1 95.85 90 TYR B N 1
ATOM 3262 C CA . TYR B 1 90 ? 35.033 -1.342 3.741 1 95.85 90 TYR B CA 1
ATOM 3263 C C . TYR B 1 90 ? 35.411 -2.45 2.765 1 95.85 90 TYR B C 1
ATOM 3265 O O . TYR B 1 90 ? 36.354 -3.206 3.009 1 95.85 90 TYR B O 1
ATOM 3273 N N . SER B 1 91 ? 34.689 -2.648 1.724 1 95.41 91 SER B N 1
ATOM 3274 C CA . SER B 1 91 ? 34.924 -3.687 0.727 1 95.41 91 SER B CA 1
ATOM 3275 C C . SER B 1 91 ? 34.461 -3.241 -0.656 1 95.41 91 SER B C 1
ATOM 3277 O O . SER B 1 91 ? 33.757 -2.238 -0.787 1 95.41 91 SER B O 1
ATOM 3279 N N . ASP B 1 92 ? 34.814 -3.979 -1.624 1 94.86 92 ASP B N 1
ATOM 3280 C CA . ASP B 1 92 ? 34.392 -3.704 -2.994 1 94.86 92 ASP B CA 1
ATOM 3281 C C . ASP B 1 92 ? 32.895 -3.948 -3.168 1 94.86 92 ASP B C 1
ATOM 3283 O O . ASP B 1 92 ? 32.235 -3.261 -3.95 1 94.86 92 ASP B O 1
ATOM 3287 N N . GLU B 1 93 ? 32.481 -4.84 -2.472 1 96.21 93 GLU B N 1
ATOM 3288 C CA . GLU B 1 93 ? 31.053 -5.137 -2.52 1 96.21 93 GLU B CA 1
ATOM 3289 C C . GLU B 1 93 ? 30.225 -3.942 -2.053 1 96.21 93 GLU B C 1
ATOM 3291 O O . GLU B 1 93 ? 29.21 -3.606 -2.667 1 96.21 93 GLU B O 1
ATOM 3296 N N . GLN B 1 94 ? 30.679 -3.36 -1.007 1 97.13 94 GLN B N 1
ATOM 3297 C CA . GLN B 1 94 ? 29.974 -2.194 -0.485 1 97.13 94 GLN B CA 1
ATOM 3298 C C . GLN B 1 94 ? 30.045 -1.025 -1.463 1 97.13 94 GLN B C 1
ATOM 3300 O O . GLN B 1 94 ? 29.071 -0.288 -1.63 1 97.13 94 GLN B O 1
ATOM 3305 N N . ARG B 1 95 ? 31.165 -0.904 -2.072 1 96.22 95 ARG B N 1
ATOM 3306 C CA . ARG B 1 95 ? 31.313 0.144 -3.077 1 96.22 95 ARG B CA 1
ATOM 3307 C C . ARG B 1 95 ? 30.328 -0.053 -4.224 1 96.22 95 ARG B C 1
ATOM 3309 O O . ARG B 1 95 ? 29.679 0.899 -4.662 1 96.22 95 ARG B O 1
ATOM 3316 N N . ARG B 1 96 ? 30.227 -1.21 -4.64 1 96.25 96 ARG B N 1
ATOM 3317 C CA . ARG B 1 96 ? 29.291 -1.542 -5.709 1 96.25 96 ARG B CA 1
ATOM 3318 C C . ARG B 1 96 ? 27.85 -1.302 -5.269 1 96.25 96 ARG B C 1
ATOM 3320 O O . ARG B 1 96 ? 27.015 -0.872 -6.068 1 96.25 96 ARG B O 1
ATOM 3327 N N . ALA B 1 97 ? 27.578 -1.61 -4.022 1 97.03 97 ALA B N 1
ATOM 3328 C CA . ALA B 1 97 ? 26.237 -1.405 -3.482 1 97.03 97 ALA B CA 1
ATOM 3329 C C . ALA B 1 97 ? 25.835 0.065 -3.553 1 97.03 97 ALA B C 1
ATOM 3331 O O . ALA B 1 97 ? 24.711 0.389 -3.943 1 97.03 97 ALA B O 1
ATOM 3332 N N . VAL B 1 98 ? 26.745 0.894 -3.236 1 97.31 98 VAL B N 1
ATOM 3333 C CA . VAL B 1 98 ? 26.475 2.328 -3.244 1 97.31 98 VAL B CA 1
ATOM 3334 C C . VAL B 1 98 ? 26.241 2.802 -4.676 1 97.31 98 VAL B C 1
ATOM 3336 O O . VAL B 1 98 ? 25.289 3.539 -4.945 1 97.31 98 VAL B O 1
ATOM 3339 N N . ALA B 1 99 ? 27.059 2.342 -5.533 1 95.95 99 ALA B N 1
ATOM 3340 C CA . ALA B 1 99 ? 26.918 2.708 -6.94 1 95.95 99 ALA B CA 1
ATOM 3341 C C . ALA B 1 99 ? 25.572 2.248 -7.494 1 95.95 99 ALA B C 1
ATOM 3343 O O . ALA B 1 99 ? 24.905 2.992 -8.217 1 95.95 99 ALA B O 1
ATOM 3344 N N . PHE B 1 100 ? 25.261 1.096 -7.12 1 95.79 100 PHE B N 1
ATOM 3345 C CA . PHE B 1 100 ? 23.996 0.519 -7.559 1 95.79 100 PHE B CA 1
ATOM 3346 C C . PHE B 1 100 ? 22.819 1.333 -7.033 1 95.79 100 PHE B C 1
ATOM 3348 O O . PHE B 1 100 ? 21.873 1.614 -7.773 1 95.79 100 PHE B O 1
ATOM 3355 N N . ALA B 1 101 ? 22.853 1.674 -5.798 1 96.87 101 ALA B N 1
ATOM 3356 C CA . ALA B 1 101 ? 21.794 2.47 -5.183 1 96.87 101 ALA B CA 1
ATOM 3357 C C . ALA B 1 101 ? 21.652 3.823 -5.876 1 96.87 101 ALA B C 1
ATOM 3359 O O . ALA B 1 101 ? 20.539 4.251 -6.193 1 96.87 101 ALA B O 1
ATOM 3360 N N . VAL B 1 102 ? 22.765 4.451 -6.111 1 96.11 102 VAL B N 1
ATOM 3361 C CA . VAL B 1 102 ? 22.769 5.778 -6.719 1 96.11 102 VAL B CA 1
ATOM 3362 C C . VAL B 1 102 ? 22.15 5.71 -8.113 1 96.11 102 VAL B C 1
ATOM 3364 O O . VAL B 1 102 ? 21.442 6.629 -8.53 1 96.11 102 VAL B O 1
ATOM 3367 N N . ASP B 1 103 ? 22.37 4.632 -8.774 1 93.85 103 ASP B N 1
ATOM 3368 C CA . ASP B 1 103 ? 21.836 4.435 -10.118 1 93.85 103 ASP B CA 1
ATOM 3369 C C . ASP B 1 103 ? 20.312 4.346 -10.096 1 93.85 103 ASP B C 1
ATOM 3371 O O . ASP B 1 103 ? 19.657 4.566 -11.117 1 93.85 103 ASP B O 1
ATOM 3375 N N . LEU B 1 104 ? 19.755 4.068 -8.944 1 94.62 104 LEU B N 1
ATOM 3376 C CA . LEU B 1 104 ? 18.311 3.914 -8.805 1 94.62 104 LEU B CA 1
ATOM 3377 C C . LEU B 1 104 ? 17.663 5.225 -8.375 1 94.62 104 LEU B C 1
ATOM 3379 O O . LEU B 1 104 ? 16.435 5.325 -8.316 1 94.62 104 LEU B O 1
ATOM 3383 N N . LEU B 1 105 ? 18.501 6.234 -8.11 1 95.79 105 LEU B N 1
ATOM 3384 C CA . LEU B 1 105 ? 17.964 7.43 -7.469 1 95.79 105 LEU B CA 1
ATOM 3385 C C . LEU B 1 105 ? 18.117 8.647 -8.375 1 95.79 105 LEU B C 1
ATOM 3387 O O . LEU B 1 105 ? 19.238 9.056 -8.688 1 95.79 105 LEU B O 1
ATOM 3391 N N . VAL B 1 106 ? 17.036 9.207 -8.73 1 93.34 106 VAL B N 1
ATOM 3392 C CA . VAL B 1 106 ? 17.032 10.371 -9.611 1 93.34 106 VAL B CA 1
ATOM 3393 C C . VAL B 1 106 ? 17.698 11.552 -8.91 1 93.34 106 VAL B C 1
ATOM 3395 O O . VAL B 1 106 ? 17.381 11.858 -7.758 1 93.34 106 VAL B O 1
ATOM 3398 N N . GLY B 1 107 ? 18.654 12.189 -9.565 1 92.41 107 GLY B N 1
ATOM 3399 C CA . GLY B 1 107 ? 19.289 13.398 -9.065 1 92.41 107 GLY B CA 1
ATOM 3400 C C . GLY B 1 107 ? 20.458 13.12 -8.139 1 92.41 107 GLY B C 1
ATOM 3401 O O . GLY B 1 107 ? 21.115 14.048 -7.663 1 92.41 107 GLY B O 1
ATOM 3402 N N . ALA B 1 108 ? 20.687 11.848 -7.863 1 94.92 108 ALA B N 1
ATOM 3403 C CA . ALA B 1 108 ? 21.796 11.493 -6.981 1 94.92 108 ALA B CA 1
ATOM 3404 C C . ALA B 1 108 ? 23.065 11.215 -7.781 1 94.92 108 ALA B C 1
ATOM 3406 O O . ALA B 1 108 ? 23.011 10.602 -8.85 1 94.92 108 ALA B O 1
ATOM 3407 N N . GLU B 1 109 ? 24.169 11.71 -7.252 1 94.68 109 GLU B N 1
ATOM 3408 C CA . GLU B 1 109 ? 25.461 11.484 -7.894 1 94.68 109 GLU B CA 1
ATOM 3409 C C . GLU B 1 109 ? 26.565 11.286 -6.859 1 94.68 109 GLU B C 1
ATOM 3411 O O . GLU B 1 109 ? 26.534 11.895 -5.788 1 94.68 109 GLU B O 1
ATOM 3416 N N . ILE B 1 110 ? 27.478 10.48 -7.25 1 95.08 110 ILE B N 1
ATOM 3417 C CA . ILE B 1 110 ? 28.683 10.356 -6.436 1 95.08 110 ILE B CA 1
ATOM 3418 C C . ILE B 1 110 ? 29.656 11.481 -6.779 1 95.08 110 ILE B C 1
ATOM 3420 O O . ILE B 1 110 ? 30.18 11.539 -7.894 1 95.08 110 ILE B O 1
ATOM 3424 N N . MET B 1 111 ? 29.915 12.307 -5.799 1 92.21 111 MET B N 1
ATOM 3425 C CA . MET B 1 111 ? 30.723 13.495 -6.059 1 92.21 111 MET B CA 1
ATOM 3426 C C . MET B 1 111 ? 32.178 13.259 -5.668 1 92.21 111 MET B C 1
ATOM 3428 O O . MET B 1 111 ? 33.083 13.885 -6.222 1 92.21 111 MET B O 1
ATOM 3432 N N . GLU B 1 112 ? 32.325 12.554 -4.62 1 90.38 112 GLU B N 1
ATOM 3433 C CA . GLU B 1 112 ? 33.663 12.254 -4.12 1 90.38 112 GLU B CA 1
ATOM 3434 C C . GLU B 1 112 ? 33.839 10.757 -3.878 1 90.38 112 GLU B C 1
ATOM 3436 O O . GLU B 1 112 ? 32.925 10.09 -3.39 1 90.38 112 GLU B O 1
ATOM 3441 N N . ASP B 1 113 ? 34.958 10.234 -4.315 1 91.05 113 ASP B N 1
ATOM 3442 C CA . ASP B 1 113 ? 35.362 8.849 -4.093 1 91.05 113 ASP B CA 1
ATOM 3443 C C . ASP B 1 113 ? 36.812 8.769 -3.622 1 91.05 113 ASP B C 1
ATOM 3445 O O . ASP B 1 113 ? 37.738 8.825 -4.433 1 91.05 113 ASP B O 1
ATOM 3449 N N . THR B 1 114 ? 37.014 8.623 -2.31 1 89.47 114 THR B N 1
ATOM 3450 C CA . THR B 1 114 ? 38.36 8.597 -1.751 1 89.47 114 THR B CA 1
ATOM 3451 C C . THR B 1 114 ? 38.824 7.161 -1.524 1 89.47 114 THR B C 1
ATOM 3453 O O . THR B 1 114 ? 39.857 6.929 -0.892 1 89.47 114 THR B O 1
ATOM 3456 N N . GLY B 1 115 ? 38.115 6.181 -1.983 1 86.27 115 GLY B N 1
ATOM 3457 C CA . GLY B 1 115 ? 38.434 4.777 -1.781 1 86.27 115 GLY B CA 1
ATOM 3458 C C . GLY B 1 115 ? 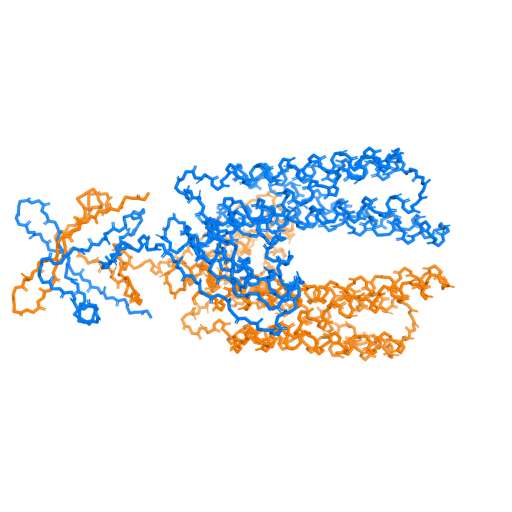37.681 4.154 -0.621 1 86.27 115 GLY B C 1
ATOM 3459 O O . GLY B 1 115 ? 37.015 3.129 -0.785 1 86.27 115 GLY B O 1
ATOM 3460 N N . ASN B 1 116 ? 37.743 4.942 0.526 1 92.03 116 ASN B N 1
ATOM 3461 C CA . ASN B 1 116 ? 37.051 4.37 1.677 1 92.03 116 ASN B CA 1
ATOM 3462 C C . ASN B 1 116 ? 35.789 5.157 2.019 1 92.03 116 ASN B C 1
ATOM 3464 O O . ASN B 1 116 ? 35.062 4.8 2.948 1 92.03 116 ASN B O 1
ATOM 3468 N N . LYS B 1 117 ? 35.587 6.228 1.291 1 95.29 117 LYS B N 1
ATOM 3469 C CA . LYS B 1 117 ? 34.417 7.066 1.537 1 95.29 117 LYS B CA 1
ATOM 3470 C C . LYS B 1 117 ? 33.84 7.602 0.229 1 95.29 117 LYS B C 1
ATOM 3472 O O . LYS B 1 117 ? 34.581 8.081 -0.632 1 95.29 117 LYS B O 1
ATOM 3477 N N . LEU B 1 118 ? 32.572 7.446 0.13 1 96.89 118 LEU B N 1
ATOM 3478 C CA . LEU B 1 118 ? 31.855 7.977 -1.024 1 96.89 118 L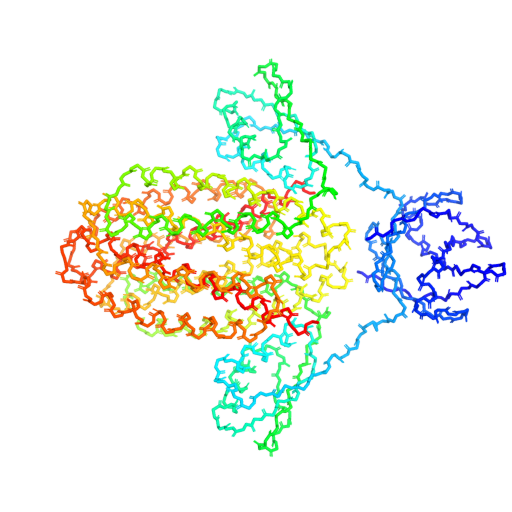EU B CA 1
ATOM 3479 C C . LEU B 1 118 ? 30.894 9.084 -0.604 1 96.89 118 LEU B C 1
ATOM 3481 O O . LEU B 1 118 ? 30.171 8.943 0.385 1 96.89 118 LEU B O 1
ATOM 3485 N N . LEU B 1 119 ? 30.89 10.169 -1.276 1 96.87 119 LEU B N 1
ATOM 3486 C CA . LEU B 1 119 ? 29.966 11.266 -1.008 1 96.87 119 LEU B CA 1
ATOM 3487 C C . LEU B 1 119 ? 28.889 11.345 -2.084 1 96.87 119 LEU B C 1
ATOM 3489 O O . LEU B 1 119 ? 29.195 11.552 -3.261 1 96.87 119 LEU B O 1
ATOM 3493 N N . ILE B 1 120 ? 27.682 11.099 -1.705 1 96.86 120 ILE B N 1
ATOM 3494 C CA . ILE B 1 120 ? 26.539 11.189 -2.607 1 96.86 120 ILE B CA 1
ATOM 3495 C C . ILE B 1 120 ? 25.839 12.533 -2.419 1 96.86 120 ILE B C 1
ATOM 3497 O O . ILE B 1 120 ? 25.501 12.913 -1.296 1 96.86 120 ILE B O 1
ATOM 3501 N N . GLU B 1 121 ? 25.58 13.239 -3.482 1 94.76 121 GLU B N 1
ATOM 3502 C CA . GLU B 1 121 ? 24.814 14.481 -3.455 1 94.76 121 GLU B CA 1
ATOM 3503 C C . GLU B 1 121 ? 23.544 14.366 -4.293 1 94.76 121 GLU B C 1
ATOM 3505 O O . GLU B 1 121 ? 23.557 13.766 -5.37 1 94.76 121 GLU B O 1
ATOM 3510 N N . VAL B 1 122 ? 22.507 14.851 -3.769 1 93.13 122 VAL B N 1
ATOM 3511 C CA . VAL B 1 122 ? 21.226 14.823 -4.467 1 93.13 122 VAL B CA 1
ATOM 3512 C C . VAL B 1 122 ? 20.879 16.224 -4.967 1 93.13 122 VAL B C 1
ATOM 3514 O O . VAL B 1 122 ? 20.702 17.148 -4.169 1 93.13 122 VAL B O 1
ATOM 3517 N N . PHE B 1 123 ? 20.729 16.412 -6.249 1 87.13 123 PHE B N 1
ATOM 3518 C CA . PHE B 1 123 ? 20.511 17.706 -6.886 1 87.13 123 PHE B CA 1
ATOM 3519 C C . PHE B 1 123 ? 19.06 17.852 -7.33 1 87.13 123 PHE B C 1
ATOM 3521 O O . PHE B 1 123 ? 18.789 18.157 -8.493 1 87.13 123 PHE B O 1
ATOM 3528 N N . LEU B 1 124 ? 18.151 17.539 -6.529 1 84.86 124 LEU B N 1
ATOM 3529 C CA . LEU B 1 124 ? 16.738 17.62 -6.884 1 84.86 124 LEU B CA 1
ATOM 3530 C C . LEU B 1 124 ? 16.117 18.907 -6.353 1 84.86 124 LEU B C 1
ATOM 3532 O O . LEU B 1 124 ? 16.316 19.263 -5.189 1 84.86 124 LEU B O 1
ATOM 3536 N N . ASP B 1 125 ? 15.521 19.638 -7.222 1 78.95 125 ASP B N 1
ATOM 3537 C CA . ASP B 1 125 ? 14.674 20.751 -6.803 1 78.95 125 ASP B CA 1
ATOM 3538 C C . ASP B 1 125 ? 13.219 20.31 -6.657 1 78.95 125 ASP B C 1
ATOM 3540 O O . ASP B 1 125 ? 12.462 20.317 -7.629 1 78.95 125 ASP B O 1
ATOM 3544 N N . VAL B 1 126 ? 12.859 19.933 -5.554 1 76.67 126 VAL B N 1
ATOM 3545 C CA . VAL B 1 126 ? 11.574 19.304 -5.267 1 76.67 126 VAL B CA 1
ATOM 3546 C C . VAL B 1 126 ? 10.438 20.241 -5.67 1 76.67 126 VAL B C 1
ATOM 3548 O O . VAL B 1 126 ? 9.354 19.787 -6.044 1 76.67 126 VAL B O 1
ATOM 3551 N N . GLU B 1 127 ? 10.639 21.477 -5.644 1 72.05 127 GLU B N 1
ATOM 3552 C CA . GLU B 1 127 ? 9.596 22.452 -5.946 1 72.05 127 GLU B CA 1
ATOM 3553 C C . GLU B 1 127 ? 9.25 22.449 -7.432 1 72.05 127 GLU B C 1
ATOM 3555 O O . GLU B 1 127 ? 8.186 22.928 -7.829 1 72.05 127 GLU B O 1
ATOM 3560 N N . ARG B 1 128 ? 10.152 21.886 -8.185 1 75.6 128 ARG B N 1
ATOM 3561 C CA . ARG B 1 128 ? 9.965 21.908 -9.632 1 75.6 128 ARG B CA 1
ATOM 3562 C C . ARG B 1 128 ? 9.175 20.69 -10.1 1 75.6 128 ARG B C 1
ATOM 3564 O O . ARG B 1 128 ? 8.753 20.624 -11.256 1 75.6 128 ARG B O 1
ATOM 3571 N N . PHE B 1 129 ? 8.963 19.809 -9.166 1 77.21 129 PHE B N 1
ATOM 3572 C CA . PHE B 1 129 ? 8.301 18.577 -9.581 1 77.21 129 PHE B CA 1
ATOM 3573 C C . PHE B 1 129 ? 6.823 18.606 -9.211 1 77.21 129 PHE B C 1
ATOM 3575 O O . PHE B 1 129 ? 6.462 19.025 -8.11 1 77.21 129 PHE B O 1
ATOM 3582 N N . GLU B 1 130 ? 6.066 18.286 -10.22 1 86.83 130 GLU B N 1
ATOM 3583 C CA . GLU B 1 130 ? 4.653 18.004 -9.989 1 86.83 130 GLU B CA 1
ATOM 3584 C C . GLU B 1 130 ? 4.41 16.507 -9.817 1 86.83 130 GLU B C 1
ATOM 3586 O O . GLU B 1 130 ? 4.609 15.729 -10.753 1 86.83 130 GLU B O 1
ATOM 3591 N N . ILE B 1 131 ? 4.02 16.118 -8.764 1 90.96 131 ILE B N 1
ATOM 3592 C CA . ILE B 1 131 ? 3.842 14.714 -8.411 1 90.96 131 ILE B CA 1
ATOM 3593 C C . ILE B 1 131 ? 2.956 14.029 -9.449 1 90.96 131 ILE B C 1
ATOM 3595 O O . ILE B 1 131 ? 3.255 12.919 -9.894 1 90.96 131 ILE B O 1
ATOM 3599 N N . ASP B 1 132 ? 1.903 14.7 -9.961 1 92.62 132 ASP B N 1
ATOM 3600 C CA . ASP B 1 132 ? 0.985 14.126 -10.94 1 92.62 132 ASP B CA 1
ATOM 3601 C C . ASP B 1 132 ? 1.702 13.826 -12.254 1 92.62 132 ASP B C 1
ATOM 3603 O O . ASP B 1 132 ? 1.433 12.808 -12.895 1 92.62 132 ASP B O 1
ATOM 3607 N N . ALA B 1 133 ? 2.61 14.717 -12.591 1 93.13 133 ALA B N 1
ATOM 3608 C CA . ALA B 1 133 ? 3.332 14.534 -13.847 1 93.13 133 ALA B CA 1
ATOM 3609 C C . ALA B 1 133 ? 4.243 13.312 -13.783 1 93.13 133 ALA B C 1
ATOM 3611 O O . ALA B 1 133 ? 4.335 12.546 -14.745 1 93.13 133 ALA B O 1
ATOM 3612 N N . ILE B 1 134 ? 4.927 13.12 -12.714 1 94.45 134 ILE B N 1
ATOM 3613 C CA . ILE B 1 134 ? 5.825 11.982 -12.55 1 94.45 134 ILE B CA 1
ATOM 3614 C C . ILE B 1 134 ? 5.013 10.691 -12.47 1 94.45 134 ILE B C 1
ATOM 3616 O O . ILE B 1 134 ? 5.412 9.664 -13.024 1 94.45 134 ILE B O 1
ATOM 3620 N N . LEU B 1 135 ? 3.88 10.744 -11.788 1 95.78 135 LEU B N 1
ATOM 3621 C CA . LEU B 1 135 ? 2.985 9.595 -11.706 1 95.78 135 LEU B CA 1
ATOM 3622 C C . LEU B 1 135 ? 2.482 9.197 -13.09 1 95.78 135 LEU B C 1
ATOM 3624 O O . LEU B 1 135 ? 2.404 8.008 -13.408 1 95.78 135 LEU B O 1
ATOM 3628 N N . GLU B 1 136 ? 2.149 10.167 -13.883 1 96 136 GLU B N 1
ATOM 3629 C CA . GLU B 1 136 ? 1.709 9.901 -15.249 1 96 136 GLU B CA 1
ATOM 3630 C C . GLU B 1 136 ? 2.814 9.235 -16.065 1 96 136 GLU B C 1
ATOM 3632 O O . GLU B 1 136 ? 2.548 8.329 -16.856 1 96 136 GLU B O 1
ATOM 3637 N N . LYS B 1 137 ? 4 9.743 -15.934 1 96.34 137 LYS B N 1
ATOM 3638 C CA . LYS B 1 137 ? 5.137 9.13 -16.614 1 96.34 137 LYS B CA 1
ATOM 3639 C C . LYS B 1 137 ? 5.31 7.674 -16.191 1 96.34 137 LYS B C 1
ATOM 3641 O O . LYS B 1 137 ? 5.523 6.798 -17.032 1 96.34 137 LYS B O 1
ATOM 3646 N N . LEU B 1 138 ? 5.269 7.425 -14.87 1 97.17 138 LEU B N 1
ATOM 3647 C CA . LEU B 1 138 ? 5.353 6.077 -14.319 1 97.17 138 LEU B CA 1
ATOM 3648 C C . LEU B 1 138 ? 4.275 5.178 -14.916 1 97.17 138 LEU B C 1
ATOM 3650 O O . LEU B 1 138 ? 4.561 4.054 -15.336 1 97.17 138 LEU B O 1
ATOM 3654 N N . PHE B 1 139 ? 3.086 5.675 -14.976 1 97.91 139 PHE B N 1
ATOM 3655 C CA . PHE B 1 139 ? 1.961 4.942 -15.546 1 97.91 139 PHE B CA 1
ATOM 3656 C C . PHE B 1 139 ? 2.208 4.629 -17.017 1 97.91 139 PHE B C 1
ATOM 3658 O O . PHE B 1 139 ? 2.011 3.495 -17.457 1 97.91 139 PHE B O 1
ATOM 3665 N N . ASN B 1 140 ? 2.652 5.596 -17.739 1 97.72 140 ASN B N 1
ATOM 3666 C CA . ASN B 1 140 ? 2.853 5.425 -19.174 1 97.72 140 ASN B CA 1
ATOM 3667 C C . ASN B 1 140 ? 3.904 4.359 -19.469 1 97.72 140 ASN B C 1
ATOM 3669 O O . ASN B 1 140 ? 3.741 3.559 -20.392 1 97.72 140 ASN B O 1
ATOM 3673 N N . ILE B 1 141 ? 4.951 4.339 -18.711 1 97.72 141 ILE B N 1
ATOM 3674 C CA . ILE B 1 141 ? 5.985 3.326 -18.896 1 97.72 141 ILE B CA 1
ATOM 3675 C C . ILE B 1 141 ? 5.414 1.944 -18.587 1 97.72 141 ILE B C 1
ATOM 3677 O O . ILE B 1 141 ? 5.604 1.001 -19.359 1 97.72 141 ILE B O 1
ATOM 3681 N N . THR B 1 142 ? 4.69 1.806 -17.505 1 98.03 142 THR B N 1
ATOM 3682 C CA . THR B 1 142 ? 4.107 0.533 -17.097 1 98.03 142 THR B CA 1
ATOM 3683 C C . THR B 1 142 ? 3.102 0.041 -18.135 1 98.03 142 THR B C 1
ATOM 3685 O O . THR B 1 142 ? 3.087 -1.142 -18.48 1 98.03 142 THR B O 1
ATOM 3688 N N . LEU B 1 143 ? 2.294 0.997 -18.629 1 97.75 143 LEU B N 1
ATOM 3689 C CA . LEU B 1 143 ? 1.314 0.65 -19.651 1 97.75 143 LEU B CA 1
ATOM 3690 C C . LEU B 1 143 ? 2.002 0.153 -20.918 1 97.75 143 LEU B C 1
ATOM 3692 O O . LEU B 1 143 ? 1.551 -0.814 -21.536 1 97.75 143 LEU B O 1
ATOM 3696 N N . SER B 1 144 ? 3.049 0.847 -21.264 1 96.76 144 SER B N 1
ATOM 3697 C CA . SER B 1 144 ? 3.808 0.441 -22.443 1 96.76 144 SER B CA 1
ATOM 3698 C C . SER B 1 144 ? 4.401 -0.953 -22.266 1 96.76 144 SER B C 1
ATOM 3700 O O . SER B 1 144 ? 4.452 -1.737 -23.215 1 96.76 144 SER B O 1
ATOM 3702 N N . MET B 1 145 ? 4.861 -1.281 -21.052 1 97.1 145 MET B N 1
ATOM 3703 C CA . MET B 1 145 ? 5.366 -2.618 -20.754 1 97.1 145 MET B CA 1
ATOM 3704 C C . MET B 1 145 ? 4.277 -3.668 -20.95 1 97.1 145 MET B C 1
ATOM 3706 O O . MET B 1 145 ? 4.536 -4.743 -21.493 1 97.1 145 MET B O 1
ATOM 3710 N N . LEU B 1 146 ? 3.113 -3.357 -20.502 1 96.8 146 LEU B N 1
ATOM 3711 C CA . LEU B 1 146 ? 1.989 -4.278 -20.63 1 96.8 146 LEU B CA 1
ATOM 3712 C C . LEU B 1 146 ? 1.616 -4.48 -22.095 1 96.8 146 LEU B C 1
ATOM 3714 O O . LEU B 1 146 ? 1.317 -5.6 -22.515 1 96.8 146 LEU B O 1
ATOM 3718 N N . LYS B 1 147 ? 1.652 -3.431 -22.888 1 96 147 LYS B N 1
ATOM 3719 C CA . LYS B 1 147 ? 1.387 -3.513 -24.321 1 96 147 LYS B CA 1
ATOM 3720 C C . LYS B 1 147 ? 2.394 -4.426 -25.015 1 96 147 LYS B C 1
ATOM 3722 O O . LYS B 1 147 ? 2.017 -5.26 -25.842 1 96 147 LYS B O 1
ATOM 3727 N N . ASP B 1 148 ? 3.628 -4.262 -24.676 1 95.64 148 ASP B N 1
ATOM 3728 C CA . ASP B 1 148 ? 4.676 -5.1 -25.25 1 95.64 148 ASP B CA 1
ATOM 3729 C C . ASP B 1 148 ? 4.491 -6.562 -24.848 1 95.64 148 ASP B C 1
ATOM 3731 O O . ASP B 1 148 ? 4.733 -7.467 -25.65 1 95.64 148 ASP B O 1
ATOM 3735 N N . LEU B 1 149 ? 4.128 -6.754 -23.578 1 95.58 149 LEU B N 1
ATOM 3736 C CA . LEU B 1 149 ? 3.902 -8.11 -23.091 1 95.58 149 LEU B CA 1
ATOM 3737 C C . LEU B 1 149 ? 2.816 -8.806 -23.905 1 95.58 149 LEU B C 1
ATOM 3739 O O . LEU B 1 149 ? 2.911 -10.006 -24.176 1 95.58 149 LEU B O 1
ATOM 3743 N N . LYS B 1 150 ? 1.749 -8.071 -24.244 1 94.9 150 LYS B N 1
ATOM 3744 C CA . LYS B 1 150 ? 0.671 -8.604 -25.072 1 94.9 150 LYS B CA 1
ATOM 3745 C C . LYS B 1 150 ? 1.22 -9.237 -26.347 1 94.9 150 LYS B C 1
ATOM 3747 O O . LYS B 1 150 ? 0.838 -10.353 -26.706 1 94.9 150 LYS B O 1
ATOM 3752 N N . ASP B 1 151 ? 2.129 -8.584 -26.964 1 90.71 151 ASP B N 1
ATOM 3753 C CA . ASP B 1 151 ? 2.716 -9.061 -28.212 1 90.71 151 ASP B CA 1
ATOM 3754 C C . ASP B 1 151 ? 3.624 -10.264 -27.967 1 90.71 151 ASP B C 1
ATOM 3756 O O . ASP B 1 151 ? 3.639 -11.21 -28.758 1 90.71 151 ASP B O 1
ATOM 3760 N N . VAL B 1 152 ? 4.365 -10.202 -26.873 1 92.09 152 VAL B N 1
ATOM 3761 C CA . VAL B 1 152 ? 5.344 -11.236 -26.557 1 92.09 152 VAL B CA 1
ATOM 3762 C C . VAL B 1 152 ? 4.629 -12.548 -26.244 1 92.09 152 VAL B C 1
ATOM 3764 O O . VAL B 1 152 ? 5.093 -13.623 -26.63 1 92.09 152 VAL B O 1
ATOM 3767 N N . VAL B 1 153 ? 3.521 -12.496 -25.58 1 91.56 153 VAL B N 1
ATOM 3768 C CA . VAL B 1 153 ? 2.808 -13.707 -25.188 1 91.56 153 VAL B CA 1
ATOM 3769 C C . VAL B 1 153 ? 2.171 -14.352 -26.417 1 91.56 153 VAL B C 1
ATOM 3771 O O . VAL B 1 153 ? 1.988 -15.571 -26.462 1 91.56 153 VAL B O 1
ATOM 3774 N N . ALA B 1 154 ? 1.781 -13.477 -27.39 1 90.09 154 ALA B N 1
ATOM 3775 C CA . ALA B 1 154 ? 1.209 -13.993 -28.63 1 90.09 154 ALA B CA 1
ATOM 3776 C C . ALA B 1 154 ? 2.29 -14.589 -29.527 1 90.09 154 ALA B C 1
ATOM 3778 O O . ALA B 1 154 ? 2.112 -15.673 -30.089 1 90.09 154 ALA B O 1
ATOM 3779 N N . ASN B 1 155 ? 3.326 -13.764 -29.665 1 88.67 155 ASN B N 1
ATOM 3780 C CA . ASN B 1 155 ? 4.482 -14.136 -30.475 1 88.67 155 ASN B CA 1
ATOM 3781 C C . ASN B 1 155 ? 5.788 -13.942 -29.711 1 88.67 155 ASN B C 1
ATOM 3783 O O . ASN B 1 155 ? 6.322 -12.832 -29.658 1 88.67 155 ASN B O 1
ATOM 3787 N N . LEU B 1 156 ? 6.265 -14.989 -29.242 1 88.87 156 LEU B N 1
ATOM 3788 C CA . LEU B 1 156 ? 7.47 -14.921 -28.423 1 88.87 156 LEU B CA 1
ATOM 3789 C C . LEU B 1 156 ? 8.548 -14.09 -29.11 1 88.87 156 LEU B C 1
ATOM 3791 O O . LEU B 1 156 ? 8.848 -14.306 -30.287 1 88.87 156 LEU B O 1
ATOM 3795 N N . ASP B 1 157 ? 8.989 -13.048 -28.481 1 89.05 157 ASP B N 1
ATOM 3796 C CA . ASP B 1 157 ? 10.094 -12.196 -28.909 1 89.05 157 ASP B CA 1
ATOM 3797 C C . ASP B 1 157 ? 11.061 -11.932 -27.757 1 89.05 157 ASP B C 1
ATOM 3799 O O . ASP B 1 157 ? 10.793 -11.092 -26.895 1 89.05 157 ASP B O 1
ATOM 3803 N N . ARG B 1 158 ? 12.13 -12.503 -27.73 1 89.52 158 ARG B N 1
ATOM 3804 C CA . ARG B 1 158 ? 13.101 -12.444 -26.643 1 89.52 158 ARG B CA 1
ATOM 3805 C C . ARG B 1 158 ? 13.647 -11.031 -26.473 1 89.52 158 ARG B C 1
ATOM 3807 O O . ARG B 1 158 ? 13.928 -10.599 -25.353 1 89.52 158 ARG B O 1
ATOM 3814 N N . ALA B 1 159 ? 13.832 -10.376 -27.586 1 91.28 159 ALA B N 1
ATOM 3815 C CA . ALA B 1 159 ? 14.361 -9.016 -27.533 1 91.28 159 ALA B CA 1
ATOM 3816 C C . ALA B 1 159 ? 13.409 -8.086 -26.785 1 91.28 159 ALA B C 1
ATOM 3818 O O . ALA B 1 159 ? 13.841 -7.29 -25.948 1 91.28 159 ALA B O 1
ATOM 3819 N N . VAL B 1 160 ? 12.173 -8.241 -27.063 1 92.51 160 VAL B N 1
ATOM 3820 C CA . VAL B 1 160 ? 11.167 -7.409 -26.411 1 92.51 160 VAL B CA 1
ATOM 3821 C C . VAL B 1 160 ? 11.103 -7.748 -24.923 1 92.51 160 VAL B C 1
ATOM 3823 O O . VAL B 1 160 ? 10.942 -6.858 -24.084 1 92.51 160 VAL B O 1
ATOM 3826 N N . CYS B 1 161 ? 11.27 -8.961 -24.516 1 90.64 161 CYS B N 1
ATOM 3827 C CA . CYS B 1 161 ? 11.289 -9.371 -23.116 1 90.64 161 CYS B CA 1
ATOM 3828 C C . CYS B 1 161 ? 12.423 -8.686 -22.363 1 90.64 161 CYS B C 1
ATOM 3830 O O . CYS B 1 161 ? 12.24 -8.238 -21.23 1 90.64 161 CYS B O 1
ATOM 3832 N N . SER B 1 162 ? 13.531 -8.584 -23.018 1 90.3 162 SER B N 1
ATOM 3833 C CA . SER B 1 162 ? 14.687 -7.943 -22.4 1 90.3 162 SER B CA 1
ATOM 3834 C C . SER B 1 162 ? 14.434 -6.457 -22.164 1 90.3 162 SER B C 1
ATOM 3836 O O . SER B 1 162 ? 14.875 -5.9 -21.156 1 90.3 162 SER B O 1
ATOM 3838 N N . THR B 1 163 ? 13.749 -5.805 -23.062 1 93.25 163 THR B N 1
ATOM 3839 C CA . THR B 1 163 ? 13.458 -4.383 -22.92 1 93.25 163 THR B CA 1
ATOM 3840 C C . THR B 1 163 ? 12.498 -4.141 -21.758 1 93.25 163 THR B C 1
ATOM 3842 O O . THR B 1 163 ? 12.565 -3.103 -21.097 1 93.25 163 THR B O 1
ATOM 3845 N N . ILE B 1 164 ? 11.593 -5.136 -21.509 1 92.96 164 ILE B N 1
ATOM 3846 C CA . ILE B 1 164 ? 10.657 -5.017 -20.396 1 92.96 164 ILE B CA 1
ATOM 3847 C C . ILE B 1 164 ? 11.425 -4.971 -19.077 1 92.96 164 ILE B C 1
ATOM 3849 O O . ILE B 1 164 ? 11.122 -4.156 -18.203 1 92.96 164 ILE B O 1
ATOM 3853 N N . LEU B 1 165 ? 12.444 -5.711 -19 1 87.49 165 LEU B N 1
ATOM 3854 C CA . LEU B 1 165 ? 13.246 -5.779 -17.784 1 87.49 165 LEU B CA 1
ATOM 3855 C C . LEU B 1 165 ? 13.984 -4.466 -17.546 1 87.49 165 LEU B C 1
ATOM 3857 O O . LEU B 1 165 ? 14.077 -3.998 -16.409 1 87.49 165 LEU B O 1
ATOM 3861 N N . THR B 1 166 ? 14.477 -3.869 -18.617 1 89.99 166 THR B N 1
ATOM 3862 C CA . THR B 1 166 ? 15.174 -2.592 -18.518 1 89.99 166 THR B CA 1
ATOM 3863 C C . THR B 1 166 ? 14.218 -1.487 -18.076 1 89.99 166 THR B C 1
ATOM 3865 O O . THR B 1 166 ? 14.575 -0.642 -17.253 1 89.99 166 THR B O 1
ATOM 3868 N N . ARG B 1 167 ? 13.065 -1.532 -18.619 1 93.95 167 ARG B N 1
ATOM 3869 C CA . ARG B 1 167 ? 12.081 -0.506 -18.29 1 93.95 167 ARG B CA 1
ATOM 3870 C C . ARG B 1 167 ? 11.588 -0.661 -16.855 1 93.95 167 ARG B C 1
ATOM 3872 O O . ARG B 1 167 ? 11.158 0.313 -16.232 1 93.95 167 ARG B O 1
ATOM 3879 N N . GLU B 1 168 ? 11.63 -1.881 -16.352 1 94.21 168 GLU B N 1
ATOM 3880 C CA . GLU B 1 168 ? 11.296 -2.086 -14.945 1 94.21 168 GLU B CA 1
ATOM 3881 C C . GLU B 1 168 ? 12.199 -1.257 -14.037 1 94.21 168 GLU B C 1
ATOM 3883 O O . GLU B 1 168 ? 11.748 -0.731 -13.017 1 94.21 168 GLU B O 1
ATOM 3888 N N . ASN B 1 169 ? 13.441 -1.062 -14.426 1 91.64 169 ASN B N 1
ATOM 3889 C CA . ASN B 1 169 ? 14.374 -0.235 -13.668 1 91.64 169 ASN B CA 1
ATOM 3890 C C . ASN B 1 169 ? 13.949 1.231 -13.665 1 91.64 169 ASN B C 1
ATOM 3892 O O . ASN B 1 169 ? 14.108 1.925 -12.66 1 91.64 169 ASN B O 1
ATOM 3896 N N . GLU B 1 170 ? 13.472 1.649 -14.813 1 93.7 170 GLU B N 1
ATOM 3897 C CA . GLU B 1 170 ? 12.982 3.02 -14.912 1 93.7 170 GLU B CA 1
ATOM 3898 C C . GLU B 1 170 ? 11.774 3.242 -14.006 1 93.7 170 GLU B C 1
ATOM 3900 O O . GLU B 1 170 ? 11.639 4.301 -13.391 1 93.7 170 GLU B O 1
ATOM 3905 N N . VAL B 1 171 ? 10.942 2.218 -13.948 1 96.14 171 VAL B N 1
ATOM 3906 C CA . VAL B 1 171 ? 9.776 2.282 -13.073 1 96.14 171 VAL B CA 1
ATOM 3907 C C . VAL B 1 171 ? 10.227 2.407 -11.619 1 96.14 171 VAL B C 1
ATOM 3909 O O . VAL B 1 171 ? 9.686 3.216 -10.862 1 96.14 171 VAL B O 1
ATOM 3912 N N . ASP B 1 172 ? 11.224 1.708 -11.222 1 94.65 172 ASP B N 1
ATOM 3913 C CA . ASP B 1 172 ? 11.752 1.75 -9.862 1 94.65 172 ASP B CA 1
ATOM 3914 C C . ASP B 1 172 ? 12.288 3.139 -9.524 1 94.65 172 ASP B C 1
ATOM 3916 O O . ASP B 1 172 ? 12.027 3.665 -8.44 1 94.65 172 ASP B O 1
ATOM 3920 N N . LYS B 1 173 ? 12.975 3.729 -10.484 1 94.77 173 LYS B N 1
ATOM 3921 C CA . LYS B 1 173 ? 13.544 5.059 -10.292 1 94.77 173 LYS B CA 1
ATOM 3922 C C . LYS B 1 173 ? 12.451 6.092 -10.03 1 94.77 173 LYS B C 1
ATOM 3924 O O . LYS B 1 173 ? 12.547 6.879 -9.087 1 94.77 173 LYS B O 1
ATOM 3929 N N . LEU B 1 174 ? 11.485 6.015 -10.842 1 95.89 174 LEU B N 1
ATOM 3930 C CA . LEU B 1 174 ? 10.39 6.97 -10.709 1 95.89 174 LEU B CA 1
ATOM 3931 C C . LEU B 1 174 ? 9.586 6.702 -9.442 1 95.89 174 LEU B C 1
ATOM 3933 O O . LEU B 1 174 ? 9.076 7.634 -8.816 1 95.89 174 LEU B O 1
ATOM 3937 N N . HIS B 1 175 ? 9.498 5.429 -9.092 1 96.83 175 HIS B N 1
ATOM 3938 C CA . HIS B 1 1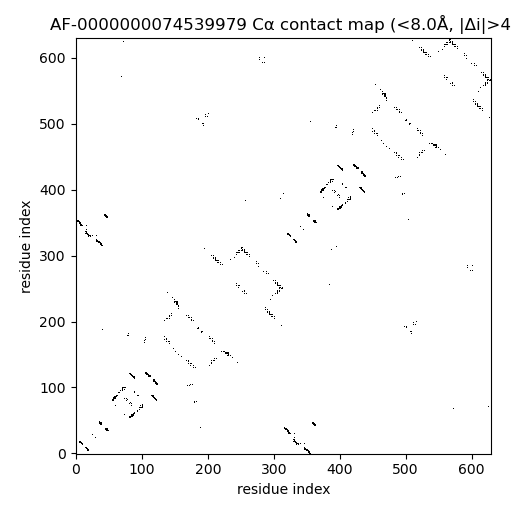75 ? 8.837 5.048 -7.849 1 96.83 175 HIS B CA 1
ATOM 3939 C C . HIS B 1 175 ? 9.505 5.704 -6.646 1 96.83 175 HIS B C 1
ATOM 3941 O O . HIS B 1 175 ? 8.833 6.328 -5.821 1 96.83 175 HIS B O 1
ATOM 3947 N N . PHE B 1 176 ? 10.817 5.668 -6.553 1 95.54 176 PHE B N 1
ATOM 3948 C CA . PHE B 1 176 ? 11.542 6.254 -5.431 1 95.54 176 PHE B CA 1
ATOM 3949 C C . PHE B 1 176 ? 11.434 7.774 -5.452 1 95.54 176 PHE B C 1
ATOM 3951 O O . PHE B 1 176 ? 11.335 8.409 -4.399 1 95.54 176 PHE B O 1
ATOM 3958 N N . LEU B 1 177 ? 11.439 8.319 -6.624 1 95.26 177 LEU B N 1
ATOM 3959 C CA . LEU B 1 177 ? 11.316 9.768 -6.742 1 95.26 177 LEU B CA 1
ATOM 3960 C C . LEU B 1 177 ? 9.973 10.245 -6.198 1 95.26 177 LEU B C 1
ATOM 3962 O O . LEU B 1 177 ? 9.92 11.182 -5.398 1 95.26 177 LEU B O 1
ATOM 3966 N N . VAL B 1 178 ? 8.914 9.562 -6.591 1 95.22 178 VAL B N 1
ATOM 3967 C CA . VAL B 1 178 ? 7.584 9.963 -6.147 1 95.22 178 VAL B CA 1
ATOM 3968 C C . VAL B 1 178 ? 7.482 9.825 -4.63 1 95.22 178 VAL B C 1
ATOM 3970 O O . VAL B 1 178 ? 6.92 10.693 -3.958 1 95.22 178 VAL B O 1
ATOM 3973 N N . LEU B 1 179 ? 8.04 8.754 -4.13 1 94.01 179 LEU B N 1
ATOM 3974 C CA . LEU B 1 179 ? 8.001 8.548 -2.686 1 94.01 179 LEU B CA 1
ATOM 3975 C C . LEU B 1 179 ? 8.732 9.671 -1.957 1 94.01 179 LEU B C 1
ATOM 3977 O O . LEU B 1 179 ? 8.262 10.156 -0.925 1 94.01 179 LEU B O 1
ATOM 3981 N N . ARG B 1 180 ? 9.864 10.105 -2.477 1 92.81 180 ARG B N 1
ATOM 3982 C CA . ARG B 1 180 ? 10.607 11.212 -1.883 1 92.81 180 ARG B CA 1
ATOM 3983 C C . ARG B 1 180 ? 9.785 12.497 -1.903 1 92.81 180 ARG B C 1
ATOM 3985 O O . ARG B 1 180 ? 9.735 13.223 -0.908 1 92.81 180 ARG B O 1
ATOM 3992 N N . LEU B 1 181 ? 9.136 12.706 -3.006 1 91.54 181 LEU B N 1
ATOM 3993 C CA . LEU B 1 181 ? 8.334 13.914 -3.166 1 91.54 181 LEU B CA 1
ATOM 3994 C C . LEU B 1 181 ? 7.135 13.899 -2.224 1 91.54 181 LEU B C 1
ATOM 3996 O O . LEU B 1 181 ? 6.776 14.931 -1.652 1 91.54 181 LEU B O 1
ATOM 4000 N N . LEU B 1 182 ? 6.531 12.751 -2.051 1 91.28 182 LEU B N 1
ATOM 4001 C CA . LEU B 1 182 ? 5.384 12.628 -1.158 1 91.28 182 LEU B CA 1
ATOM 4002 C C . LEU B 1 182 ? 5.798 12.853 0.292 1 91.28 182 LEU B C 1
ATOM 4004 O O . LEU B 1 182 ? 5.079 13.504 1.054 1 91.28 182 LEU B O 1
ATOM 4008 N N . ASN B 1 183 ? 6.924 12.298 0.657 1 87.41 183 ASN B N 1
ATOM 4009 C CA . ASN B 1 183 ? 7.438 12.515 2.005 1 87.41 183 ASN B CA 1
ATOM 4010 C C . ASN B 1 183 ? 7.682 13.996 2.281 1 87.41 183 ASN B C 1
ATOM 4012 O O . ASN B 1 183 ? 7.356 14.492 3.361 1 87.41 183 ASN B O 1
ATOM 4016 N N . HIS B 1 184 ? 8.185 14.64 1.304 1 83.58 184 HIS B N 1
ATOM 4017 C CA . HIS B 1 184 ? 8.418 16.076 1.417 1 83.58 184 HIS B CA 1
ATOM 4018 C C . HIS B 1 184 ? 7.103 16.842 1.512 1 83.58 184 HIS B C 1
ATOM 4020 O O . HIS B 1 184 ? 6.95 17.718 2.367 1 83.58 184 HIS B O 1
ATOM 4026 N N . ALA B 1 185 ? 6.206 16.49 0.68 1 80.04 185 ALA B N 1
ATOM 4027 C CA . ALA B 1 185 ? 4.92 17.181 0.623 1 80.04 185 ALA B CA 1
ATOM 4028 C C . ALA B 1 185 ? 4.128 16.972 1.911 1 80.04 185 ALA B C 1
ATOM 4030 O O . ALA B 1 185 ? 3.452 17.888 2.386 1 80.04 185 ALA B O 1
ATOM 4031 N N . GLY B 1 186 ? 4.18 15.848 2.436 1 73.59 186 GLY B N 1
ATOM 4032 C CA . GLY B 1 186 ? 3.474 15.544 3.671 1 73.59 186 GLY B CA 1
ATOM 4033 C C . GLY B 1 186 ? 4.05 16.257 4.879 1 73.59 186 GLY B C 1
ATOM 4034 O O . GLY B 1 186 ? 3.306 16.792 5.704 1 73.59 186 GLY B O 1
ATOM 4035 N N . GLU B 1 187 ? 5.309 16.25 4.975 1 68.87 187 GLU B N 1
ATOM 4036 C CA . GLU B 1 187 ? 5.983 16.869 6.112 1 68.87 187 GLU B CA 1
ATOM 4037 C C . GLU B 1 187 ? 5.843 18.388 6.079 1 68.87 187 GLU B C 1
ATOM 4039 O O . GLU B 1 187 ? 5.729 19.029 7.125 1 68.87 187 GLU B O 1
ATOM 4044 N N . GLY B 1 188 ? 5.792 18.857 4.828 1 64.33 188 GLY B N 1
ATOM 4045 C CA . GLY B 1 188 ? 5.68 20.299 4.681 1 64.33 188 GLY B CA 1
ATOM 4046 C C . GLY B 1 188 ? 4.254 20.802 4.793 1 64.33 188 GLY B C 1
ATOM 4047 O O . GLY B 1 188 ? 4.017 22.011 4.829 1 64.33 188 GLY B O 1
ATOM 4048 N N . GLY B 1 189 ? 3.332 19.809 4.839 1 64.04 189 GLY B N 1
ATOM 4049 C CA . GLY B 1 189 ? 1.94 20.212 4.959 1 64.04 189 GLY B CA 1
ATOM 4050 C C . GLY B 1 189 ? 1.337 20.67 3.644 1 64.04 189 GLY B C 1
ATOM 4051 O O . GLY B 1 189 ? 0.277 21.3 3.628 1 64.04 189 GLY B O 1
ATOM 4052 N N . ILE B 1 190 ? 2.071 20.526 2.56 1 66.37 190 ILE B N 1
ATOM 4053 C CA . ILE B 1 190 ? 1.611 20.934 1.237 1 66.37 190 ILE B CA 1
ATOM 4054 C C . ILE B 1 190 ? 0.456 20.039 0.794 1 66.37 190 ILE B C 1
ATOM 4056 O O . ILE B 1 190 ? -0.451 20.489 0.09 1 66.37 190 ILE B O 1
ATOM 4060 N N . MET B 1 191 ? 0.479 18.823 1.262 1 75.47 191 MET B N 1
ATOM 4061 C CA . MET B 1 191 ? -0.529 17.824 0.916 1 75.47 191 MET B CA 1
ATOM 4062 C C . MET B 1 191 ? -1.164 17.235 2.17 1 75.47 191 MET B C 1
ATOM 4064 O O . MET B 1 191 ? -0.472 16.963 3.153 1 75.47 191 MET B O 1
ATOM 4068 N N . HIS B 1 192 ? -2.505 17.141 2.045 1 77.73 192 HIS B N 1
ATOM 4069 C CA . HIS B 1 192 ? -3.189 16.485 3.155 1 77.73 192 HIS B CA 1
ATOM 4070 C C . HIS B 1 192 ? -2.704 15.05 3.329 1 77.73 192 HIS B C 1
ATOM 4072 O O . HIS B 1 192 ? -2.406 14.367 2.346 1 77.73 192 HIS B O 1
ATOM 4078 N N . ALA B 1 193 ? -2.602 14.699 4.494 1 80.06 193 ALA B N 1
ATOM 4079 C CA . ALA B 1 193 ? -2.085 13.372 4.821 1 80.06 193 ALA B CA 1
ATOM 4080 C C . ALA B 1 193 ? -2.857 12.285 4.08 1 80.06 193 ALA B C 1
ATOM 4082 O O . ALA B 1 193 ? -2.263 11.334 3.566 1 80.06 193 ALA B O 1
ATOM 4083 N N . VAL B 1 194 ? -4.178 12.445 3.985 1 84.23 194 VAL B N 1
ATOM 4084 C CA . VAL B 1 194 ? -5.017 11.442 3.337 1 84.23 194 VAL B CA 1
ATOM 4085 C C . VAL B 1 194 ? -4.665 11.353 1.854 1 84.23 194 VAL B C 1
ATOM 4087 O O . VAL B 1 194 ? -4.582 10.258 1.294 1 84.23 194 VAL B O 1
ATOM 4090 N N . ASP B 1 195 ? -4.419 12.45 1.287 1 87.4 195 ASP B N 1
ATOM 4091 C CA . ASP B 1 195 ? -4.04 12.476 -0.122 1 87.4 195 ASP B CA 1
ATOM 4092 C C . ASP B 1 195 ? -2.671 11.833 -0.334 1 87.4 195 ASP B C 1
ATOM 4094 O O . ASP B 1 195 ? -2.476 11.073 -1.285 1 87.4 195 ASP B O 1
ATOM 4098 N N . ALA B 1 196 ? -1.754 12.202 0.547 1 89.4 196 ALA B N 1
ATOM 4099 C CA . ALA B 1 196 ? -0.422 11.61 0.454 1 89.4 196 ALA B CA 1
ATOM 4100 C C . ALA B 1 196 ? -0.491 10.088 0.55 1 89.4 196 ALA B C 1
ATOM 4102 O O . ALA B 1 196 ? 0.183 9.381 -0.203 1 89.4 196 ALA B O 1
ATOM 4103 N N . MET B 1 197 ? -1.305 9.605 1.401 1 90.75 197 MET B N 1
ATOM 4104 C CA . MET B 1 197 ? -1.481 8.166 1.574 1 90.75 197 MET B CA 1
ATOM 4105 C C . MET B 1 197 ? -2.086 7.538 0.323 1 90.75 197 MET B C 1
ATOM 4107 O O . MET B 1 197 ? -1.666 6.46 -0.101 1 90.75 197 MET B O 1
ATOM 4111 N N . ASN B 1 198 ? -3.085 8.176 -0.205 1 91.97 198 ASN B N 1
ATOM 4112 C CA . ASN B 1 198 ? -3.714 7.683 -1.426 1 91.97 198 ASN B CA 1
ATOM 4113 C C . ASN B 1 198 ? -2.715 7.598 -2.576 1 91.97 198 ASN B C 1
ATOM 4115 O O . ASN B 1 198 ? -2.644 6.58 -3.268 1 91.97 198 ASN B O 1
ATOM 4119 N N . TYR B 1 199 ? -1.915 8.661 -2.722 1 93.72 199 TYR B N 1
ATOM 4120 C CA . TYR B 1 199 ? -0.91 8.679 -3.778 1 93.72 199 TYR B CA 1
ATOM 4121 C C . TYR B 1 199 ? 0.113 7.567 -3.576 1 93.72 199 TYR B C 1
ATOM 4123 O O . TYR B 1 199 ? 0.501 6.891 -4.532 1 93.72 199 TYR B O 1
ATOM 4131 N N . ARG B 1 200 ? 0.506 7.403 -2.417 1 94.04 200 ARG B N 1
ATOM 4132 C CA . ARG B 1 200 ? 1.485 6.361 -2.122 1 94.04 200 ARG B CA 1
ATOM 4133 C C . ARG B 1 200 ? 0.948 4.984 -2.497 1 94.04 200 ARG B C 1
ATOM 4135 O O . ARG B 1 200 ? 1.678 4.157 -3.048 1 94.04 200 ARG B O 1
ATOM 4142 N N . SER B 1 201 ? -0.279 4.749 -2.146 1 94.72 201 SER B N 1
ATOM 4143 C CA . SER B 1 201 ? -0.902 3.475 -2.492 1 94.72 201 SER B CA 1
ATOM 4144 C C . SER B 1 201 ? -0.893 3.246 -3.999 1 94.72 201 SER B C 1
ATOM 4146 O O . SER B 1 201 ? -0.59 2.144 -4.463 1 94.72 201 SER B O 1
ATOM 4148 N N . VAL B 1 202 ? -1.231 4.245 -4.729 1 96.79 202 VAL B N 1
ATOM 4149 C CA . VAL B 1 202 ? -1.312 4.125 -6.181 1 96.79 202 VAL B CA 1
ATOM 4150 C C . VAL B 1 202 ? 0.08 3.875 -6.757 1 96.79 202 VAL B C 1
ATOM 4152 O O . VAL B 1 202 ? 0.257 3.011 -7.618 1 96.79 202 VAL B O 1
ATOM 4155 N N . VAL B 1 203 ? 1.063 4.584 -6.272 1 96.62 203 VAL B N 1
ATOM 4156 C CA . VAL B 1 203 ? 2.434 4.427 -6.747 1 96.62 203 VAL B CA 1
ATOM 4157 C C . VAL B 1 203 ? 2.92 3.008 -6.463 1 96.62 203 VAL B C 1
ATOM 4159 O O . VAL B 1 203 ? 3.57 2.387 -7.307 1 96.62 203 VAL B O 1
ATOM 4162 N N . ARG B 1 204 ? 2.619 2.531 -5.344 1 95.37 204 ARG B N 1
ATOM 4163 C CA . ARG B 1 204 ? 2.992 1.165 -4.992 1 95.37 204 ARG B CA 1
ATOM 4164 C C . ARG B 1 204 ? 2.32 0.158 -5.919 1 95.37 204 ARG B C 1
ATOM 4166 O O . ARG B 1 204 ? 2.942 -0.823 -6.333 1 95.37 204 ARG B O 1
ATOM 4173 N N . ASN B 1 205 ? 1.067 0.366 -6.154 1 96.88 205 ASN B N 1
ATOM 4174 C CA . ASN B 1 205 ? 0.361 -0.521 -7.073 1 96.88 205 ASN B CA 1
ATOM 4175 C C . ASN B 1 205 ? 1.005 -0.524 -8.456 1 96.88 205 ASN B C 1
ATOM 4177 O O . ASN B 1 205 ? 1.101 -1.572 -9.098 1 96.88 205 ASN B O 1
ATOM 4181 N N . LEU B 1 206 ? 1.465 0.637 -8.951 1 97.6 206 LEU B N 1
ATOM 4182 C CA . LEU B 1 206 ? 2.126 0.717 -10.249 1 97.6 206 LEU B CA 1
ATOM 4183 C C . LEU B 1 206 ? 3.422 -0.087 -10.249 1 97.6 206 LEU B C 1
ATOM 4185 O O . LEU B 1 206 ? 3.711 -0.806 -11.208 1 97.6 206 LEU B O 1
ATOM 4189 N N . GLU B 1 207 ? 4.163 0.072 -9.216 1 96.56 207 GLU B N 1
ATOM 4190 C CA . GLU B 1 207 ? 5.398 -0.693 -9.078 1 96.56 207 GLU B CA 1
ATOM 4191 C C . GLU B 1 207 ? 5.122 -2.193 -9.081 1 96.56 207 GLU B C 1
ATOM 4193 O O . GLU B 1 207 ? 5.846 -2.962 -9.718 1 96.56 207 GLU B O 1
ATOM 4198 N N . ARG B 1 208 ? 4.108 -2.611 -8.418 1 95.44 208 ARG B N 1
ATOM 4199 C CA . ARG B 1 208 ? 3.744 -4.022 -8.349 1 95.44 208 ARG B CA 1
ATOM 4200 C C . ARG B 1 208 ? 3.282 -4.536 -9.708 1 95.44 208 ARG B C 1
ATOM 4202 O O . ARG B 1 208 ? 3.57 -5.677 -10.077 1 95.44 208 ARG B O 1
ATOM 4209 N N . VAL B 1 209 ? 2.518 -3.71 -10.371 1 97.68 209 VAL B N 1
ATOM 4210 C CA . VAL B 1 209 ? 2.105 -4.087 -11.719 1 97.68 209 VAL B CA 1
ATOM 4211 C C . VAL B 1 209 ? 3.336 -4.346 -12.584 1 97.68 209 VAL B C 1
ATOM 4213 O O . VAL B 1 209 ? 3.406 -5.356 -13.289 1 97.68 209 VAL B O 1
ATOM 4216 N N . SER B 1 210 ? 4.3 -3.423 -12.53 1 97.62 210 SER B N 1
ATOM 4217 C CA . SER B 1 210 ? 5.528 -3.584 -13.302 1 97.62 210 SER B CA 1
ATOM 4218 C C . SER B 1 210 ? 6.245 -4.879 -12.937 1 97.62 210 SER B C 1
ATOM 4220 O O . SER B 1 210 ? 6.768 -5.573 -13.811 1 97.62 210 SER B O 1
ATOM 4222 N N . ASP B 1 211 ? 6.247 -5.207 -11.713 1 94.64 211 ASP B N 1
ATOM 4223 C CA . ASP B 1 211 ? 6.857 -6.452 -11.257 1 94.64 211 ASP B CA 1
ATOM 4224 C C . ASP B 1 211 ? 6.162 -7.663 -11.874 1 94.64 211 ASP B C 1
ATOM 4226 O O . ASP B 1 211 ? 6.821 -8.609 -12.309 1 94.64 211 ASP B O 1
ATOM 4230 N N . HIS B 1 212 ? 4.906 -7.665 -11.851 1 96.43 212 HIS B N 1
ATOM 4231 C CA . HIS B 1 212 ? 4.156 -8.791 -12.395 1 96.43 212 HIS B CA 1
ATOM 4232 C C . HIS B 1 212 ? 4.323 -8.886 -13.908 1 96.43 212 HIS B C 1
ATOM 4234 O O . HIS B 1 212 ? 4.327 -9.984 -14.469 1 96.43 212 HIS B O 1
ATOM 4240 N N . ILE B 1 213 ? 4.461 -7.732 -14.591 1 97.41 213 ILE B N 1
ATOM 4241 C CA . ILE B 1 213 ? 4.733 -7.759 -16.024 1 97.41 213 ILE B CA 1
ATOM 4242 C C . ILE B 1 213 ? 6.069 -8.452 -16.283 1 97.41 213 ILE B C 1
ATOM 4244 O O . ILE B 1 213 ? 6.179 -9.283 -17.187 1 97.41 213 ILE B O 1
ATOM 4248 N N . SER B 1 214 ? 7.001 -8.112 -15.468 1 95.25 214 SER B N 1
ATOM 4249 C CA . SER B 1 214 ? 8.306 -8.752 -15.591 1 95.25 214 SER B CA 1
ATOM 4250 C C . SER B 1 214 ? 8.211 -10.254 -15.347 1 95.25 214 SER B C 1
ATOM 4252 O O . SER B 1 214 ? 8.807 -11.047 -16.08 1 95.25 214 SER B O 1
ATOM 4254 N N . GLN B 1 215 ? 7.471 -10.66 -14.376 1 94.19 215 GLN B N 1
ATOM 4255 C CA . GLN B 1 215 ? 7.29 -12.073 -14.062 1 94.19 215 GLN B CA 1
ATOM 4256 C C . GLN B 1 215 ? 6.61 -12.809 -15.213 1 94.19 215 GLN B C 1
ATOM 4258 O O . GLN B 1 215 ? 7.006 -13.922 -15.565 1 94.19 215 GLN B O 1
ATOM 4263 N N . MET B 1 216 ? 5.612 -12.182 -15.756 1 95.52 216 MET B N 1
ATOM 4264 C CA . MET B 1 216 ? 4.912 -12.786 -16.886 1 95.52 216 MET B CA 1
ATOM 4265 C C . MET B 1 216 ? 5.838 -12.924 -18.089 1 95.52 216 MET B C 1
ATOM 4267 O O . MET B 1 216 ? 5.78 -13.921 -18.811 1 95.52 216 MET B O 1
ATOM 4271 N N . SER B 1 217 ? 6.666 -11.914 -18.298 1 94.38 217 SER B N 1
ATOM 4272 C CA . SER B 1 217 ? 7.632 -11.965 -19.391 1 94.38 217 SER B CA 1
ATOM 4273 C C . SER B 1 217 ? 8.591 -13.139 -19.227 1 94.38 217 SER B C 1
ATOM 4275 O O . SER B 1 217 ? 8.835 -13.885 -20.177 1 94.38 217 SER B O 1
ATOM 4277 N N . GLU B 1 218 ? 9.086 -13.324 -18.064 1 92.68 218 GLU B N 1
ATOM 4278 C CA . GLU B 1 218 ? 9.992 -14.434 -17.784 1 92.68 218 GLU B CA 1
ATOM 4279 C C . GLU B 1 218 ? 9.299 -15.778 -17.988 1 92.68 218 GLU B C 1
ATOM 4281 O O . GLU B 1 218 ? 9.881 -16.703 -18.558 1 92.68 218 GLU B O 1
ATOM 4286 N N . ALA B 1 219 ? 8.063 -15.906 -17.475 1 92.76 219 ALA B N 1
ATOM 4287 C CA . ALA B 1 219 ? 7.292 -17.135 -17.644 1 92.76 219 ALA B CA 1
ATOM 4288 C C . ALA B 1 219 ? 7.048 -17.43 -19.122 1 92.76 219 ALA B C 1
ATOM 4290 O O . ALA B 1 219 ? 7.078 -18.589 -19.543 1 92.76 219 ALA B O 1
ATOM 4291 N N . THR B 1 220 ? 6.805 -16.403 -19.903 1 92.9 220 THR B N 1
ATOM 4292 C CA . THR B 1 220 ? 6.577 -16.558 -21.336 1 92.9 220 THR B CA 1
ATOM 4293 C C . THR B 1 220 ? 7.829 -17.091 -22.028 1 92.9 220 THR B C 1
ATOM 4295 O O . THR B 1 220 ? 7.741 -17.961 -22.896 1 92.9 220 THR B O 1
ATOM 4298 N N . LEU B 1 221 ? 8.964 -16.617 -21.611 1 91.41 221 LEU B N 1
ATOM 4299 C CA . LEU B 1 221 ? 10.221 -17.111 -22.161 1 91.41 221 LEU B CA 1
ATOM 4300 C C . LEU B 1 221 ? 10.378 -18.605 -21.902 1 91.41 221 LEU B C 1
ATOM 4302 O O . LEU B 1 221 ? 10.829 -19.348 -22.778 1 91.41 221 LEU B O 1
ATOM 4306 N N . ASN B 1 222 ? 9.907 -19.054 -20.798 1 90.11 222 ASN B N 1
ATOM 4307 C CA . ASN B 1 222 ? 10.035 -20.454 -20.407 1 90.11 222 ASN B CA 1
ATOM 4308 C C . ASN B 1 222 ? 9.049 -21.34 -21.163 1 90.11 222 ASN B C 1
ATOM 4310 O O . ASN B 1 222 ? 9.252 -22.551 -21.271 1 90.11 222 ASN B O 1
ATOM 4314 N N . LEU B 1 223 ? 7.941 -20.826 -21.623 1 89 223 LEU B N 1
ATOM 4315 C CA . LEU B 1 223 ? 6.955 -21.569 -22.401 1 89 223 LEU B CA 1
ATOM 4316 C C . LEU B 1 223 ? 7.495 -21.898 -23.789 1 89 223 LEU B C 1
ATOM 4318 O O . LEU B 1 223 ? 7.033 -22.844 -24.431 1 89 223 LEU B O 1
ATOM 4322 N N . GLU B 1 224 ? 8.397 -21.159 -24.268 1 84.8 224 GLU B N 1
ATOM 4323 C CA . GLU B 1 224 ? 9.085 -21.343 -25.542 1 84.8 224 GLU B CA 1
ATOM 4324 C C . GLU B 1 224 ? 8.107 -21.281 -26.712 1 84.8 224 GLU B C 1
ATOM 4326 O O . GLU B 1 224 ? 8.44 -21.683 -27.829 1 84.8 224 GLU B O 1
ATOM 4331 N N . ARG B 1 225 ? 6.817 -20.95 -26.455 1 83.39 225 ARG B N 1
ATOM 4332 C CA . ARG B 1 225 ? 5.844 -20.745 -27.524 1 83.39 225 ARG B CA 1
ATOM 4333 C C . ARG B 1 225 ? 4.826 -19.676 -27.14 1 83.39 225 ARG B C 1
ATOM 4335 O O . ARG B 1 225 ? 4.681 -19.344 -25.962 1 83.39 225 ARG B O 1
ATOM 4342 N N . GLY B 1 226 ? 4.184 -19.102 -28.093 1 81.71 226 GLY B N 1
ATOM 4343 C CA . GLY B 1 226 ? 3.149 -18.106 -27.861 1 81.71 226 GLY B CA 1
ATOM 4344 C C . GLY B 1 226 ? 1.783 -18.713 -27.606 1 81.71 226 GLY B C 1
ATOM 4345 O O . GLY B 1 226 ? 1.515 -19.845 -28.015 1 81.71 226 GLY B O 1
ATOM 4346 N N . TYR B 1 227 ? 1.009 -18.038 -26.888 1 85.25 227 TYR B N 1
ATOM 4347 C CA . TYR B 1 227 ? -0.367 -18.427 -26.6 1 85.25 227 TYR B CA 1
ATOM 4348 C C . TYR B 1 227 ? -1.335 -17.3 -26.943 1 85.25 227 TYR B C 1
ATOM 4350 O O . TYR B 1 227 ? -1.492 -16.352 -26.169 1 85.25 227 TYR B O 1
ATOM 4358 N N . GLY B 1 228 ? -1.966 -17.38 -28.035 1 84.05 228 GLY B N 1
ATOM 4359 C CA . GLY B 1 228 ? -2.873 -16.353 -28.523 1 84.05 228 GLY B CA 1
ATOM 4360 C C . GLY B 1 228 ? -3.939 -15.971 -27.514 1 84.05 228 GLY B C 1
ATOM 4361 O O . GLY B 1 228 ? -4.241 -14.788 -27.34 1 84.05 228 GLY B O 1
ATOM 4362 N N . GLU B 1 229 ? -4.513 -16.912 -26.834 1 86.28 229 GLU B N 1
ATOM 4363 C CA . GLU B 1 229 ? -5.571 -16.654 -25.862 1 86.28 229 GLU B CA 1
ATOM 4364 C C . GLU B 1 229 ? -5.075 -15.756 -24.732 1 86.28 229 GLU B C 1
ATOM 4366 O O . GLU B 1 229 ? -5.834 -14.943 -24.2 1 86.28 229 GLU B O 1
ATOM 4371 N N . LEU B 1 230 ? -3.844 -15.873 -24.428 1 90.9 230 LEU B N 1
ATOM 4372 C CA . LEU B 1 230 ? -3.261 -15.043 -23.38 1 90.9 230 LEU B CA 1
ATOM 4373 C C . LEU B 1 230 ? -3.139 -13.594 -23.84 1 90.9 230 LEU B C 1
ATOM 4375 O O . LEU B 1 230 ? -3.283 -12.669 -23.037 1 90.9 230 LEU B O 1
ATOM 4379 N N . SER B 1 231 ? -2.916 -13.453 -25.121 1 92.83 231 SER B N 1
ATOM 4380 C CA . SER B 1 231 ? -2.824 -12.106 -25.676 1 92.83 231 SER B CA 1
ATOM 4381 C C . SER B 1 231 ? -4.135 -11.347 -25.504 1 92.83 231 SER B C 1
ATOM 4383 O O . SER B 1 231 ? -4.133 -10.169 -25.142 1 92.83 231 SER B O 1
ATOM 4385 N N . GLU B 1 232 ? -5.233 -11.977 -25.689 1 93.63 232 GLU B N 1
ATOM 4386 C CA . GLU B 1 232 ? -6.544 -11.361 -25.509 1 93.63 232 GLU B CA 1
ATOM 4387 C C . GLU B 1 232 ? -6.79 -11.004 -24.046 1 93.63 232 GLU B C 1
ATOM 4389 O O . GLU B 1 232 ? -7.374 -9.96 -23.746 1 93.63 232 GLU B O 1
ATOM 4394 N N . MET B 1 233 ? -6.377 -11.86 -23.21 1 95.15 233 MET B N 1
ATOM 4395 C CA . MET B 1 233 ? -6.523 -11.615 -21.778 1 95.15 233 MET B CA 1
ATOM 4396 C C . MET B 1 233 ? -5.711 -10.397 -21.349 1 95.15 233 MET B C 1
ATOM 4398 O O . MET B 1 233 ? -6.198 -9.555 -20.593 1 95.15 233 MET B O 1
ATOM 4402 N N . ILE B 1 234 ? -4.525 -10.32 -21.89 1 96.38 234 ILE B N 1
ATOM 4403 C CA . ILE B 1 234 ? -3.644 -9.212 -21.539 1 96.38 234 ILE B CA 1
ATOM 4404 C C . ILE B 1 234 ? -4.197 -7.91 -22.115 1 96.38 234 ILE B C 1
ATOM 4406 O O . ILE B 1 234 ? -4.09 -6.853 -21.489 1 96.38 234 ILE B O 1
ATOM 4410 N N . GLU B 1 235 ? -4.785 -7.968 -23.243 1 96.24 235 GLU B N 1
ATOM 4411 C CA . GLU B 1 235 ? -5.42 -6.794 -23.834 1 96.24 235 GLU B CA 1
ATOM 4412 C C . GLU B 1 235 ? -6.547 -6.27 -22.948 1 96.24 235 GLU B C 1
ATOM 4414 O O . GLU B 1 235 ? -6.661 -5.063 -22.728 1 96.24 235 GLU B O 1
ATOM 4419 N N . THR B 1 236 ? -7.379 -7.206 -22.503 1 97.31 236 THR B N 1
ATOM 4420 C CA . THR B 1 236 ? -8.453 -6.828 -21.591 1 97.31 236 THR B CA 1
ATOM 4421 C C . THR B 1 236 ? -7.886 -6.209 -20.316 1 97.31 236 THR B C 1
ATOM 4423 O O . THR B 1 236 ? -8.391 -5.191 -19.837 1 97.31 236 THR B O 1
ATOM 4426 N N . LEU B 1 237 ? -6.856 -6.808 -19.822 1 98.02 237 LEU B N 1
ATOM 4427 C CA . LEU B 1 237 ? -6.188 -6.331 -18.615 1 98.02 237 LEU B CA 1
ATOM 4428 C C . LEU B 1 237 ? -5.63 -4.927 -18.822 1 98.02 237 LEU B C 1
ATOM 4430 O O . LEU B 1 237 ? -5.753 -4.07 -17.944 1 98.02 237 LEU B O 1
ATOM 4434 N N . GLU B 1 238 ? -5.003 -4.738 -19.98 1 97.92 238 GLU B N 1
ATOM 4435 C CA . GLU B 1 238 ? -4.462 -3.431 -20.338 1 97.92 238 GLU B CA 1
ATOM 4436 C C . GLU B 1 238 ? -5.543 -2.355 -20.291 1 97.92 238 GLU B C 1
ATOM 4438 O O . GLU B 1 238 ? -5.31 -1.256 -19.783 1 97.92 238 GLU B O 1
ATOM 4443 N N . ASN B 1 239 ? -6.637 -2.659 -20.805 1 97.82 239 ASN B N 1
ATOM 4444 C CA . ASN B 1 239 ? -7.749 -1.714 -20.825 1 97.82 239 ASN B CA 1
ATOM 4445 C C . ASN B 1 239 ? -8.246 -1.404 -19.417 1 97.82 239 ASN B C 1
ATOM 4447 O O . ASN B 1 239 ? -8.518 -0.248 -19.09 1 97.82 239 ASN B O 1
ATOM 4451 N N . ILE B 1 240 ? -8.387 -2.425 -18.598 1 98.43 240 ILE B N 1
ATOM 4452 C CA . ILE B 1 240 ? -8.827 -2.256 -17.218 1 98.43 240 ILE B CA 1
ATOM 4453 C C . ILE B 1 240 ? -7.839 -1.367 -16.466 1 98.43 240 ILE B C 1
ATOM 4455 O O . ILE B 1 240 ? -8.24 -0.419 -15.787 1 98.43 240 ILE B O 1
ATOM 4459 N N . PHE B 1 241 ? -6.57 -1.659 -16.666 1 98.51 241 PHE B N 1
ATOM 4460 C CA . PHE B 1 241 ? -5.505 -0.929 -15.989 1 98.51 241 PHE B CA 1
ATOM 4461 C C . PHE B 1 241 ? -5.481 0.529 -16.433 1 98.51 241 PHE B C 1
ATOM 4463 O O . PHE B 1 241 ? -5.393 1.435 -15.602 1 98.51 241 PHE B O 1
ATOM 4470 N N . ARG B 1 242 ? -5.599 0.763 -17.692 1 98.25 242 ARG B N 1
ATOM 4471 C CA . ARG B 1 242 ? -5.636 2.111 -18.249 1 98.25 242 ARG B CA 1
ATOM 4472 C C . ARG B 1 242 ? -6.812 2.903 -17.688 1 98.25 242 ARG B C 1
ATOM 4474 O O . ARG B 1 242 ? -6.65 4.049 -17.264 1 98.25 242 ARG B O 1
ATOM 4481 N N . ARG B 1 243 ? -7.927 2.338 -17.623 1 98.05 243 ARG B N 1
ATOM 4482 C CA . ARG B 1 243 ? -9.125 3.015 -17.138 1 98.05 243 ARG B CA 1
ATOM 4483 C C . ARG B 1 243 ? -9.02 3.313 -15.646 1 98.05 243 ARG B C 1
ATOM 4485 O O . ARG B 1 243 ? -9.51 4.342 -15.177 1 98.05 243 ARG B O 1
ATOM 4492 N N . ALA B 1 244 ? -8.427 2.367 -14.9 1 98.22 244 ALA B N 1
ATOM 4493 C CA . ALA B 1 244 ? -8.224 2.608 -13.474 1 98.22 244 ALA B CA 1
ATOM 4494 C C . ALA B 1 244 ? -7.387 3.863 -13.243 1 98.22 244 ALA B C 1
ATOM 4496 O O . ALA B 1 244 ? -7.729 4.699 -12.403 1 98.22 244 ALA B O 1
ATOM 4497 N N . MET B 1 245 ? -6.37 4.03 -14.064 1 97.86 245 MET B N 1
ATOM 4498 C CA . MET B 1 245 ? -5.479 5.174 -13.895 1 97.86 245 MET B CA 1
ATOM 4499 C C . MET B 1 245 ? -6.14 6.456 -14.388 1 97.86 245 MET B C 1
ATOM 4501 O O . MET B 1 245 ? -5.994 7.513 -13.77 1 97.86 245 MET B O 1
ATOM 4505 N N . VAL B 1 246 ? -6.834 6.352 -15.468 1 96.29 246 VAL B N 1
ATOM 4506 C CA . VAL B 1 246 ? -7.57 7.506 -15.975 1 96.29 246 VAL B CA 1
ATOM 4507 C C . VAL B 1 246 ? -8.571 7.982 -14.926 1 96.29 246 VAL B C 1
ATOM 4509 O O . VAL B 1 246 ? -8.698 9.184 -14.681 1 96.29 246 VAL B O 1
ATOM 4512 N N . CYS B 1 247 ? -9.23 7.004 -14.324 1 96.56 247 CYS B N 1
ATOM 4513 C CA . CYS B 1 247 ? -10.203 7.345 -13.293 1 96.56 247 CYS B CA 1
ATOM 4514 C C . CYS B 1 247 ? -9.532 8.055 -12.123 1 96.56 247 CYS B C 1
ATOM 4516 O O . CYS B 1 247 ? -10.094 8.993 -11.555 1 96.56 247 CYS B O 1
ATOM 4518 N N . PHE B 1 248 ? -8.377 7.706 -11.76 1 96.71 248 PHE B N 1
ATOM 4519 C CA . PHE B 1 248 ? -7.638 8.32 -10.663 1 96.71 248 PHE B CA 1
ATOM 4520 C C . PHE B 1 248 ? -7.268 9.76 -10.997 1 96.71 248 PHE B C 1
ATOM 4522 O O . PHE B 1 248 ? -7.481 10.665 -10.188 1 96.71 248 PHE B O 1
ATOM 4529 N N . PHE B 1 249 ? -6.778 10.015 -12.219 1 95.29 249 PHE B N 1
ATOM 4530 C CA . PHE B 1 249 ? -6.349 11.348 -12.625 1 95.29 249 PHE B CA 1
ATOM 4531 C C . PHE B 1 249 ? -7.544 12.285 -12.759 1 95.29 249 PHE B C 1
ATOM 4533 O O . PHE B 1 249 ? -7.448 13.472 -12.44 1 95.29 249 PHE B O 1
ATOM 4540 N N . LYS B 1 250 ? -8.639 11.698 -13.144 1 94.69 250 LYS B N 1
ATOM 4541 C CA . LYS B 1 250 ? -9.827 12.518 -13.36 1 94.69 250 LYS B CA 1
ATOM 4542 C C . LYS B 1 250 ? -10.681 12.591 -12.097 1 94.69 250 LYS B C 1
ATOM 4544 O O . LYS B 1 250 ? -11.637 13.367 -12.032 1 94.69 250 LYS B O 1
ATOM 4549 N N . ASN B 1 251 ? -10.394 11.739 -11.204 1 93.44 251 ASN B N 1
ATOM 4550 C CA . ASN B 1 251 ? -11.189 11.637 -9.984 1 93.44 251 ASN B CA 1
ATOM 4551 C C . ASN B 1 251 ? -12.662 11.386 -10.294 1 93.44 251 ASN B C 1
ATOM 4553 O O . ASN B 1 251 ? -13.535 12.095 -9.79 1 93.44 251 ASN B O 1
ATOM 4557 N N . ASP B 1 252 ? -12.907 10.427 -11.095 1 94.53 252 ASP B N 1
ATOM 4558 C CA . ASP B 1 252 ? -14.254 10.121 -11.567 1 94.53 252 ASP B CA 1
ATOM 4559 C C . ASP B 1 252 ? -14.793 8.854 -10.906 1 94.53 252 ASP B C 1
ATOM 4561 O O . ASP B 1 252 ? -14.398 7.743 -11.266 1 94.53 252 ASP B O 1
ATOM 4565 N N . ARG B 1 253 ? -15.741 8.953 -10.112 1 92.38 253 ARG B N 1
ATOM 4566 C CA . ARG B 1 253 ? -16.291 7.844 -9.339 1 92.38 253 ARG B CA 1
ATOM 4567 C C . ARG B 1 253 ? -17.031 6.862 -10.24 1 92.38 253 ARG B C 1
ATOM 4569 O O . ARG B 1 253 ? -16.991 5.651 -10.012 1 92.38 253 ARG B O 1
ATOM 4576 N N . LYS B 1 254 ? -17.721 7.333 -11.174 1 92.41 254 LYS B N 1
ATOM 4577 C CA . LYS B 1 254 ? -18.482 6.471 -12.074 1 92.41 254 LYS B CA 1
ATOM 4578 C C . LYS B 1 254 ? -17.562 5.514 -12.827 1 92.41 254 LYS B C 1
ATOM 4580 O O . LYS B 1 254 ? -17.828 4.312 -12.893 1 92.41 254 LYS B O 1
ATOM 4585 N N . ILE B 1 255 ? -16.483 6.073 -13.36 1 95.81 255 ILE B N 1
ATOM 4586 C CA . ILE B 1 255 ? -15.506 5.241 -14.052 1 95.81 255 ILE B CA 1
ATOM 4587 C C . ILE B 1 255 ? -14.917 4.219 -13.082 1 95.81 255 ILE B C 1
ATOM 4589 O O . ILE B 1 255 ? -14.676 3.068 -13.453 1 95.81 255 ILE B O 1
ATOM 4593 N N . ALA B 1 256 ? -14.708 4.637 -11.848 1 96.48 256 ALA B N 1
ATOM 4594 C CA . ALA B 1 256 ? -14.158 3.739 -10.836 1 96.48 256 ALA B CA 1
ATOM 4595 C C . ALA B 1 256 ? -15.054 2.52 -10.638 1 96.48 256 ALA B C 1
ATOM 4597 O O . ALA B 1 256 ? -14.57 1.386 -10.595 1 96.48 256 ALA B O 1
ATOM 4598 N N . GLU B 1 257 ? -16.327 2.729 -10.575 1 94.08 257 GLU B N 1
ATOM 4599 C CA . GLU B 1 257 ? -17.277 1.638 -10.385 1 94.08 257 GLU B CA 1
ATOM 4600 C C . GLU B 1 257 ? -17.287 0.699 -11.589 1 94.08 257 GLU B C 1
ATOM 4602 O O . GLU B 1 257 ? -17.374 -0.52 -11.431 1 94.08 257 GLU B O 1
ATOM 4607 N N . GLU B 1 258 ? -17.194 1.297 -12.674 1 95.75 258 GLU B N 1
ATOM 4608 C CA . GLU B 1 258 ? -17.15 0.485 -13.886 1 95.75 258 GLU B CA 1
ATOM 4609 C C . GLU B 1 258 ? -15.908 -0.401 -13.913 1 95.75 258 GLU B C 1
ATOM 4611 O O . GLU B 1 258 ? -15.982 -1.57 -14.295 1 95.75 258 GLU B O 1
ATOM 4616 N N . VAL B 1 259 ? -14.817 0.144 -13.536 1 97.59 259 VAL B N 1
ATOM 4617 C CA . VAL B 1 259 ? -13.569 -0.61 -13.485 1 97.59 259 VAL B CA 1
ATOM 4618 C C . VAL B 1 259 ? -13.712 -1.782 -12.516 1 97.59 259 VAL B C 1
ATOM 4620 O O . VAL B 1 259 ? -13.301 -2.903 -12.824 1 97.59 259 VAL B O 1
ATOM 4623 N N . LEU B 1 260 ? -14.29 -1.551 -11.379 1 97.01 260 LEU B N 1
ATOM 4624 C CA . LEU B 1 260 ? -14.456 -2.59 -10.368 1 97.01 260 LEU B CA 1
ATOM 4625 C C . LEU B 1 260 ? -15.364 -3.704 -10.876 1 97.01 260 LEU B C 1
ATOM 4627 O O . LEU B 1 260 ? -15.108 -4.884 -10.624 1 97.01 260 LEU B O 1
ATOM 4631 N N . GLU B 1 261 ? -16.34 -3.34 -11.595 1 95.41 261 GLU B N 1
ATOM 4632 C CA . GLU B 1 261 ? -17.206 -4.341 -12.212 1 95.41 261 GLU B CA 1
ATOM 4633 C C . GLU B 1 261 ? -16.451 -5.154 -13.259 1 95.41 261 GLU B C 1
ATOM 4635 O O . GLU B 1 261 ? -16.591 -6.377 -13.323 1 95.41 261 GLU B O 1
ATOM 4640 N N . ASP B 1 262 ? -15.685 -4.452 -14.03 1 96.8 262 ASP B N 1
ATOM 4641 C CA . ASP B 1 262 ? -14.889 -5.118 -15.057 1 96.8 262 ASP B CA 1
ATOM 4642 C C . ASP B 1 262 ? -13.9 -6.101 -14.434 1 96.8 262 ASP B C 1
ATOM 4644 O O . ASP B 1 262 ? -13.67 -7.185 -14.974 1 96.8 262 ASP B O 1
ATOM 4648 N N . VAL B 1 263 ? -13.314 -5.711 -13.349 1 97.39 263 VAL B N 1
ATOM 4649 C CA . VAL B 1 263 ? -12.352 -6.574 -12.671 1 97.39 263 VAL B CA 1
ATOM 4650 C C . VAL B 1 263 ? -13.048 -7.842 -12.184 1 97.39 263 VAL B C 1
ATOM 4652 O O . VAL B 1 263 ? -12.498 -8.941 -12.292 1 97.39 263 VAL B O 1
ATOM 4655 N N . GLU B 1 264 ? -14.204 -7.677 -11.639 1 94.27 264 GLU B N 1
ATOM 4656 C CA . GLU B 1 264 ? -14.963 -8.832 -11.169 1 94.27 264 GLU B CA 1
ATOM 4657 C C . GLU B 1 264 ? -15.251 -9.804 -12.31 1 94.27 264 GLU B C 1
ATOM 4659 O O . GLU B 1 264 ? -15.03 -11.01 -12.176 1 94.27 264 GLU B O 1
ATOM 4664 N N . ASP B 1 265 ? -15.687 -9.286 -13.392 1 95.19 265 ASP B N 1
ATOM 4665 C CA . ASP B 1 265 ? -15.971 -10.105 -14.567 1 95.19 265 ASP B CA 1
ATOM 4666 C C . ASP B 1 265 ? -14.702 -10.774 -15.09 1 95.19 265 ASP B C 1
ATOM 4668 O O . ASP B 1 265 ? -14.721 -11.948 -15.464 1 95.19 265 ASP B O 1
ATOM 4672 N N . PHE B 1 266 ? -13.672 -10.018 -15.117 1 96.66 266 PHE B N 1
ATOM 4673 C CA . PHE B 1 266 ? -12.39 -10.5 -15.619 1 96.66 266 PHE B CA 1
ATOM 4674 C C . PHE B 1 266 ? -11.851 -11.621 -14.738 1 96.66 266 PHE B C 1
ATOM 4676 O O . PHE B 1 266 ? -11.305 -12.605 -15.241 1 96.66 266 PHE B O 1
ATOM 4683 N N . THR B 1 267 ? -11.984 -11.5 -13.471 1 93.87 267 THR B N 1
ATOM 4684 C CA . THR B 1 267 ? -11.528 -12.515 -12.528 1 93.87 267 THR B CA 1
ATOM 4685 C C . THR B 1 267 ? -12.27 -13.831 -12.75 1 93.87 267 THR B C 1
ATOM 4687 O O . THR B 1 267 ? -11.674 -14.907 -12.667 1 93.87 267 THR B O 1
ATOM 4690 N N . ASN B 1 268 ? -13.529 -13.746 -13.056 1 92.44 268 ASN B N 1
ATOM 4691 C CA . ASN B 1 268 ? -14.314 -14.939 -13.356 1 92.44 268 ASN B CA 1
ATOM 4692 C C . ASN B 1 268 ? -13.818 -15.631 -14.623 1 92.44 268 ASN B C 1
ATOM 4694 O O . ASN B 1 268 ? -13.82 -16.861 -14.704 1 92.44 268 ASN B O 1
ATOM 4698 N N . ARG B 1 269 ? -13.411 -14.858 -15.531 1 92.51 269 ARG B N 1
ATOM 4699 C CA . ARG B 1 269 ? -12.856 -15.413 -16.762 1 92.51 269 ARG B CA 1
ATOM 4700 C C . ARG B 1 269 ? -11.545 -16.144 -16.49 1 92.51 269 ARG B C 1
ATOM 4702 O O . ARG B 1 269 ? -11.286 -17.201 -17.07 1 92.51 269 ARG B O 1
ATOM 4709 N N . ILE B 1 270 ? -10.734 -15.579 -15.656 1 93.65 270 ILE B N 1
ATOM 4710 C CA . ILE B 1 270 ? -9.456 -16.188 -15.306 1 93.65 270 ILE B CA 1
ATOM 4711 C C . ILE B 1 270 ? -9.693 -17.548 -14.653 1 93.65 270 ILE B C 1
ATOM 4713 O O . ILE B 1 270 ? -8.982 -18.514 -14.94 1 93.65 270 ILE B O 1
ATOM 4717 N N . LEU B 1 271 ? -10.743 -17.675 -13.843 1 89.64 271 LEU B N 1
ATOM 4718 C CA . LEU B 1 271 ? -11.071 -18.921 -13.159 1 89.64 271 LEU B CA 1
ATOM 4719 C C . LEU B 1 271 ? -11.399 -20.022 -14.161 1 89.64 271 LEU B C 1
ATOM 4721 O O . LEU B 1 271 ? -10.99 -21.172 -13.983 1 89.64 271 LEU B O 1
ATOM 4725 N N . LYS B 1 272 ? -12.053 -19.646 -15.186 1 90.24 272 LYS B N 1
ATOM 4726 C CA . LYS B 1 272 ? -12.404 -20.611 -16.224 1 90.24 272 LYS B CA 1
ATOM 4727 C C . LYS B 1 272 ? -11.165 -21.078 -16.982 1 90.24 272 LYS B C 1
ATOM 4729 O O . LYS B 1 272 ? -11.1 -22.224 -17.431 1 90.24 272 LYS B O 1
ATOM 4734 N N . TYR B 1 273 ? -10.236 -20.202 -17.089 1 90.38 273 TYR B N 1
ATOM 4735 C CA . TYR B 1 273 ? -9.022 -20.537 -17.825 1 90.38 273 TYR B CA 1
ATOM 4736 C C . TYR B 1 273 ? -8.157 -21.513 -17.036 1 90.38 273 TYR B C 1
ATOM 4738 O O . TYR B 1 273 ? -7.405 -22.297 -17.62 1 90.38 273 TYR B O 1
ATOM 4746 N N . TYR B 1 274 ? -8.212 -21.493 -15.728 1 88.42 274 TYR B N 1
ATOM 4747 C CA . TYR B 1 274 ? -7.48 -22.451 -14.907 1 88.42 274 TYR B CA 1
ATOM 4748 C C . TYR B 1 274 ? -7.884 -23.88 -15.247 1 88.42 274 TYR B C 1
ATOM 4750 O O . TYR B 1 274 ? -7.044 -24.784 -15.256 1 88.42 274 TYR B O 1
ATOM 4758 N N . GLU B 1 275 ? -9.121 -24.06 -15.565 1 87.67 275 GLU B N 1
ATOM 4759 C CA . GLU B 1 275 ? -9.612 -25.389 -15.916 1 87.67 275 GLU B CA 1
ATOM 4760 C C . GLU B 1 275 ? -9.009 -25.87 -17.232 1 87.67 275 GLU B C 1
ATOM 4762 O O . GLU B 1 275 ? -8.699 -27.054 -17.383 1 87.67 275 GLU B O 1
ATOM 4767 N N . LYS B 1 276 ? -8.828 -24.955 -18.072 1 86.76 276 LYS B N 1
ATOM 4768 C CA . LYS B 1 276 ? -8.294 -25.29 -19.389 1 86.76 276 LYS B CA 1
ATOM 4769 C C . LYS B 1 276 ? -6.827 -25.7 -19.3 1 86.76 276 LYS B C 1
ATOM 4771 O O . LYS B 1 276 ? -6.399 -26.643 -19.969 1 86.76 276 LYS B O 1
ATOM 4776 N N . ILE B 1 277 ? -6.081 -25.086 -18.491 1 86.62 277 ILE B N 1
ATOM 4777 C CA . ILE B 1 277 ? -4.643 -25.328 -18.48 1 86.62 277 ILE B CA 1
ATOM 4778 C C . ILE B 1 277 ? -4.337 -26.583 -17.664 1 86.62 277 ILE B C 1
ATOM 4780 O O . ILE B 1 277 ? -3.236 -27.132 -17.747 1 86.62 277 ILE B O 1
ATOM 4784 N N . ALA B 1 278 ? -5.294 -27.04 -16.89 1 84.68 278 ALA B N 1
ATOM 4785 C CA . ALA B 1 278 ? -5.119 -28.24 -16.076 1 84.68 278 ALA B CA 1
ATOM 4786 C C . ALA B 1 278 ? -4.885 -29.468 -16.952 1 84.68 278 ALA B C 1
ATOM 4788 O O . ALA B 1 278 ? -4.396 -30.495 -16.475 1 84.68 278 ALA B O 1
ATOM 4789 N N . GLU B 1 279 ? -5.133 -29.347 -18.251 1 85 279 GLU B N 1
ATOM 4790 C CA . GLU B 1 279 ? -5.02 -30.472 -19.174 1 85 279 GLU B CA 1
ATOM 4791 C C . GLU B 1 279 ? -3.67 -30.469 -19.885 1 85 279 GLU B C 1
ATOM 4793 O O . GLU B 1 279 ? -3.353 -31.399 -20.63 1 85 279 GLU B O 1
ATOM 4798 N N . LEU B 1 280 ? -2.887 -29.492 -19.623 1 84.82 280 LEU B N 1
ATOM 4799 C CA . LEU B 1 280 ? -1.641 -29.327 -20.363 1 84.82 280 LEU B CA 1
ATOM 4800 C C . LEU B 1 280 ? -0.491 -30.039 -19.658 1 84.82 280 LEU B C 1
ATOM 4802 O O . LEU B 1 280 ? -0.661 -30.554 -18.55 1 84.82 280 LEU B O 1
ATOM 4806 N N . GLU B 1 281 ? 0.591 -30.1 -20.404 1 83.56 281 GLU B N 1
ATOM 4807 C CA . GLU B 1 281 ? 1.808 -30.658 -19.822 1 83.56 281 GLU B CA 1
ATOM 4808 C C . GLU B 1 281 ? 2.309 -29.8 -18.664 1 83.56 281 GLU B C 1
ATOM 4810 O O . GLU B 1 281 ? 2.012 -28.605 -18.595 1 83.56 281 GLU B O 1
ATOM 4815 N N . VAL B 1 282 ? 3.054 -30.395 -17.805 1 82.85 282 VAL B N 1
ATOM 4816 C CA . VAL B 1 282 ? 3.42 -29.854 -16.5 1 82.85 282 VAL B CA 1
ATOM 4817 C C . VAL B 1 282 ? 4.15 -28.525 -16.678 1 82.85 282 VAL B C 1
ATOM 4819 O O . VAL B 1 282 ? 3.828 -27.538 -16.011 1 82.85 282 VAL B O 1
ATOM 4822 N N . VAL B 1 283 ? 5.106 -28.488 -17.58 1 79.95 283 VAL B N 1
ATOM 4823 C CA . VAL B 1 283 ? 5.91 -27.283 -17.753 1 79.95 283 VAL B CA 1
ATOM 4824 C C . VAL B 1 283 ? 5.032 -26.143 -18.263 1 79.95 283 VAL B C 1
ATOM 4826 O O . VAL B 1 283 ? 5.129 -25.012 -17.782 1 79.95 283 VAL B O 1
ATOM 4829 N N . GLN B 1 284 ? 4.172 -26.442 -19.18 1 86.47 284 GLN B N 1
ATOM 4830 C CA . GLN B 1 284 ? 3.242 -25.456 -19.72 1 86.47 284 GLN B CA 1
ATOM 4831 C C . GLN B 1 284 ? 2.251 -24.993 -18.656 1 86.47 284 GLN B C 1
ATOM 4833 O O . GLN B 1 284 ? 1.983 -23.797 -18.528 1 86.47 284 GLN B O 1
ATOM 4838 N N . LEU B 1 285 ? 1.857 -25.982 -17.899 1 89.16 285 LEU B N 1
ATOM 4839 C CA . LEU B 1 285 ? 0.884 -25.698 -16.85 1 89.16 285 LEU B CA 1
ATOM 4840 C C . LEU B 1 285 ? 1.466 -24.741 -15.814 1 89.16 285 LEU B C 1
ATOM 4842 O O . LEU B 1 285 ? 0.832 -23.745 -15.459 1 89.16 285 LEU B O 1
ATOM 4846 N N . MET B 1 286 ? 2.658 -24.946 -15.391 1 89.69 286 MET B N 1
ATOM 4847 C CA . MET B 1 286 ? 3.289 -24.15 -14.342 1 89.69 286 MET B CA 1
ATOM 4848 C C . MET B 1 286 ? 3.516 -22.716 -14.81 1 89.69 286 MET B C 1
ATOM 4850 O O . MET B 1 286 ? 3.219 -21.767 -14.083 1 89.69 286 MET B O 1
ATOM 4854 N N . ASN B 1 287 ? 3.994 -22.57 -16.013 1 91.4 287 ASN B N 1
ATOM 4855 C CA . ASN B 1 287 ? 4.276 -21.236 -16.534 1 91.4 287 ASN B CA 1
ATOM 4856 C C . ASN B 1 287 ? 2.993 -20.472 -16.845 1 91.4 287 ASN B C 1
ATOM 4858 O O . ASN B 1 287 ? 2.897 -19.274 -16.573 1 91.4 287 ASN B O 1
ATOM 4862 N N . LEU B 1 288 ? 2.015 -21.163 -17.365 1 91.82 288 LEU B N 1
ATOM 4863 C CA . LEU B 1 288 ? 0.736 -20.525 -17.656 1 91.82 288 LEU B CA 1
ATOM 4864 C C . LEU B 1 288 ? 0.029 -20.112 -16.37 1 91.82 288 LEU B C 1
ATOM 4866 O O . LEU B 1 288 ? -0.61 -19.058 -16.318 1 91.82 288 LEU B O 1
ATOM 4870 N N . LYS B 1 289 ? 0.106 -20.963 -15.403 1 93.05 289 LYS B N 1
ATOM 4871 C CA . LYS B 1 289 ? -0.479 -20.602 -14.116 1 93.05 289 LYS B CA 1
ATOM 4872 C C . LYS B 1 289 ? 0.186 -19.356 -13.539 1 93.05 289 LYS B C 1
ATOM 4874 O O . LYS B 1 289 ? -0.487 -18.492 -12.973 1 93.05 289 LYS B O 1
ATOM 4879 N N . THR B 1 290 ? 1.502 -19.234 -13.669 1 93.57 290 THR B N 1
ATOM 4880 C CA . THR B 1 290 ? 2.228 -18.053 -13.215 1 93.57 290 THR B CA 1
ATOM 4881 C C . THR B 1 290 ? 1.723 -16.801 -13.926 1 93.57 290 THR B C 1
ATOM 4883 O O . THR B 1 290 ? 1.494 -15.77 -13.291 1 93.57 290 THR B O 1
ATOM 4886 N N . ILE B 1 291 ? 1.547 -16.896 -15.151 1 94.82 291 ILE B N 1
ATOM 4887 C CA . ILE B 1 291 ? 1.064 -15.772 -15.947 1 94.82 291 ILE B CA 1
ATOM 4888 C C . ILE B 1 291 ? -0.349 -15.397 -15.505 1 94.82 291 ILE B C 1
ATOM 4890 O O . ILE B 1 291 ? -0.635 -14.226 -15.246 1 94.82 291 ILE B O 1
ATOM 4894 N N . LEU B 1 292 ? -1.188 -16.411 -15.355 1 94.87 292 LEU B N 1
ATOM 4895 C CA . LEU B 1 292 ? -2.576 -16.159 -14.983 1 94.87 292 LEU B CA 1
ATOM 4896 C C . LEU B 1 292 ? -2.663 -15.552 -13.586 1 94.87 292 LEU B C 1
ATOM 4898 O O . LEU B 1 292 ? -3.463 -14.645 -13.348 1 94.87 292 LEU B O 1
ATOM 4902 N N . ASP B 1 293 ? -1.849 -16.041 -12.704 1 94.36 293 ASP B N 1
ATOM 4903 C CA . ASP B 1 293 ? -1.802 -15.475 -11.359 1 94.36 293 ASP B CA 1
ATOM 4904 C C . ASP B 1 293 ? -1.383 -14.007 -11.396 1 94.36 293 ASP B C 1
ATOM 4906 O O . ASP B 1 293 ? -1.944 -13.178 -10.676 1 94.36 293 ASP B O 1
ATOM 4910 N N . SER B 1 294 ? -0.418 -13.72 -12.166 1 96.17 294 SER B N 1
ATOM 4911 C CA . SER B 1 294 ? 0.052 -12.346 -12.311 1 96.17 294 SER B CA 1
ATOM 4912 C C . SER B 1 294 ? -1.021 -11.458 -12.933 1 96.17 294 SER B C 1
ATOM 4914 O O . SER B 1 294 ? -1.202 -10.311 -12.518 1 96.17 294 SER B O 1
ATOM 4916 N N . VAL B 1 295 ? -1.723 -11.992 -13.913 1 97.18 295 VAL B N 1
ATOM 4917 C CA . VAL B 1 295 ? -2.83 -11.271 -14.534 1 97.18 295 VAL B CA 1
ATOM 4918 C C . VAL B 1 295 ? -3.884 -10.936 -13.481 1 97.18 295 VAL B C 1
ATOM 4920 O O . VAL B 1 295 ? -4.358 -9.8 -13.408 1 97.18 295 VAL B O 1
ATOM 4923 N N . SER B 1 296 ? -4.202 -11.861 -12.69 1 96.23 296 SER B N 1
ATOM 4924 C CA . SER B 1 296 ? -5.174 -11.664 -11.62 1 96.23 296 SER B CA 1
ATOM 4925 C C . SER B 1 296 ? -4.716 -10.581 -10.649 1 96.23 296 SER B C 1
ATOM 4927 O O . SER B 1 296 ? -5.516 -9.751 -10.213 1 96.23 296 SER B O 1
ATOM 4929 N N . ARG B 1 297 ? -3.487 -10.547 -10.398 1 95.17 297 ARG B N 1
ATOM 4930 C CA . ARG B 1 297 ? -2.947 -9.573 -9.456 1 95.17 297 ARG B CA 1
ATOM 4931 C C . ARG B 1 297 ? -2.972 -8.167 -10.047 1 95.17 297 ARG B C 1
ATOM 4933 O O . ARG B 1 297 ? -3.304 -7.202 -9.355 1 95.17 297 ARG B O 1
ATOM 4940 N N . VAL B 1 298 ? -2.576 -8.083 -11.265 1 97.59 298 VAL B N 1
ATOM 4941 C CA . VAL B 1 298 ? -2.617 -6.777 -11.914 1 97.59 298 VAL B CA 1
ATOM 4942 C C . VAL B 1 298 ? -4.05 -6.249 -11.926 1 97.59 298 VAL B C 1
ATOM 4944 O O . VAL B 1 298 ? -4.282 -5.061 -11.692 1 97.59 298 VAL B O 1
ATOM 4947 N N . ALA B 1 299 ? -4.987 -7.11 -12.194 1 98.04 299 ALA B N 1
ATOM 4948 C CA . ALA B 1 299 ? -6.393 -6.724 -12.106 1 98.04 299 ALA B CA 1
ATOM 4949 C C . ALA B 1 299 ? -6.744 -6.249 -10.699 1 98.04 299 ALA B C 1
ATOM 4951 O O . ALA B 1 299 ? -7.428 -5.237 -10.531 1 98.04 299 ALA B O 1
ATOM 4952 N N . GLY B 1 300 ? -6.269 -6.957 -9.724 1 96.5 300 GLY B N 1
ATOM 4953 C CA . GLY B 1 300 ? -6.493 -6.574 -8.339 1 96.5 300 GLY B CA 1
ATOM 4954 C C . GLY B 1 300 ? -5.923 -5.21 -7.997 1 96.5 300 GLY B C 1
ATOM 4955 O O . GLY B 1 300 ? -6.564 -4.421 -7.3 1 96.5 300 GLY B O 1
ATOM 4956 N N . TYR B 1 301 ? -4.747 -4.961 -8.504 1 97.42 301 TYR B N 1
ATOM 4957 C CA . TYR B 1 301 ? -4.135 -3.659 -8.267 1 97.42 301 TYR B CA 1
ATOM 4958 C C . TYR B 1 301 ? -4.923 -2.552 -8.958 1 97.42 301 TYR B C 1
ATOM 4960 O O . TYR B 1 301 ? -5.019 -1.436 -8.442 1 97.42 301 TYR B O 1
ATOM 4968 N N . SER B 1 302 ? -5.45 -2.847 -10.106 1 98.24 302 SER B N 1
ATOM 4969 C CA . SER B 1 302 ? -6.31 -1.89 -10.795 1 98.24 302 SER B CA 1
ATOM 4970 C C . SER B 1 302 ? -7.563 -1.586 -9.981 1 98.24 302 SER B C 1
ATOM 4972 O O . SER B 1 302 ? -7.995 -0.434 -9.904 1 98.24 302 SER B O 1
ATOM 4974 N N . ALA B 1 303 ? -8.104 -2.599 -9.386 1 97.49 303 ALA B N 1
ATOM 4975 C CA . ALA B 1 303 ? -9.262 -2.418 -8.514 1 97.49 303 ALA B CA 1
ATOM 4976 C C . ALA B 1 303 ? -8.911 -1.549 -7.31 1 97.49 303 ALA B C 1
ATOM 4978 O O . ALA B 1 303 ? -9.702 -0.695 -6.901 1 97.49 303 ALA B O 1
ATOM 4979 N N . ASP B 1 304 ? -7.744 -1.748 -6.75 1 96.53 304 ASP B N 1
ATOM 4980 C CA . ASP B 1 304 ? -7.288 -0.948 -5.618 1 96.53 304 ASP B CA 1
ATOM 4981 C C . ASP B 1 304 ? -7.23 0.534 -5.981 1 96.53 304 ASP B C 1
ATOM 4983 O O . ASP B 1 304 ? -7.601 1.39 -5.175 1 96.53 304 ASP B O 1
ATOM 4987 N N . ILE B 1 305 ? -6.717 0.752 -7.141 1 97.78 305 ILE B N 1
ATOM 4988 C CA . ILE B 1 305 ? -6.604 2.129 -7.608 1 97.78 305 ILE B CA 1
ATOM 4989 C C . ILE B 1 305 ? -7.994 2.749 -7.73 1 97.78 305 ILE B C 1
ATOM 4991 O O . ILE B 1 305 ? -8.216 3.882 -7.298 1 97.78 305 ILE B O 1
ATOM 4995 N N . ALA B 1 306 ? -8.924 2.004 -8.307 1 97.24 306 ALA B N 1
ATOM 4996 C CA . ALA B 1 306 ? -10.297 2.485 -8.436 1 97.24 306 ALA B CA 1
ATOM 4997 C C . ALA B 1 306 ? -10.921 2.741 -7.067 1 97.24 306 ALA B C 1
ATOM 4999 O O . ALA B 1 306 ? -11.669 3.705 -6.89 1 97.24 306 ALA B O 1
ATOM 5000 N N . GLU B 1 307 ? -10.622 1.95 -6.135 1 95.31 307 GLU B N 1
ATOM 5001 C CA . GLU B 1 307 ? -11.149 2.108 -4.783 1 95.31 307 GLU B CA 1
ATOM 5002 C C . GLU B 1 307 ? -10.632 3.389 -4.135 1 95.31 307 GLU B C 1
ATOM 5004 O O . GLU B 1 307 ? -11.35 4.039 -3.373 1 95.31 307 GLU B O 1
ATOM 5009 N N . VAL B 1 308 ? -9.412 3.693 -4.399 1 95.09 308 VAL B N 1
ATOM 5010 C CA . VAL B 1 308 ? -8.846 4.94 -3.894 1 95.09 308 VAL B CA 1
ATOM 5011 C C . VAL B 1 308 ? -9.693 6.12 -4.363 1 95.09 308 VAL B C 1
ATOM 5013 O O . VAL B 1 308 ? -9.951 7.051 -3.596 1 95.09 308 VAL B O 1
ATOM 5016 N N . VAL B 1 309 ? -10.142 6.056 -5.633 1 95.54 309 VAL B N 1
ATOM 5017 C CA . VAL B 1 309 ? -10.935 7.139 -6.205 1 95.54 309 VAL B CA 1
ATOM 5018 C C . VAL B 1 309 ? -12.281 7.227 -5.49 1 95.54 309 VAL B C 1
ATOM 5020 O O . VAL B 1 309 ? -12.756 8.322 -5.18 1 95.54 309 VAL B O 1
ATOM 5023 N N . ILE B 1 310 ? -12.835 6.086 -5.192 1 93.7 310 ILE B N 1
ATOM 5024 C CA . ILE B 1 310 ? -14.11 6.057 -4.484 1 93.7 310 ILE B CA 1
ATOM 5025 C C . ILE B 1 310 ? -13.941 6.662 -3.092 1 93.7 310 ILE B C 1
ATOM 5027 O O . ILE B 1 310 ? -14.75 7.489 -2.665 1 93.7 310 ILE B O 1
ATOM 5031 N N . ASN B 1 311 ? -12.917 6.334 -2.404 1 91.31 311 ASN B N 1
ATOM 5032 C CA . ASN B 1 311 ? -12.641 6.849 -1.067 1 91.31 311 ASN B CA 1
ATOM 5033 C C . ASN B 1 311 ? -12.4 8.355 -1.084 1 91.31 311 ASN B C 1
ATOM 5035 O O . ASN B 1 311 ? -12.851 9.071 -0.188 1 91.31 311 ASN B O 1
ATOM 5039 N N . LYS B 1 312 ? -11.723 8.777 -2.081 1 89.91 312 LYS B N 1
ATOM 5040 C CA . LYS B 1 312 ? -11.393 10.195 -2.201 1 89.91 312 LYS B CA 1
ATOM 5041 C C . LYS B 1 312 ? -12.638 11.025 -2.503 1 89.91 312 LYS B C 1
ATOM 5043 O O . LYS B 1 312 ? -12.71 12.2 -2.136 1 89.91 312 LYS B O 1
ATOM 5048 N N . SER B 1 313 ? -13.601 10.443 -3.125 1 89.64 313 SER B N 1
ATOM 5049 C CA . SER B 1 313 ? -14.768 11.164 -3.622 1 89.64 313 SER B CA 1
ATOM 5050 C C . SER B 1 313 ? -15.672 11.611 -2.478 1 89.64 313 SER B C 1
ATOM 5052 O O . SER B 1 313 ? -16.535 12.471 -2.662 1 89.64 313 SER B O 1
ATOM 5054 N N . VAL B 1 314 ? -15.446 11.096 -1.309 1 85.34 314 VAL B N 1
ATOM 5055 C CA . VAL B 1 314 ? -16.366 11.407 -0.22 1 85.34 314 VAL B CA 1
ATOM 5056 C C . VAL B 1 314 ? -15.736 12.443 0.708 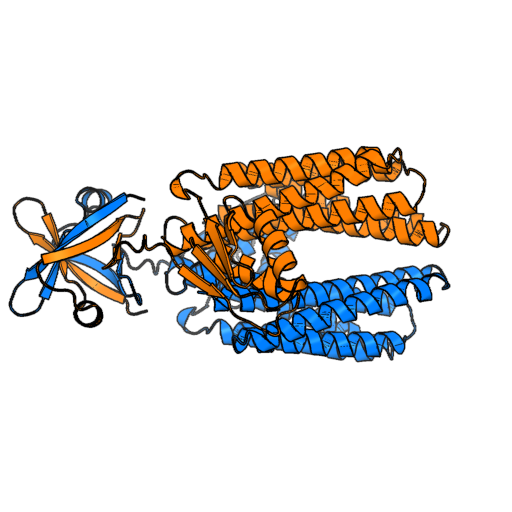1 85.34 314 VAL B C 1
ATOM 5058 O O . VAL B 1 314 ? -16.351 12.858 1.694 1 85.34 314 VAL B O 1
ATOM 5061 N N . TYR B 1 315 ? -14.492 12.754 0.497 1 77.24 315 TYR B N 1
ATOM 5062 C CA . TYR B 1 315 ? -13.856 13.828 1.253 1 77.24 315 TYR B CA 1
ATOM 5063 C C . TYR B 1 315 ? -14.168 15.186 0.637 1 77.24 315 TYR B C 1
ATOM 5065 O O . TYR B 1 315 ? -14.348 15.298 -0.578 1 77.24 315 TYR B O 1
#

Sequence (630 aa):
MKVEARKVYRTGRSSYIITLPKNWVEEFGIKEGDTLFLEIKENSICIKPKIEEKSLRANIEDAEAKFNHLVRLVISYYLAGYSSMAVRVYSDEQRRAVAFAVDLLVGAEIMEDTGNKLLIEVFLDVERFEIDAILEKLFNITLSMLKDLKDVVANLDRAVCSTILTRENEVDKLHFLVLRLLNHAGEGGIMHAVDAMNYRSVVRNLERVSDHISQMSEATLNLERGYGELSEMIETLENIFRRAMVCFFKNDRKIAEEVLEDVEDFTNRILKYYEKIAELEVVQLMNLKTILDSVSRVAGYSADIAEVVINKSVYMKVEARKVYRTGRSSYIITLPKNWVEEFGIKEGDTLFLEIKENSICIKPKIEEKSLRANIEDAEAKFNHLVRLVISYYLAGYSSMAVRVYSDEQRRAVAFAVDLLVGAEIMEDTGNKLLIEVFLDVERFEIDAILEKLFNITLSMLKDLKDVVANLDRAVCSTILTRENEVDKLHFLVLRLLNHAGEGGIMHAVDAMNYRSVVRNLERVSDHISQMSEATLNLERGYGELSEMIETLENIFRRAMVCFFKNDRKIAEEVLEDVEDFTNRILKYYEKIAELEVVQLMNLKTILDSVSRVAGYSADIAEVVINKSVY

Solvent-accessible surface area (backbone atoms only — not comparable to full-atom values): 32301 Å² total; per-residue (Å²): 121,54,75,40,79,39,55,29,38,69,48,88,96,80,40,41,28,36,67,52,58,62,68,60,35,59,74,67,65,62,46,73,67,36,56,32,32,32,39,42,49,96,74,34,34,35,37,22,70,64,80,79,73,68,74,36,71,46,78,45,76,56,87,80,50,47,45,70,53,46,23,50,50,54,50,24,38,46,38,65,56,38,33,32,38,39,36,52,38,85,48,69,58,42,48,49,19,49,54,54,39,38,74,45,37,77,47,41,40,78,78,43,76,74,81,46,40,36,31,35,37,43,72,67,62,68,86,77,57,53,68,68,60,55,52,49,52,43,48,50,52,44,51,49,43,49,57,51,46,27,48,30,34,37,47,66,41,70,69,61,46,53,50,41,53,56,49,44,53,53,42,50,21,48,48,50,48,50,51,24,51,42,41,50,30,24,71,69,59,74,35,56,25,58,56,44,38,50,51,49,51,44,52,50,38,51,54,50,38,39,51,35,50,45,51,34,42,54,30,41,62,72,55,75,54,47,39,59,72,54,21,55,52,41,50,54,49,49,51,46,41,51,49,18,52,51,19,48,78,65,60,36,50,70,53,20,51,50,39,44,53,48,41,55,55,48,51,54,51,54,57,58,48,54,62,60,42,63,75,49,57,60,71,53,28,55,33,50,49,50,34,51,52,35,53,52,46,42,43,49,41,27,37,52,37,17,48,48,30,48,39,54,68,65,101,122,54,75,42,82,40,55,29,39,68,48,88,95,81,40,40,29,38,68,54,58,62,69,60,34,60,73,67,63,62,46,73,67,37,56,30,32,33,39,43,50,94,75,34,35,36,38,22,69,64,79,78,72,70,74,35,71,47,79,46,75,57,88,81,50,49,45,70,54,45,23,50,50,54,49,24,38,47,37,64,55,38,32,33,38,39,36,50,38,85,46,69,58,40,48,50,19,49,52,53,38,38,73,44,37,79,48,41,40,78,77,42,76,75,83,47,39,36,31,35,38,43,70,66,62,69,88,76,58,54,67,69,60,55,51,48,51,42,47,51,54,45,51,50,44,50,56,53,46,27,49,31,34,38,47,68,42,71,69,60,46,54,51,42,54,56,48,43,52,54,43,50,21,49,48,50,47,49,50,25,51,43,43,49,30,24,72,69,59,73,35,56,27,58,56,44,37,50,51,50,52,44,51,51,38,52,54,49,38,40,49,33,50,45,51,34,42,54,30,42,62,71,54,75,55,45,40,58,72,54,20,56,50,40,49,55,46,48,52,47,42,51,48,19,52,51,20,48,76,65,61,37,51,69,55,20,52,51,39,44,50,49,40,55,55,48,51,54,52,53,56,55,49,54,62,61,42,62,75,48,57,59,71,52,28,54,32,50,49,51,34,52,53,35,51,52,46,42,44,50,40,24,38,50,36,17,48,48,30,47,39,54,68,65,101

Radius of gyration: 26.63 Å; Cα contacts (8 Å, |Δi|>4): 1031; chains: 2; bounding box: 77×85×61 Å